Protein AF-0000000084951675 (afdb_homodimer)

Radius of gyration: 26.97 Å; Cα contacts (8 Å, |Δi|>4): 584; chains: 2; bounding box: 64×74×66 Å

Solvent-accessible surface area (backbone atoms only — not comparable to full-atom values): 31968 Å² total; per-residue (Å²): 119,65,65,66,58,57,55,55,40,58,66,39,60,71,56,31,52,51,37,53,55,24,47,61,46,51,38,67,91,48,81,61,48,15,50,24,53,52,47,46,53,45,47,49,38,47,66,66,42,55,47,54,40,42,16,26,16,22,29,35,32,36,58,67,10,46,56,28,38,50,54,38,51,61,67,47,48,82,74,49,96,48,89,63,43,68,60,52,44,51,52,53,50,39,71,72,40,61,83,75,38,39,60,59,53,49,51,49,50,52,34,48,70,71,60,58,54,82,75,61,42,60,65,49,37,56,46,16,49,59,46,25,14,44,18,47,31,33,46,30,50,47,56,46,69,33,91,86,45,82,71,72,70,53,67,68,58,42,45,51,50,16,38,54,49,44,52,52,50,49,50,49,48,53,50,50,47,53,50,50,50,50,50,49,51,49,49,50,52,29,59,72,62,66,48,57,66,80,45,45,62,53,52,52,48,47,54,53,51,48,52,52,48,51,50,32,50,54,42,15,50,46,65,40,65,41,48,80,81,44,76,86,52,58,59,82,38,72,17,27,53,49,29,40,54,49,50,52,56,48,52,53,53,48,50,54,48,48,54,53,44,46,68,69,36,70,60,46,51,76,63,42,33,50,50,50,49,49,50,51,45,27,51,52,37,41,42,49,51,50,16,51,51,48,36,49,53,47,52,50,48,51,49,47,51,52,47,66,72,94,119,64,68,66,57,56,56,54,41,58,67,40,61,71,55,31,52,51,38,53,55,25,47,62,44,52,38,67,89,48,80,62,47,17,50,26,53,51,47,46,53,44,47,51,39,46,66,65,43,55,47,54,41,43,16,27,16,22,30,35,33,34,58,66,11,46,54,29,39,48,54,40,51,59,68,47,49,82,74,49,96,48,90,63,44,67,60,51,44,51,52,52,52,37,73,73,40,60,82,76,39,37,59,59,53,50,49,50,48,51,34,49,66,71,60,45,50,91,60,75,34,75,62,55,49,53,46,15,49,58,47,25,14,43,18,46,31,34,46,31,49,47,54,46,68,32,90,83,44,82,71,72,72,53,68,68,59,42,45,52,49,16,38,54,48,43,51,52,51,50,49,50,49,53,50,49,46,52,49,51,50,52,51,47,52,50,48,50,54,34,60,72,59,62,76,40,66,80,45,42,61,53,52,54,49,48,52,52,52,49,51,51,48,50,49,32,50,54,43,15,49,45,66,40,64,41,46,79,83,43,75,87,52,57,58,81,36,72,18,27,53,49,29,40,52,50,49,53,53,49,52,53,53,49,49,53,48,49,54,53,44,46,69,67,36,71,60,46,53,76,62,42,33,50,50,51,50,51,50,52,43,27,52,52,37,41,42,48,51,48,18,50,50,47,39,49,53,47,53,50,48,52,50,49,50,52,48,67,73,93

Structure (mmCIF, N/CA/C/O backbone):
data_AF-0000000084951675-model_v1
#
loop_
_entity.id
_entity.type
_entity.pdbx_description
1 polymer 'Ribonuclease BN'
#
loop_
_atom_site.group_PDB
_atom_site.id
_atom_site.type_symbol
_atom_site.label_atom_id
_atom_site.label_alt_id
_atom_site.label_comp_id
_atom_site.label_asym_id
_atom_site.label_entity_id
_atom_site.label_seq_id
_atom_site.pdbx_PDB_ins_code
_atom_site.Cartn_x
_atom_site.Cartn_y
_atom_site.Cartn_z
_atom_site.occupancy
_atom_site.B_iso_or_equiv
_atom_site.auth_seq_id
_atom_site.auth_comp_id
_atom_site.auth_asym_id
_atom_site.auth_atom_id
_atom_site.pdbx_PDB_model_num
ATOM 1 N N . MET A 1 1 ? -28.5 -7.16 -14.867 1 41.28 1 MET A N 1
ATOM 2 C CA . MET A 1 1 ? -27.953 -5.824 -15.102 1 41.28 1 MET A CA 1
ATOM 3 C C . MET A 1 1 ? -28.812 -4.766 -14.422 1 41.28 1 MET A C 1
ATOM 5 O O . MET A 1 1 ? -30.031 -4.77 -14.555 1 41.28 1 MET A O 1
ATOM 9 N N . SER A 1 2 ? -28.078 -4.109 -13.562 1 46.88 2 SER A N 1
ATOM 10 C CA . SER A 1 2 ? -29.078 -3.158 -13.109 1 46.88 2 SER A CA 1
ATOM 11 C C . SER A 1 2 ? -29.531 -2.254 -14.25 1 46.88 2 SER A C 1
ATOM 13 O O . SER A 1 2 ? -28.734 -1.874 -15.109 1 46.88 2 SER A O 1
ATOM 15 N N . ALA A 1 3 ? -30.734 -2.367 -14.602 1 53.56 3 ALA A N 1
ATOM 16 C CA . ALA A 1 3 ? -31.406 -1.559 -15.609 1 53.56 3 ALA A CA 1
ATOM 17 C C . ALA A 1 3 ? -30.891 -0.122 -15.602 1 53.56 3 ALA A C 1
ATOM 19 O O . ALA A 1 3 ? -30.781 0.513 -16.656 1 53.56 3 ALA A O 1
ATOM 20 N N . GLU A 1 4 ? -30.469 0.295 -14.523 1 49.69 4 GLU A N 1
ATOM 21 C CA . GLU A 1 4 ? -30.062 1.693 -14.383 1 49.69 4 GLU A CA 1
ATOM 22 C C . GLU A 1 4 ? -28.703 1.95 -15.023 1 49.69 4 GLU A C 1
ATOM 24 O O . GLU A 1 4 ? -28.516 2.975 -15.68 1 49.69 4 GLU A O 1
ATOM 29 N N . ILE A 1 5 ? -27.812 1.047 -14.883 1 52.69 5 ILE A N 1
ATOM 30 C CA . ILE A 1 5 ? -26.484 1.225 -15.477 1 52.69 5 ILE A CA 1
ATOM 31 C C . ILE A 1 5 ? -26.578 1.061 -17 1 52.69 5 ILE A C 1
ATOM 33 O O . ILE A 1 5 ? -25.938 1.795 -17.75 1 52.69 5 ILE A O 1
ATOM 37 N N . GLU A 1 6 ? -27.422 0.126 -17.484 1 55.31 6 GLU A N 1
ATOM 38 C CA . GLU A 1 6 ? -27.641 -0.03 -18.922 1 55.31 6 GLU A CA 1
ATOM 39 C C . GLU A 1 6 ? -28.141 1.27 -19.547 1 55.31 6 GLU A C 1
ATOM 41 O O . GLU A 1 6 ? -27.734 1.634 -20.641 1 55.31 6 GLU A O 1
ATOM 46 N N . GLU A 1 7 ? -28.938 1.895 -18.891 1 53.25 7 GLU A N 1
ATOM 47 C CA . GLU A 1 7 ? -29.5 3.137 -19.406 1 53.25 7 GLU A CA 1
ATOM 48 C C . GLU A 1 7 ? -28.453 4.242 -19.469 1 53.25 7 GLU A C 1
ATOM 50 O O . GLU A 1 7 ? -28.453 5.059 -20.391 1 53.25 7 GLU A O 1
ATOM 55 N N . ARG A 1 8 ? -27.516 4.156 -18.594 1 54.06 8 ARG A N 1
ATOM 56 C CA . ARG A 1 8 ? -26.516 5.207 -18.547 1 54.06 8 ARG A CA 1
ATOM 57 C C . ARG A 1 8 ? -25.438 4.984 -19.609 1 54.06 8 ARG A C 1
ATOM 59 O O . ARG A 1 8 ? -24.938 5.941 -20.203 1 54.06 8 ARG A O 1
ATOM 66 N N . ILE A 1 9 ? -25.094 3.793 -19.828 1 55.72 9 ILE A N 1
ATOM 67 C CA . ILE A 1 9 ? -24.125 3.438 -20.859 1 55.72 9 ILE A CA 1
ATOM 68 C C . ILE A 1 9 ? -24.734 3.697 -22.234 1 55.72 9 ILE A C 1
ATOM 70 O O . ILE A 1 9 ? -24.031 4.137 -23.156 1 55.72 9 ILE A O 1
ATOM 74 N N . GLU A 1 10 ? -26 3.516 -22.375 1 54.25 10 GLU A N 1
ATOM 75 C CA . GLU A 1 10 ? -26.656 3.764 -23.656 1 54.25 10 GLU A CA 1
ATOM 76 C C . GLU A 1 10 ? -26.625 5.246 -24.016 1 54.25 10 GLU A C 1
ATOM 78 O O . GLU A 1 10 ? -26.766 5.609 -25.188 1 54.25 10 GLU A O 1
ATOM 83 N N . ARG A 1 11 ? -26.281 5.965 -23.094 1 51.12 11 ARG A N 1
ATOM 84 C CA . ARG A 1 11 ? -26.328 7.395 -23.375 1 51.12 11 ARG A CA 1
ATOM 85 C C . ARG A 1 11 ? -24.984 7.871 -23.938 1 51.12 11 ARG A C 1
ATOM 87 O O . ARG A 1 11 ? -24.906 8.969 -24.5 1 51.12 11 ARG A O 1
ATOM 94 N N . ILE A 1 12 ? -23.984 7.164 -23.656 1 51.97 12 ILE A N 1
ATOM 95 C CA . ILE A 1 12 ? -22.703 7.555 -24.25 1 51.97 12 ILE A CA 1
ATOM 96 C C . ILE A 1 12 ? -22.406 6.656 -25.453 1 51.97 12 ILE A C 1
ATOM 98 O O . ILE A 1 12 ? -22.219 5.449 -25.297 1 51.97 12 ILE A O 1
ATOM 102 N N . PRO A 1 13 ? -22.469 7.133 -26.562 1 50.91 13 PRO A N 1
ATOM 103 C CA . PRO A 1 13 ? -22.438 6.383 -27.812 1 50.91 13 PRO A CA 1
ATOM 104 C C . PRO A 1 13 ? -21.234 5.445 -27.906 1 50.91 13 PRO A C 1
ATOM 106 O O . PRO A 1 13 ? -21.375 4.301 -28.344 1 50.91 13 PRO A O 1
ATOM 109 N N . ILE A 1 14 ? -20.125 5.902 -27.594 1 50.38 14 ILE A N 1
ATOM 110 C CA . ILE A 1 14 ? -18.938 5.078 -27.766 1 50.38 14 ILE A CA 1
ATOM 111 C C . ILE A 1 14 ? -19 3.863 -26.844 1 50.38 14 ILE A C 1
ATOM 113 O O . ILE A 1 14 ? -18.672 2.748 -27.25 1 50.38 14 ILE A O 1
ATOM 117 N N . LEU A 1 15 ? -19.469 4.043 -25.688 1 55.38 15 LEU A N 1
ATOM 118 C CA . LEU A 1 15 ? -19.625 2.938 -24.75 1 55.38 15 LEU A CA 1
ATOM 119 C C . LEU A 1 15 ? -20.75 2 -25.188 1 55.38 15 LEU A C 1
ATOM 121 O O . LEU A 1 15 ? -20.672 0.788 -24.984 1 55.38 15 LEU A O 1
ATOM 125 N N . ARG A 1 16 ? -21.719 2.57 -25.781 1 53.88 16 ARG A N 1
ATOM 126 C CA . ARG A 1 16 ? -22.844 1.796 -26.312 1 53.88 16 ARG A CA 1
ATOM 127 C C . ARG A 1 16 ? -22.375 0.81 -27.375 1 53.88 16 ARG A C 1
ATOM 129 O O . ARG A 1 16 ? -22.75 -0.362 -27.359 1 53.88 16 ARG A O 1
ATOM 136 N N . ASP A 1 17 ? -21.625 1.345 -28.312 1 51.75 17 ASP A N 1
ATOM 137 C CA . ASP A 1 17 ? -21.188 0.489 -29.406 1 51.75 17 ASP A CA 1
ATOM 138 C C . ASP A 1 17 ? -20.219 -0.592 -28.922 1 51.75 17 ASP A C 1
ATOM 140 O O . ASP A 1 17 ? -20.281 -1.736 -29.375 1 51.75 17 ASP A O 1
ATOM 144 N N . LEU A 1 18 ? -19.406 -0.174 -28.094 1 55.12 18 LEU A N 1
ATOM 145 C CA . LEU A 1 18 ? -18.516 -1.165 -27.516 1 55.12 18 LEU A CA 1
ATOM 146 C C . LEU A 1 18 ? -19.297 -2.193 -26.703 1 55.12 18 LEU A C 1
ATOM 148 O O . LEU A 1 18 ? -18.984 -3.387 -26.734 1 55.12 18 LEU A O 1
ATOM 152 N N . ALA A 1 19 ? -20.25 -1.682 -26.047 1 57.16 19 ALA A N 1
ATOM 153 C CA . ALA A 1 19 ? -21.125 -2.559 -25.281 1 57.16 19 ALA A CA 1
ATOM 154 C C . ALA A 1 19 ? -21.859 -3.541 -26.203 1 57.16 19 ALA A C 1
ATOM 156 O O . ALA A 1 19 ? -21.969 -4.727 -25.891 1 57.16 19 ALA A O 1
ATOM 157 N N . HIS A 1 20 ? -22.391 -3.023 -27.219 1 55.31 20 HIS A N 1
ATOM 158 C CA . HIS A 1 20 ? -23.109 -3.879 -28.172 1 55.31 20 HIS A CA 1
ATOM 159 C C . HIS A 1 20 ? -22.156 -4.887 -28.812 1 55.31 20 HIS A C 1
ATOM 161 O O . HIS A 1 20 ? -22.531 -6.043 -29.031 1 55.31 20 HIS A O 1
ATOM 167 N N . PHE A 1 21 ? -21.078 -4.418 -29.203 1 51.81 21 PHE A N 1
ATOM 168 C CA . PHE A 1 21 ? -20.094 -5.309 -29.781 1 51.81 21 PHE A CA 1
ATOM 169 C C . PHE A 1 21 ? -19.656 -6.375 -28.781 1 51.81 21 PHE A C 1
ATOM 171 O O . PHE A 1 21 ? -19.547 -7.551 -29.141 1 51.81 21 PHE A O 1
ATOM 178 N N . LEU A 1 22 ? -19.484 -5.914 -27.609 1 55.19 22 LEU A N 1
ATOM 179 C CA . LEU A 1 22 ? -19 -6.836 -26.594 1 55.19 22 LEU A CA 1
ATOM 180 C C . LEU A 1 22 ? -20.109 -7.77 -26.125 1 55.19 22 LEU A C 1
ATOM 182 O O . LEU A 1 22 ? -19.844 -8.906 -25.719 1 55.19 22 LEU A O 1
ATOM 186 N N . LYS A 1 23 ? -21.312 -7.324 -26.172 1 56.72 23 LYS A N 1
ATOM 187 C CA . LYS A 1 23 ? -22.484 -8.156 -25.906 1 56.72 23 LYS A CA 1
ATOM 188 C C . LYS A 1 23 ? -22.594 -9.281 -26.938 1 56.72 23 LYS A C 1
ATOM 190 O O . LYS A 1 23 ? -23.125 -10.352 -26.641 1 56.72 23 LYS A O 1
ATOM 195 N N . GLY A 1 24 ? -22.203 -8.922 -28.047 1 50.59 24 GLY A N 1
ATOM 196 C CA . GLY A 1 24 ? -22.281 -9.906 -29.109 1 50.59 24 GLY A CA 1
ATOM 197 C C . GLY A 1 24 ? -21.25 -11.016 -28.984 1 50.59 24 GLY A C 1
ATOM 198 O O . GLY A 1 24 ? -21.391 -12.078 -29.578 1 50.59 24 GLY A O 1
ATOM 199 N N . VAL A 1 25 ? -20.156 -10.742 -28.484 1 50.41 25 VAL A N 1
ATOM 200 C CA . VAL A 1 25 ? -19.141 -11.789 -28.375 1 50.41 25 VAL A CA 1
ATOM 201 C C . VAL A 1 25 ? -19.453 -12.711 -27.203 1 50.41 25 VAL A C 1
ATOM 203 O O . VAL A 1 25 ? -19.141 -12.398 -26.062 1 50.41 25 VAL A O 1
ATOM 206 N N . LYS A 1 26 ? -20.391 -13.484 -27.375 1 49.88 26 LYS A N 1
ATOM 207 C CA . LYS A 1 26 ? -20.781 -14.516 -26.422 1 49.88 26 LYS A CA 1
ATOM 208 C C . LYS A 1 26 ? -19.688 -15.57 -26.266 1 49.88 26 LYS A C 1
ATOM 210 O O . LYS A 1 26 ? -19.266 -16.188 -27.25 1 49.88 26 LYS A O 1
ATOM 215 N N . LEU A 1 27 ? -18.859 -15.305 -25.344 1 48.25 27 LEU A N 1
ATOM 216 C CA . LEU A 1 27 ? -17.844 -16.344 -25.125 1 48.25 27 LEU A CA 1
ATOM 217 C C . LEU A 1 27 ? -18.484 -17.625 -24.609 1 48.25 27 LEU A C 1
ATOM 219 O O . LEU A 1 27 ? -19.078 -17.641 -23.547 1 48.25 27 LEU A O 1
ATOM 223 N N . GLN A 1 28 ? -18.891 -18.453 -25.516 1 48.84 28 GLN A N 1
ATOM 224 C CA . GLN A 1 28 ? -19.453 -19.781 -25.234 1 48.84 28 GLN A CA 1
ATOM 225 C C . GLN A 1 28 ? -18.797 -20.406 -24 1 48.84 28 GLN A C 1
ATOM 227 O O . GLN A 1 28 ? -19.469 -21.062 -23.219 1 48.84 28 GLN A O 1
ATOM 232 N N . TRP A 1 29 ? -17.5 -20.156 -24.031 1 50.44 29 TRP A N 1
ATOM 233 C CA . TRP A 1 29 ? -16.781 -20.828 -22.953 1 50.44 29 TRP A CA 1
ATOM 234 C C . TRP A 1 29 ? -17.125 -20.203 -21.609 1 50.44 29 TRP A C 1
ATOM 236 O O . TRP A 1 29 ? -16.859 -20.781 -20.562 1 50.44 29 TRP A O 1
ATOM 246 N N . LEU A 1 30 ? -17.766 -19.016 -21.609 1 55.22 30 LEU A N 1
ATOM 247 C CA . LEU A 1 30 ? -18.141 -18.344 -20.375 1 55.22 30 LEU A CA 1
ATOM 248 C C . LEU A 1 30 ? -19.625 -18.5 -20.094 1 55.22 30 LEU A C 1
ATOM 250 O O . LEU A 1 30 ? -20.234 -17.641 -19.469 1 55.22 30 LEU A O 1
ATOM 254 N N . GLU A 1 31 ? -20.203 -19.594 -20.406 1 52.09 31 GLU A N 1
ATOM 255 C CA . GLU A 1 31 ? -21.594 -20.016 -20.156 1 52.09 31 GLU A CA 1
ATOM 256 C C . GLU A 1 31 ? -22.578 -18.891 -20.469 1 52.09 31 GLU A C 1
ATOM 258 O O . GLU A 1 31 ? -23.547 -18.703 -19.734 1 52.09 31 GLU A O 1
ATOM 263 N N . GLY A 1 32 ? -22.203 -18.094 -21.469 1 53.78 32 GLY A N 1
ATOM 264 C CA . GLY A 1 32 ? -23.172 -17.094 -21.906 1 53.78 32 GLY A CA 1
ATOM 265 C C . GLY A 1 32 ? -22.828 -15.688 -21.484 1 53.78 32 GLY A C 1
ATOM 266 O O . GLY A 1 32 ? -23.562 -14.742 -21.781 1 53.78 32 GLY A O 1
ATOM 267 N N . LEU A 1 33 ? -21.953 -15.539 -20.516 1 56.41 33 LEU A N 1
ATOM 268 C CA . LEU A 1 33 ? -21.562 -14.172 -20.156 1 56.41 33 LEU A CA 1
ATOM 269 C C . LEU A 1 33 ? -20.844 -13.492 -21.312 1 56.41 33 LEU A C 1
ATOM 271 O O . LEU A 1 33 ? -19.953 -14.086 -21.922 1 56.41 33 LEU A O 1
ATOM 275 N N . SER A 1 34 ? -21.531 -12.43 -21.781 1 55.81 34 SER A N 1
ATOM 276 C CA . SER A 1 34 ? -20.906 -11.672 -22.859 1 55.81 34 SER A CA 1
ATOM 277 C C . SER A 1 34 ? -19.703 -10.875 -22.375 1 55.81 34 SER A C 1
ATOM 279 O O . SER A 1 34 ? -19.578 -10.609 -21.172 1 55.81 34 SER A O 1
ATOM 281 N N . LEU A 1 35 ? -18.734 -10.766 -23.141 1 57.66 35 LEU A N 1
ATOM 282 C CA . LEU A 1 35 ? -17.594 -9.906 -22.859 1 57.66 35 LEU A CA 1
ATOM 283 C C . LEU A 1 35 ? -18.047 -8.578 -22.266 1 57.66 35 LEU A C 1
ATOM 285 O O . LEU A 1 35 ? -17.359 -8.016 -21.406 1 57.66 35 LEU A O 1
ATOM 289 N N . TYR A 1 36 ? -19.203 -8.234 -22.719 1 56.03 36 TYR A N 1
ATOM 290 C CA . TYR A 1 36 ? -19.781 -6.988 -22.219 1 56.03 36 TYR A CA 1
ATOM 291 C C . TYR A 1 36 ? -20.109 -7.105 -20.734 1 56.03 36 TYR A C 1
ATOM 293 O O . TYR A 1 36 ? -19.875 -6.18 -19.953 1 56.03 36 TYR A O 1
ATOM 301 N N . ASP A 1 37 ? -20.625 -8.195 -20.5 1 58.41 37 ASP A N 1
ATOM 302 C CA . ASP A 1 37 ? -21 -8.398 -19.094 1 58.41 37 ASP A CA 1
ATOM 303 C C . ASP A 1 37 ? -19.766 -8.414 -18.188 1 58.41 37 ASP A C 1
ATOM 305 O O . ASP A 1 37 ? -19.797 -7.895 -17.078 1 58.41 37 ASP A O 1
ATOM 309 N N . LEU A 1 38 ? -18.828 -8.969 -18.75 1 60.09 38 LEU A N 1
ATOM 310 C CA . LEU A 1 38 ? -17.562 -9.008 -18.047 1 60.09 38 LEU A CA 1
ATOM 311 C C . LEU A 1 38 ? -16.984 -7.605 -17.859 1 60.09 38 LEU A C 1
ATOM 313 O O . LEU A 1 38 ? -16.531 -7.25 -16.781 1 60.09 38 LEU A O 1
ATOM 317 N N . LEU A 1 39 ? -17.016 -6.945 -18.938 1 60.69 39 LEU A N 1
ATOM 318 C CA . LEU A 1 39 ? -16.484 -5.59 -18.891 1 60.69 39 LEU A CA 1
ATOM 319 C C . LEU A 1 39 ? -17.312 -4.703 -17.969 1 60.69 39 LEU A C 1
ATOM 321 O O . LEU A 1 39 ? -16.766 -3.852 -17.266 1 60.69 39 LEU A O 1
ATOM 325 N N . GLU A 1 40 ? -18.531 -4.977 -18.047 1 59.28 40 GLU A N 1
ATOM 326 C CA . GLU A 1 40 ? -19.406 -4.203 -17.172 1 59.28 40 GLU A CA 1
ATOM 327 C C . GLU A 1 40 ? -19.094 -4.473 -15.695 1 59.28 40 GLU A C 1
ATOM 329 O O . GLU A 1 40 ? -19.062 -3.545 -14.883 1 59.28 40 GLU A O 1
ATOM 334 N N . LEU A 1 41 ? -18.969 -5.723 -15.438 1 57.84 41 LEU A N 1
ATOM 335 C CA . LEU A 1 41 ? -18.625 -6.094 -14.078 1 57.84 41 LEU A CA 1
ATOM 336 C C . LEU A 1 41 ? -17.297 -5.441 -13.664 1 57.84 41 LEU A C 1
ATOM 338 O O . LEU A 1 41 ? -17.172 -4.945 -12.539 1 57.84 41 LEU A O 1
ATOM 342 N N . TYR A 1 42 ? -16.5 -5.418 -14.594 1 58.72 42 TYR A N 1
ATOM 343 C CA . TYR A 1 42 ? -15.164 -4.863 -14.344 1 58.72 42 TYR A CA 1
ATOM 344 C C . TYR A 1 42 ? -15.227 -3.348 -14.188 1 58.72 42 TYR A C 1
ATOM 346 O O . TYR A 1 42 ? -14.625 -2.789 -13.273 1 58.72 42 TYR A O 1
ATOM 354 N N . VAL A 1 43 ? -15.898 -2.777 -15.094 1 57.28 43 VAL A N 1
ATOM 355 C CA . VAL A 1 43 ? -15.953 -1.32 -15.125 1 57.28 43 VAL A CA 1
ATOM 356 C C . VAL A 1 43 ? -16.656 -0.801 -13.875 1 57.28 43 VAL A C 1
ATOM 358 O O . VAL A 1 43 ? -16.203 0.163 -13.258 1 57.28 43 VAL A O 1
ATOM 361 N N . ILE A 1 44 ? -17.688 -1.535 -13.523 1 55.22 44 ILE A N 1
ATOM 362 C CA . ILE A 1 44 ? -18.422 -1.092 -12.344 1 55.22 44 ILE A CA 1
ATOM 363 C C . ILE A 1 44 ? -17.578 -1.305 -11.094 1 55.22 44 ILE A C 1
ATOM 365 O O . ILE A 1 44 ? -17.547 -0.452 -10.203 1 55.22 44 ILE A O 1
ATOM 369 N N . GLY A 1 45 ? -16.984 -2.463 -11.125 1 55.69 45 GLY A N 1
ATOM 370 C CA . GLY A 1 45 ? -16.125 -2.754 -9.984 1 55.69 45 GLY A CA 1
ATOM 371 C C . GLY A 1 45 ? -14.961 -1.785 -9.852 1 55.69 45 GLY A C 1
ATOM 372 O O . GLY A 1 45 ? -14.656 -1.335 -8.742 1 55.69 45 GLY A O 1
ATOM 373 N N . ILE A 1 46 ? -14.406 -1.508 -11.008 1 55.88 46 ILE A N 1
ATOM 374 C CA . ILE A 1 46 ? -13.297 -0.56 -11.039 1 55.88 46 ILE A CA 1
ATOM 375 C C . ILE A 1 46 ? -13.82 0.849 -10.758 1 55.88 46 ILE A C 1
ATOM 377 O O . ILE A 1 46 ? -13.203 1.602 -10 1 55.88 46 ILE A O 1
ATOM 381 N N . ALA A 1 47 ? -14.938 1.156 -11.461 1 52.66 47 ALA A N 1
ATOM 382 C CA . ALA A 1 47 ? -15.484 2.508 -11.359 1 52.66 47 ALA A CA 1
ATOM 383 C C . ALA A 1 47 ? -15.891 2.824 -9.922 1 52.66 47 ALA A C 1
ATOM 385 O O . ALA A 1 47 ? -15.789 3.971 -9.477 1 52.66 47 ALA A O 1
ATOM 386 N N . GLU A 1 48 ? -16.391 1.834 -9.273 1 54.84 48 GLU A N 1
ATOM 387 C CA . GLU A 1 48 ? -16.812 2.162 -7.914 1 54.84 48 GLU A CA 1
ATOM 388 C C . GLU A 1 48 ? -15.609 2.277 -6.977 1 54.84 48 GLU A C 1
ATOM 390 O O . GLU A 1 48 ? -15.766 2.574 -5.793 1 54.84 48 GLU A O 1
ATOM 395 N N . GLY A 1 49 ? -14.445 2.283 -7.551 1 58.28 49 GLY A N 1
ATOM 396 C CA . GLY A 1 49 ? -13.258 2.568 -6.754 1 58.28 49 GLY A CA 1
ATOM 397 C C . GLY A 1 49 ? -12.953 1.49 -5.73 1 58.28 49 GLY A C 1
ATOM 398 O O . GLY A 1 49 ? -11.828 1.405 -5.23 1 58.28 49 GLY A O 1
ATOM 399 N N . ALA A 1 50 ? -13.828 0.589 -5.594 1 69.25 50 ALA A N 1
ATOM 400 C CA . ALA A 1 50 ? -13.703 -0.417 -4.539 1 69.25 50 ALA A CA 1
ATOM 401 C C . ALA A 1 50 ? -12.617 -1.435 -4.883 1 69.25 50 ALA A C 1
ATOM 403 O O . ALA A 1 50 ? -11.812 -1.801 -4.027 1 69.25 50 ALA A O 1
ATOM 404 N N . LEU A 1 51 ? -12.57 -1.72 -6.188 1 80.88 51 LEU A N 1
ATOM 405 C CA . LEU A 1 51 ? -11.594 -2.721 -6.605 1 80.88 51 LEU A CA 1
ATOM 406 C C . LEU A 1 51 ? -10.18 -2.166 -6.512 1 80.88 51 LEU A C 1
ATOM 408 O O . LEU A 1 51 ? -9.266 -2.861 -6.062 1 80.88 51 LEU A O 1
ATOM 412 N N . SER A 1 52 ? -10.039 -0.929 -6.879 1 83.31 52 SER A N 1
ATOM 413 C CA . SER A 1 52 ? -8.727 -0.285 -6.84 1 83.31 52 SER A CA 1
ATOM 414 C C . SER A 1 52 ? -8.234 -0.126 -5.406 1 83.31 52 SER A C 1
ATOM 416 O O . SER A 1 52 ? -7.051 -0.341 -5.121 1 83.31 52 SER A O 1
ATOM 418 N N . ASN A 1 53 ? -9.133 0.172 -4.539 1 83.62 53 ASN A N 1
ATOM 419 C CA . ASN A 1 53 ? -8.773 0.309 -3.133 1 83.62 53 ASN A CA 1
ATOM 420 C C . ASN A 1 53 ? -8.359 -1.029 -2.527 1 83.62 53 ASN A C 1
ATOM 422 O O . ASN A 1 53 ? -7.395 -1.098 -1.767 1 83.62 53 ASN A O 1
ATOM 426 N N . ARG A 1 54 ? -9.078 -2.049 -2.938 1 87.81 54 ARG A N 1
ATOM 427 C CA . ARG A 1 54 ? -8.734 -3.383 -2.455 1 87.81 54 ARG A CA 1
ATOM 428 C C . ARG A 1 54 ? -7.363 -3.812 -2.967 1 87.81 54 ARG A C 1
ATOM 430 O O . ARG A 1 54 ? -6.551 -4.34 -2.207 1 87.81 54 ARG A O 1
ATOM 437 N N . ALA A 1 55 ? -7.203 -3.531 -4.23 1 92.5 55 ALA A N 1
ATOM 438 C CA . ALA A 1 55 ? -5.91 -3.881 -4.82 1 92.5 55 ALA A CA 1
ATOM 439 C C . ALA A 1 55 ? -4.773 -3.121 -4.145 1 92.5 55 ALA A C 1
ATOM 441 O O . ALA A 1 55 ? -3.691 -3.672 -3.936 1 92.5 55 ALA A O 1
ATOM 442 N N . GLY A 1 56 ? -5.031 -1.866 -3.811 1 91.81 56 GLY A N 1
ATOM 443 C CA . GLY A 1 56 ? -4.035 -1.07 -3.109 1 91.81 56 GLY A CA 1
ATOM 444 C C . GLY A 1 56 ? -3.688 -1.623 -1.74 1 91.81 56 GLY A C 1
ATOM 445 O O . GLY A 1 56 ? -2.514 -1.683 -1.369 1 91.81 56 GLY A O 1
ATOM 446 N N . SER A 1 57 ? -4.688 -2.049 -1.068 1 91.06 57 SER A N 1
ATOM 447 C CA . SER A 1 57 ? -4.48 -2.635 0.251 1 91.06 57 SER A CA 1
ATOM 448 C C . SER A 1 57 ? -3.66 -3.918 0.164 1 91.06 57 SER A C 1
ATOM 450 O O . SER A 1 57 ? -2.734 -4.125 0.951 1 91.06 57 SER A O 1
ATOM 452 N N . ILE A 1 58 ? -3.986 -4.707 -0.785 1 93.81 58 ILE A N 1
ATOM 453 C CA . ILE A 1 58 ? -3.277 -5.969 -0.971 1 93.81 58 ILE A CA 1
ATOM 454 C C . ILE A 1 58 ? -1.831 -5.691 -1.379 1 93.81 58 ILE A C 1
ATOM 456 O O . ILE A 1 58 ? -0.902 -6.312 -0.861 1 93.81 58 ILE A O 1
ATOM 460 N N . ALA A 1 59 ? -1.747 -4.77 -2.258 1 94.19 59 ALA A N 1
ATOM 461 C CA . ALA A 1 59 ? -0.408 -4.426 -2.729 1 94.19 59 ALA A CA 1
ATOM 462 C C . ALA A 1 59 ? 0.474 -3.953 -1.577 1 94.19 59 ALA A C 1
ATOM 464 O O . ALA A 1 59 ? 1.646 -4.328 -1.49 1 94.19 59 ALA A O 1
ATOM 465 N N . PHE A 1 60 ? -0.082 -3.189 -0.745 1 92.56 60 PHE A N 1
ATOM 466 C CA . PHE A 1 60 ? 0.653 -2.721 0.424 1 92.56 60 PHE A CA 1
ATOM 467 C C . PHE A 1 60 ? 1.104 -3.895 1.285 1 92.56 60 PHE A C 1
ATOM 469 O O . PHE A 1 60 ? 2.279 -3.996 1.64 1 92.56 60 PHE A O 1
ATOM 476 N N . SER A 1 61 ? 0.193 -4.73 1.582 1 91.06 61 SER A N 1
ATOM 477 C CA . SER A 1 61 ? 0.48 -5.867 2.453 1 91.06 61 SER A CA 1
ATOM 478 C C . SER A 1 61 ? 1.487 -6.816 1.811 1 91.06 61 SER A C 1
ATOM 480 O O . SER A 1 61 ? 2.359 -7.355 2.492 1 91.06 61 SER A O 1
ATOM 482 N N . PHE A 1 62 ? 1.261 -6.988 0.561 1 90 62 PHE A N 1
ATOM 483 C CA . PHE A 1 62 ? 2.188 -7.859 -0.154 1 90 62 PHE A CA 1
ATOM 484 C C . PHE A 1 62 ? 3.598 -7.277 -0.135 1 90 62 PHE A C 1
ATOM 486 O O . PHE A 1 62 ? 4.57 -8.008 0.07 1 90 62 PHE A O 1
ATOM 493 N N . PHE A 1 63 ? 3.699 -6.035 -0.401 1 87.56 63 PHE A N 1
ATOM 494 C CA . PHE A 1 63 ? 4.996 -5.371 -0.391 1 87.56 63 PHE A CA 1
ATOM 495 C C . PHE A 1 63 ? 5.66 -5.5 0.975 1 87.56 63 PHE A C 1
ATOM 497 O O . PHE A 1 63 ? 6.848 -5.82 1.066 1 87.56 63 PHE A O 1
ATOM 504 N N . MET A 1 64 ? 4.891 -5.258 1.961 1 86.5 64 MET A N 1
ATOM 505 C CA . MET A 1 64 ? 5.406 -5.344 3.322 1 86.5 64 MET A CA 1
ATOM 506 C C . MET A 1 64 ? 5.832 -6.773 3.654 1 86.5 64 MET A C 1
ATOM 508 O O . MET A 1 64 ? 6.742 -6.984 4.457 1 86.5 64 MET A O 1
ATOM 512 N N . ALA A 1 65 ? 5.246 -7.691 3.018 1 88.69 65 ALA A N 1
ATOM 513 C CA . ALA A 1 65 ? 5.488 -9.102 3.318 1 88.69 65 ALA A CA 1
ATOM 514 C C . ALA A 1 65 ? 6.699 -9.625 2.551 1 88.69 65 ALA A C 1
ATOM 516 O O . ALA A 1 65 ? 7.207 -10.711 2.848 1 88.69 65 ALA A O 1
ATOM 517 N N . LEU A 1 66 ? 7.176 -8.875 1.635 1 82.44 66 LEU A N 1
ATOM 518 C CA . LEU A 1 66 ? 8.273 -9.328 0.791 1 82.44 66 LEU A CA 1
ATOM 519 C C . LEU A 1 66 ? 9.516 -9.625 1.626 1 82.44 66 LEU A C 1
ATOM 521 O O . LEU A 1 66 ? 10.234 -10.586 1.363 1 82.44 66 LEU A O 1
ATOM 525 N N . PHE A 1 67 ? 9.711 -8.805 2.58 1 75.81 67 PHE A N 1
ATOM 526 C CA . PHE A 1 67 ? 10.914 -8.969 3.387 1 75.81 67 PHE A CA 1
ATOM 527 C C . PHE A 1 67 ? 10.828 -10.234 4.234 1 75.81 67 PHE A C 1
ATOM 529 O O . PHE A 1 67 ? 11.719 -11.086 4.172 1 75.81 67 PHE A O 1
ATOM 536 N N . PRO A 1 68 ? 9.852 -10.266 4.984 1 81.12 68 PRO A N 1
ATOM 537 C CA . PRO A 1 68 ? 9.711 -11.516 5.738 1 81.12 68 PRO A CA 1
ATOM 538 C C . PRO A 1 68 ? 9.695 -12.75 4.84 1 81.12 68 PRO A C 1
ATOM 540 O O . PRO A 1 68 ? 10.188 -13.805 5.23 1 81.12 68 PRO A O 1
ATOM 543 N N . PHE A 1 69 ? 9.164 -12.688 3.75 1 85.94 69 PHE A N 1
ATOM 544 C CA . PHE A 1 69 ? 9.156 -13.789 2.801 1 85.94 69 PHE A CA 1
ATOM 545 C C . PHE A 1 69 ? 10.57 -14.156 2.377 1 85.94 69 PHE A C 1
ATOM 547 O O . PHE A 1 69 ? 10.93 -15.336 2.338 1 85.94 69 PHE A O 1
ATOM 554 N N . ALA A 1 70 ? 11.297 -13.133 1.998 1 78.94 70 ALA A N 1
ATOM 555 C CA . ALA A 1 70 ? 12.688 -13.367 1.624 1 78.94 70 ALA A CA 1
ATOM 556 C C . ALA A 1 70 ? 13.453 -14.039 2.76 1 78.94 70 ALA A C 1
ATOM 558 O O . ALA A 1 70 ? 14.234 -14.961 2.529 1 78.94 70 ALA A O 1
ATOM 559 N N . LEU A 1 71 ? 13.266 -13.445 3.918 1 77.31 71 LEU A N 1
ATOM 560 C CA . LEU A 1 71 ? 13.922 -14.023 5.086 1 77.31 71 LEU A CA 1
ATOM 561 C C . LEU A 1 71 ? 13.555 -15.492 5.238 1 77.31 71 LEU A C 1
ATOM 563 O O . LEU A 1 71 ? 14.414 -16.328 5.535 1 77.31 71 LEU A O 1
ATOM 567 N N . PHE A 1 72 ? 12.32 -15.805 5.066 1 84.12 72 PHE A N 1
ATOM 568 C CA . PHE A 1 72 ? 11.844 -17.172 5.168 1 84.12 72 PHE A CA 1
ATOM 569 C C . PHE A 1 72 ? 12.516 -18.062 4.137 1 84.12 72 PHE A C 1
ATOM 571 O O . PHE A 1 72 ? 13.039 -19.141 4.473 1 84.12 72 PHE A O 1
ATOM 578 N N . ILE A 1 73 ? 12.516 -17.656 2.9 1 83.31 73 ILE A N 1
ATOM 579 C CA . ILE A 1 73 ? 13.078 -18.438 1.804 1 83.31 73 ILE A CA 1
ATOM 580 C C . ILE A 1 73 ? 14.578 -18.641 2.025 1 83.31 73 ILE A C 1
ATOM 582 O O . ILE A 1 73 ? 15.094 -19.734 1.833 1 83.31 73 ILE A O 1
ATOM 586 N N . PHE A 1 74 ? 15.219 -17.641 2.398 1 76.94 74 PHE A N 1
ATOM 587 C CA . PHE A 1 74 ? 16.672 -17.703 2.541 1 76.94 74 PHE A CA 1
ATOM 588 C C . PHE A 1 74 ? 17.062 -18.594 3.707 1 76.94 74 PHE A C 1
ATOM 590 O O . PHE A 1 74 ? 18.156 -19.172 3.715 1 76.94 74 PHE A O 1
ATOM 597 N N . ASN A 1 75 ? 16.219 -18.609 4.656 1 75.75 75 ASN A N 1
ATOM 598 C CA . ASN A 1 75 ? 16.469 -19.547 5.746 1 75.75 75 ASN A CA 1
ATOM 599 C C . ASN A 1 75 ? 16.297 -21 5.297 1 75.75 75 ASN A C 1
ATOM 601 O O . ASN A 1 75 ? 16.859 -21.906 5.91 1 75.75 75 ASN A O 1
ATOM 605 N N . LEU A 1 76 ? 15.586 -21.219 4.242 1 79.12 76 LEU A N 1
ATOM 606 C CA . LEU A 1 76 ? 15.312 -22.578 3.748 1 79.12 76 LEU A CA 1
ATOM 607 C C . LEU A 1 76 ? 16.359 -23 2.729 1 79.12 76 LEU A C 1
ATOM 609 O O . LEU A 1 76 ? 16.594 -24.203 2.527 1 79.12 76 LEU A O 1
ATOM 613 N N . ILE A 1 77 ? 17.031 -22.109 2.098 1 78 77 ILE A N 1
ATOM 614 C CA . ILE A 1 77 ? 17.906 -22.359 0.96 1 78 77 ILE A CA 1
ATOM 615 C C . ILE A 1 77 ? 19.047 -23.281 1.384 1 78 77 ILE A C 1
ATOM 617 O O . ILE A 1 77 ? 19.422 -24.188 0.643 1 78 77 ILE A O 1
ATOM 621 N N . PRO A 1 78 ? 19.609 -23 2.625 1 73.56 78 PRO A N 1
ATOM 622 C CA . PRO A 1 78 ? 20.734 -23.859 3.023 1 73.56 78 PRO A CA 1
ATOM 623 C C . PRO A 1 78 ? 20.344 -25.344 3.104 1 73.56 78 PRO A C 1
ATOM 625 O O . PRO A 1 78 ? 21.219 -26.219 3.047 1 73.56 78 PRO A O 1
ATOM 628 N N . TYR A 1 79 ? 19.109 -25.641 3.123 1 76.44 79 TYR A N 1
ATOM 629 C CA . TYR A 1 79 ? 18.641 -27.016 3.27 1 76.44 79 TYR A CA 1
ATOM 630 C C . TYR A 1 79 ? 18.359 -27.641 1.911 1 76.44 79 TYR A C 1
ATOM 632 O O . TYR A 1 79 ? 18.016 -28.828 1.825 1 76.44 79 TYR A O 1
ATOM 640 N N . ILE A 1 80 ? 18.484 -26.938 0.875 1 77.31 80 ILE A N 1
ATOM 641 C CA . ILE A 1 80 ? 18.266 -27.453 -0.473 1 77.31 80 ILE A CA 1
ATOM 642 C C . ILE A 1 80 ? 19.578 -28.047 -1.01 1 77.31 80 ILE A C 1
ATOM 644 O O . ILE A 1 80 ? 20.594 -27.344 -1.082 1 77.31 80 ILE A O 1
ATOM 648 N N . PRO A 1 81 ? 19.547 -29.297 -1.385 1 80.94 81 PRO A N 1
ATOM 649 C CA . PRO A 1 81 ? 20.75 -30 -1.806 1 80.94 81 PRO A CA 1
ATOM 650 C C . PRO A 1 81 ? 21.109 -29.734 -3.264 1 80.94 81 PRO A C 1
ATOM 652 O O . PRO A 1 81 ? 21.281 -30.672 -4.047 1 80.94 81 PRO A O 1
ATOM 655 N N . ILE A 1 82 ? 20.984 -28.594 -3.781 1 80.12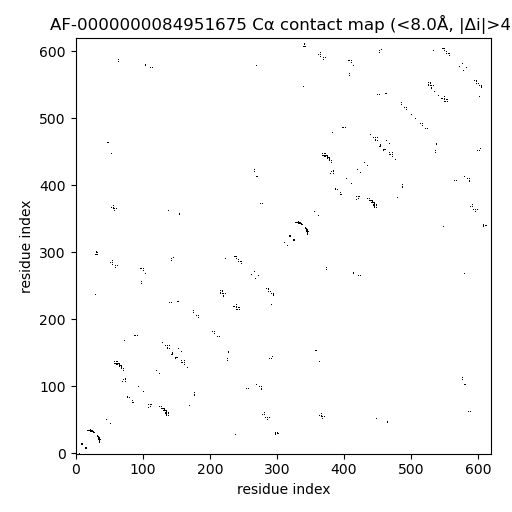 82 ILE A N 1
ATOM 656 C CA . ILE A 1 82 ? 21.391 -28.172 -5.117 1 80.12 82 ILE A CA 1
ATOM 657 C C . ILE A 1 82 ? 22.484 -27.094 -5.012 1 80.12 82 ILE A C 1
ATOM 659 O O . ILE A 1 82 ? 22.281 -26.062 -4.379 1 80.12 82 ILE A O 1
ATOM 663 N N . GLU A 1 83 ? 23.625 -27.438 -5.57 1 79.75 83 GLU A N 1
ATOM 664 C CA . GLU A 1 83 ? 24.734 -26.516 -5.523 1 79.75 83 GLU A CA 1
ATOM 665 C C . GLU A 1 83 ? 24.422 -25.219 -6.258 1 79.75 83 GLU A C 1
ATOM 667 O O . GLU A 1 83 ? 23.875 -25.234 -7.367 1 79.75 83 GLU A O 1
ATOM 672 N N . GLY A 1 84 ? 24.656 -24.078 -5.652 1 79.06 84 GLY A N 1
ATOM 673 C CA . GLY A 1 84 ? 24.453 -22.781 -6.277 1 79.06 84 GLY A CA 1
ATOM 674 C C . GLY A 1 84 ? 23 -22.359 -6.34 1 79.06 84 GLY A C 1
ATOM 675 O O . GLY A 1 84 ? 22.625 -21.484 -7.133 1 79.06 84 GLY A O 1
ATOM 676 N N . PHE A 1 85 ? 22.203 -23.094 -5.613 1 80.56 85 PHE A N 1
ATOM 677 C CA . PHE A 1 85 ? 20.766 -22.844 -5.672 1 80.56 85 PHE A CA 1
ATOM 678 C C . PHE A 1 85 ? 20.453 -21.391 -5.332 1 80.56 85 PHE A C 1
ATOM 680 O O . PHE A 1 85 ? 19.516 -20.812 -5.891 1 80.56 85 PHE A O 1
ATOM 687 N N . GLN A 1 86 ? 21.172 -20.828 -4.391 1 78.25 86 GLN A N 1
ATOM 688 C CA . GLN A 1 86 ? 20.938 -19.453 -4.004 1 78.25 86 GLN A CA 1
ATOM 689 C C . GLN A 1 86 ? 21.062 -18.516 -5.207 1 78.25 86 GLN A C 1
ATOM 691 O O . GLN A 1 86 ? 20.219 -17.641 -5.402 1 78.25 86 GLN A O 1
ATOM 696 N N . GLN A 1 87 ? 22.094 -18.688 -5.961 1 78.75 87 GLN A N 1
ATOM 697 C CA . GLN A 1 87 ? 22.312 -17.875 -7.152 1 78.75 87 GLN A CA 1
ATOM 698 C C . GLN A 1 87 ? 21.219 -18.125 -8.188 1 78.75 87 GLN A C 1
ATOM 700 O O . GLN A 1 87 ? 20.75 -17.188 -8.844 1 78.75 87 GLN A O 1
ATOM 705 N N . ASP A 1 88 ? 20.891 -19.375 -8.289 1 81.06 88 ASP A N 1
ATOM 706 C CA . ASP A 1 88 ? 19.844 -19.734 -9.242 1 81.06 88 ASP A CA 1
ATOM 707 C C . ASP A 1 88 ? 18.516 -19.109 -8.844 1 81.06 88 ASP A C 1
ATOM 709 O O . ASP A 1 88 ? 17.766 -18.641 -9.695 1 81.06 88 ASP A O 1
ATOM 713 N N . PHE A 1 89 ? 18.266 -19.172 -7.602 1 80.44 89 PHE A N 1
ATOM 714 C CA . PHE A 1 89 ? 17.047 -18.562 -7.082 1 80.44 89 PHE A CA 1
ATOM 715 C C . PHE A 1 89 ? 17.016 -17.062 -7.363 1 80.44 89 PHE A C 1
ATOM 717 O O . PHE A 1 89 ? 16.016 -16.531 -7.832 1 80.44 89 PHE A O 1
ATOM 724 N N . LEU A 1 90 ? 18.094 -16.375 -7.082 1 78 90 LEU A N 1
ATOM 725 C CA . LEU A 1 90 ? 18.188 -14.938 -7.297 1 78 90 LEU A CA 1
ATOM 726 C C . LEU A 1 90 ? 18.031 -14.602 -8.773 1 78 90 LEU A C 1
ATOM 728 O O . LEU A 1 90 ? 17.406 -13.586 -9.125 1 78 90 LEU A O 1
ATOM 732 N N . LYS A 1 91 ? 18.609 -15.391 -9.555 1 77.06 91 LYS A N 1
ATOM 733 C CA . LYS A 1 91 ? 18.469 -15.211 -11 1 77.06 91 LYS A CA 1
ATOM 734 C C . LYS A 1 91 ? 17 -15.344 -11.422 1 77.06 91 LYS A C 1
ATOM 736 O O . LYS A 1 91 ? 16.516 -14.562 -12.234 1 77.06 91 LYS A O 1
ATOM 741 N N . PHE A 1 92 ? 16.375 -16.328 -10.844 1 76.62 92 PHE A N 1
ATOM 742 C CA . PHE A 1 92 ? 14.969 -16.547 -11.133 1 76.62 92 PHE A CA 1
ATOM 743 C C . PHE A 1 92 ? 14.141 -15.328 -10.727 1 76.62 92 PHE A C 1
ATOM 745 O O . PHE A 1 92 ? 13.281 -14.875 -11.484 1 76.62 92 PHE A O 1
ATOM 752 N N . VAL A 1 93 ? 14.383 -14.844 -9.531 1 76.31 93 VAL A N 1
ATOM 753 C CA . VAL A 1 93 ? 13.664 -13.688 -9.008 1 76.31 93 VAL A CA 1
ATOM 754 C C . VAL A 1 93 ? 13.922 -12.469 -9.891 1 76.31 93 VAL A C 1
ATOM 756 O O . VAL A 1 93 ? 13.008 -11.695 -10.18 1 76.31 93 VAL A O 1
ATOM 759 N N . SER A 1 94 ? 15.133 -12.281 -10.305 1 75.06 94 SER A N 1
ATOM 760 C CA . SER A 1 94 ? 15.516 -11.148 -11.141 1 75.06 94 SER A CA 1
ATOM 761 C C . SER A 1 94 ? 14.758 -11.148 -12.461 1 75.06 94 SER A C 1
ATOM 763 O O . SER A 1 94 ? 14.422 -10.086 -12.992 1 75.06 94 SER A O 1
ATOM 765 N N . GLU A 1 95 ? 14.508 -12.32 -12.891 1 70.88 95 GLU A N 1
ATOM 766 C CA . GLU A 1 95 ? 13.82 -12.438 -14.172 1 70.88 95 GLU A CA 1
ATOM 767 C C . GLU A 1 95 ? 12.32 -12.211 -14.008 1 70.88 95 GLU A C 1
ATOM 769 O O . GLU A 1 95 ? 11.625 -11.93 -14.984 1 70.88 95 GLU A O 1
ATOM 774 N N . GLY A 1 96 ? 11.906 -12.367 -12.789 1 68.81 96 GLY A N 1
ATOM 775 C CA . GLY A 1 96 ? 10.484 -12.227 -12.539 1 68.81 96 GLY A CA 1
ATOM 776 C C . GLY A 1 96 ? 10.094 -10.828 -12.094 1 68.81 96 GLY A C 1
ATOM 777 O O . GLY A 1 96 ? 8.906 -10.516 -11.977 1 68.81 96 GLY A O 1
ATOM 778 N N . VAL A 1 97 ? 11.109 -10.047 -11.805 1 67.31 97 VAL A N 1
ATOM 779 C CA . VAL A 1 97 ? 10.852 -8.68 -11.367 1 67.31 97 VAL A CA 1
ATOM 780 C C . VAL A 1 97 ? 11.344 -7.699 -12.422 1 67.31 97 VAL A C 1
ATOM 782 O O . VAL A 1 97 ? 12.156 -8.055 -13.281 1 67.31 97 VAL A O 1
ATOM 785 N N . PRO A 1 98 ? 10.727 -6.492 -12.336 1 63 98 PRO A N 1
ATOM 786 C CA . PRO A 1 98 ? 11.203 -5.488 -13.289 1 63 98 PRO A CA 1
ATOM 787 C C . PRO A 1 98 ? 12.703 -5.23 -13.18 1 63 98 PRO A C 1
ATOM 789 O O . PRO A 1 98 ? 13.281 -5.402 -12.109 1 63 98 PRO A O 1
ATOM 792 N N . PRO A 1 99 ? 13.25 -4.938 -14.344 1 61.81 99 PRO A N 1
ATOM 793 C CA . PRO A 1 99 ? 14.688 -4.641 -14.352 1 61.81 99 PRO A CA 1
ATOM 794 C C . PRO A 1 99 ? 15.07 -3.572 -13.328 1 61.81 99 PRO A C 1
ATOM 796 O O . PRO A 1 99 ? 14.266 -2.695 -13.016 1 61.81 99 PRO A O 1
ATOM 799 N N . ASN A 1 100 ? 16.172 -3.588 -12.727 1 60.44 100 ASN A N 1
ATOM 800 C CA . ASN A 1 100 ? 16.734 -2.627 -11.781 1 60.44 100 ASN A CA 1
ATOM 801 C C . ASN A 1 100 ? 16.203 -2.846 -10.375 1 60.44 100 ASN A C 1
ATOM 803 O O . ASN A 1 100 ? 16.578 -2.135 -9.445 1 60.44 100 ASN A O 1
ATOM 807 N N . THR A 1 101 ? 15.195 -3.73 -10.289 1 61.19 101 THR A N 1
ATOM 808 C CA . THR A 1 101 ? 14.719 -4.012 -8.938 1 61.19 101 THR A CA 1
ATOM 809 C C . THR A 1 101 ? 15.508 -5.164 -8.32 1 61.19 101 THR A C 1
ATOM 811 O O . THR A 1 101 ? 15.508 -5.328 -7.094 1 61.19 101 THR A O 1
ATOM 814 N N . TYR A 1 102 ? 16.25 -5.742 -9.188 1 66.25 102 TYR A N 1
ATOM 815 C CA . TYR A 1 102 ? 17.047 -6.895 -8.766 1 66.25 102 TYR A CA 1
ATOM 816 C C . TYR A 1 102 ? 18.062 -6.5 -7.695 1 66.25 102 TYR A C 1
ATOM 818 O O . TYR A 1 102 ? 18.266 -7.234 -6.727 1 66.25 102 TYR A O 1
ATOM 826 N N . TYR A 1 103 ? 18.594 -5.316 -7.926 1 62.47 103 TYR A N 1
ATOM 827 C CA . TYR A 1 103 ? 19.656 -4.898 -7.023 1 62.47 103 TYR A CA 1
ATOM 828 C C . TYR A 1 103 ? 19.141 -4.734 -5.602 1 62.47 103 TYR A C 1
ATOM 830 O O . TYR A 1 103 ? 19.828 -5.07 -4.637 1 62.47 103 TYR A O 1
ATOM 838 N N . ALA A 1 104 ? 17.953 -4.285 -5.629 1 59.84 104 ALA A N 1
ATOM 839 C CA . ALA A 1 104 ? 17.359 -4.148 -4.301 1 59.84 104 ALA A CA 1
ATOM 840 C C . ALA A 1 104 ? 17.219 -5.512 -3.625 1 59.84 104 ALA A C 1
ATOM 842 O O . ALA A 1 104 ? 17.547 -5.668 -2.449 1 59.84 104 ALA A O 1
ATOM 843 N N . ILE A 1 105 ? 16.75 -6.465 -4.324 1 62.12 105 ILE A N 1
ATOM 844 C CA . ILE A 1 105 ? 16.547 -7.816 -3.805 1 62.12 105 ILE A CA 1
ATOM 845 C C . ILE A 1 105 ? 17.891 -8.445 -3.467 1 62.12 105 ILE A C 1
ATOM 847 O O . ILE A 1 105 ? 18.031 -9.102 -2.43 1 62.12 105 ILE A O 1
ATOM 851 N N . GLU A 1 106 ? 18.875 -8.227 -4.379 1 64.75 106 GLU A N 1
ATOM 852 C CA . GLU A 1 106 ? 20.219 -8.781 -4.176 1 64.75 106 GLU A CA 1
ATOM 853 C C . GLU A 1 106 ? 20.828 -8.266 -2.877 1 64.75 106 GLU A C 1
ATOM 855 O O . GLU A 1 106 ? 21.453 -9.031 -2.139 1 64.75 106 GLU A O 1
ATOM 860 N N . ASN A 1 107 ? 20.625 -7.039 -2.664 1 61.12 107 ASN A N 1
ATOM 861 C CA . ASN A 1 107 ? 21.172 -6.453 -1.443 1 61.12 107 ASN A CA 1
ATOM 862 C C . ASN A 1 107 ? 20.5 -7.035 -0.199 1 61.12 107 ASN A C 1
ATOM 864 O O . ASN A 1 107 ? 21.156 -7.277 0.81 1 61.12 107 ASN A O 1
ATOM 868 N N . ILE A 1 108 ? 19.281 -7.211 -0.332 1 58.44 108 ILE A N 1
ATOM 869 C CA . ILE A 1 108 ? 18.547 -7.82 0.775 1 58.44 108 ILE A CA 1
ATOM 870 C C . ILE A 1 108 ? 19.094 -9.227 1.042 1 58.44 108 ILE A C 1
ATOM 872 O O . ILE A 1 108 ? 19.359 -9.586 2.191 1 58.44 108 ILE A O 1
ATOM 876 N N . VAL A 1 109 ? 19.281 -9.953 0.017 1 62.16 109 VAL A N 1
ATOM 877 C CA . VAL A 1 109 ? 19.75 -11.328 0.107 1 62.16 109 VAL A CA 1
ATOM 878 C C . VAL A 1 109 ? 21.156 -11.352 0.709 1 62.16 109 VAL A C 1
ATOM 880 O O . VAL A 1 109 ? 21.453 -12.18 1.576 1 62.16 109 VAL A O 1
ATOM 883 N N . ASP A 1 110 ? 22 -10.508 0.185 1 61.91 110 ASP A N 1
ATOM 884 C CA . ASP A 1 110 ? 23.375 -10.453 0.651 1 61.91 110 ASP A CA 1
ATOM 885 C C . ASP A 1 110 ? 23.438 -10.148 2.145 1 61.91 110 ASP A C 1
ATOM 887 O O . ASP A 1 110 ? 24.234 -10.742 2.873 1 61.91 110 ASP A O 1
ATOM 891 N N . ASP A 1 111 ? 22.641 -9.266 2.533 1 58.75 111 ASP A N 1
ATOM 892 C CA . ASP A 1 111 ? 22.594 -8.867 3.936 1 58.75 111 ASP A CA 1
ATOM 893 C C . ASP A 1 111 ? 22.125 -10.023 4.82 1 58.75 111 ASP A C 1
ATOM 895 O O . ASP A 1 111 ? 22.656 -10.227 5.914 1 58.75 111 ASP A O 1
ATOM 899 N N . ILE A 1 112 ? 21.109 -10.711 4.418 1 57.84 112 ILE A N 1
ATOM 900 C CA . ILE A 1 112 ? 20.562 -11.836 5.176 1 57.84 112 ILE A CA 1
ATOM 901 C C . ILE A 1 112 ? 21.609 -12.945 5.277 1 57.84 112 ILE A C 1
ATOM 903 O O . ILE A 1 112 ? 21.781 -13.539 6.34 1 57.84 112 ILE A O 1
ATOM 907 N N . LEU A 1 113 ? 22.156 -13.258 4.203 1 59.88 113 LEU A N 1
ATOM 908 C CA . LEU A 1 113 ? 23.109 -14.367 4.125 1 59.88 113 LEU A CA 1
ATOM 909 C C . LEU A 1 113 ? 24.344 -14.078 4.969 1 59.88 113 LEU A C 1
ATOM 911 O O . LEU A 1 113 ? 24.891 -14.984 5.59 1 59.88 113 LEU A O 1
ATOM 915 N N . HIS A 1 114 ? 24.719 -12.867 4.922 1 57.09 114 HIS A N 1
ATOM 916 C CA . HIS A 1 114 ? 25.984 -12.578 5.578 1 57.09 114 HIS A CA 1
ATOM 917 C C . HIS A 1 114 ? 25.781 -12.172 7.035 1 57.09 114 HIS A C 1
ATOM 919 O O . HIS A 1 114 ? 26.688 -12.273 7.852 1 57.09 114 HIS A O 1
ATOM 925 N N . ASN A 1 115 ? 24.688 -11.562 7.336 1 50.97 115 ASN A N 1
ATOM 926 C CA . ASN A 1 115 ? 24.484 -11.102 8.703 1 50.97 115 ASN A CA 1
ATOM 927 C C . ASN A 1 115 ? 23.609 -12.062 9.5 1 50.97 115 ASN A C 1
ATOM 929 O O . ASN A 1 115 ? 23.25 -11.789 10.648 1 50.97 115 ASN A O 1
ATOM 933 N N . SER A 1 116 ? 22.781 -12.836 8.984 1 48.66 116 SER A N 1
ATOM 934 C CA . SER A 1 116 ? 21.922 -13.742 9.75 1 48.66 116 SER A CA 1
ATOM 935 C C . SER A 1 116 ? 22.766 -14.727 10.562 1 48.66 116 SER A C 1
ATOM 937 O O . SER A 1 116 ? 23.469 -15.57 9.992 1 48.66 116 SER A O 1
ATOM 939 N N . HIS A 1 117 ? 23.266 -14.25 11.641 1 45.25 117 HIS A N 1
ATOM 940 C CA . HIS A 1 117 ? 23.781 -15.195 12.617 1 45.25 117 HIS A CA 1
ATOM 941 C C . HIS A 1 117 ? 22.828 -16.359 12.82 1 45.25 117 HIS A C 1
ATOM 943 O O . HIS A 1 117 ? 21.625 -16.219 12.648 1 45.25 117 HIS A O 1
ATOM 949 N N . SER A 1 118 ? 23.266 -17.594 13.164 1 43.81 118 SER A N 1
ATOM 950 C CA . SER A 1 118 ? 22.672 -18.891 13.461 1 43.81 118 SER A CA 1
ATOM 951 C C . SER A 1 118 ? 21.406 -18.734 14.297 1 43.81 118 SER A C 1
ATOM 953 O O . SER A 1 118 ? 20.453 -19.5 14.133 1 43.81 118 SER A O 1
ATOM 955 N N . GLY A 1 119 ? 21.469 -18 15.43 1 42.84 119 GLY A N 1
ATOM 956 C CA . GLY A 1 119 ? 20.5 -17.938 16.5 1 42.84 119 GLY A CA 1
ATOM 957 C C . GLY A 1 119 ? 19.25 -17.156 16.141 1 42.84 119 GLY A C 1
ATOM 958 O O . GLY A 1 119 ? 18.266 -17.156 16.891 1 42.84 119 GLY A O 1
ATOM 959 N N . LEU A 1 120 ? 19.422 -16.062 15.625 1 46.12 120 LEU A N 1
ATOM 960 C CA . LEU A 1 120 ? 18.281 -15.242 15.219 1 46.12 120 LEU A CA 1
ATOM 961 C C . LEU A 1 120 ? 17.297 -16.047 14.391 1 46.12 120 LEU A C 1
ATOM 963 O O . LEU A 1 120 ? 16.297 -15.516 13.914 1 46.12 120 LEU A O 1
ATOM 967 N N . LEU A 1 121 ? 17.828 -17.203 13.805 1 49.91 121 LEU A N 1
ATOM 968 C CA . LEU A 1 121 ? 17.094 -17.953 12.781 1 49.91 121 LEU A CA 1
ATOM 969 C C . LEU A 1 121 ? 15.695 -18.297 13.258 1 49.91 121 LEU A C 1
ATOM 971 O O . LEU A 1 121 ? 14.727 -18.125 12.508 1 49.91 121 LEU A O 1
ATOM 975 N N . SER A 1 122 ? 15.664 -19.031 14.484 1 58.97 122 SER A N 1
ATOM 976 C CA . SER A 1 122 ? 14.414 -19.75 14.734 1 58.97 122 SER A CA 1
ATOM 977 C C . SER A 1 122 ? 13.273 -18.766 15.016 1 58.97 122 SER A C 1
ATOM 979 O O . SER A 1 122 ? 12.203 -18.875 14.414 1 58.97 122 SER A O 1
ATOM 981 N N . SER A 1 123 ? 13.602 -17.844 15.953 1 66.69 123 SER A N 1
ATOM 982 C CA . SER A 1 123 ? 12.508 -16.938 16.281 1 66.69 123 SER A CA 1
ATOM 983 C C . SER A 1 123 ? 12.195 -16.016 15.109 1 66.69 123 SER A C 1
ATOM 985 O O . SER A 1 123 ? 11.023 -15.719 14.844 1 66.69 123 SER A O 1
ATOM 987 N N . GLY A 1 124 ? 13.273 -15.641 14.523 1 69 124 GLY A N 1
ATOM 988 C CA . GLY A 1 124 ? 13.078 -14.797 13.352 1 69 124 GLY A CA 1
ATOM 989 C C . GLY A 1 124 ? 12.406 -15.523 12.203 1 69 124 GLY A C 1
ATOM 990 O O . GLY A 1 124 ? 11.586 -14.938 11.492 1 69 124 GLY A O 1
ATOM 991 N N . PHE A 1 125 ? 12.742 -16.812 12.266 1 76.5 125 PHE A N 1
ATOM 992 C CA . PHE A 1 125 ? 12.156 -17.625 11.203 1 76.5 125 PHE A CA 1
ATOM 993 C C . PHE A 1 125 ? 10.656 -17.766 11.398 1 76.5 125 PHE A C 1
ATOM 995 O O . PHE A 1 125 ? 9.883 -17.578 10.453 1 76.5 125 PHE A O 1
ATOM 1002 N N . LEU A 1 126 ? 10.281 -18.047 12.586 1 81 126 LEU A N 1
ATOM 1003 C CA . LEU A 1 126 ? 8.859 -18.203 12.875 1 81 126 LEU A CA 1
ATOM 1004 C C . LEU A 1 126 ? 8.125 -16.875 12.672 1 81 126 LEU A C 1
ATOM 1006 O O . LEU A 1 126 ? 7.012 -16.859 12.141 1 81 126 LEU A O 1
ATOM 1010 N N . LEU A 1 127 ? 8.805 -15.844 13 1 80.81 127 LEU A N 1
ATOM 1011 C CA . LEU A 1 127 ? 8.211 -14.523 12.828 1 80.81 127 LEU A CA 1
ATOM 1012 C C . LEU A 1 127 ? 8.055 -14.188 11.352 1 80.81 127 LEU A C 1
ATOM 1014 O O . LEU A 1 127 ? 7.062 -13.57 10.953 1 80.81 127 LEU A O 1
ATOM 1018 N N . SER A 1 128 ? 9.039 -14.609 10.672 1 82.38 128 SER A N 1
ATOM 1019 C CA . SER A 1 128 ? 8.977 -14.312 9.25 1 82.38 128 SER A CA 1
ATOM 1020 C C . SER A 1 128 ? 7.805 -15.039 8.586 1 82.38 128 SER A C 1
ATOM 1022 O O . SER A 1 128 ? 7.176 -14.5 7.676 1 82.38 128 SER A O 1
ATOM 1024 N N . ILE A 1 129 ? 7.48 -16.203 9.062 1 87.31 129 ILE A N 1
ATOM 1025 C CA . ILE A 1 129 ? 6.352 -16.953 8.531 1 87.31 129 ILE A CA 1
ATOM 1026 C C . ILE A 1 129 ? 5.051 -16.219 8.812 1 87.31 129 ILE A C 1
ATOM 1028 O O . ILE A 1 129 ? 4.23 -16.031 7.918 1 87.31 129 ILE A O 1
ATOM 1032 N N . LEU A 1 130 ? 4.938 -15.766 9.961 1 86.94 130 LEU A N 1
ATOM 1033 C CA . LEU A 1 130 ? 3.729 -15.047 10.359 1 86.94 130 LEU A CA 1
ATOM 1034 C C . LEU A 1 130 ? 3.602 -13.734 9.594 1 86.94 130 LEU A C 1
ATOM 1036 O O . LEU A 1 130 ? 2.518 -13.398 9.109 1 86.94 130 LEU A O 1
ATOM 1040 N N . LEU A 1 131 ? 4.699 -13.086 9.414 1 83.94 131 LEU A N 1
ATOM 1041 C CA . LEU A 1 131 ? 4.672 -11.773 8.773 1 83.94 131 LEU A CA 1
ATOM 1042 C C . LEU A 1 131 ? 4.473 -11.898 7.27 1 83.94 131 LEU A C 1
ATOM 1044 O O . LEU A 1 131 ? 3.807 -11.062 6.656 1 83.94 131 LEU A O 1
ATOM 1048 N N . MET A 1 132 ? 5.051 -12.984 6.793 1 88.94 132 MET A N 1
ATOM 1049 C CA . MET A 1 132 ? 4.887 -13.164 5.352 1 88.94 132 MET A CA 1
ATOM 1050 C C . MET A 1 132 ? 3.439 -13.508 5.012 1 88.94 132 MET A C 1
ATOM 1052 O O . MET A 1 132 ? 2.957 -13.18 3.926 1 88.94 132 MET A O 1
ATOM 1056 N N . ALA A 1 133 ? 2.738 -14.086 5.961 1 92.75 133 ALA A N 1
ATOM 1057 C CA . ALA A 1 133 ? 1.357 -14.508 5.75 1 92.75 133 ALA A CA 1
ATOM 1058 C C . ALA A 1 133 ? 0.427 -13.305 5.613 1 92.75 133 ALA A C 1
ATOM 1060 O O . ALA A 1 133 ? -0.693 -13.438 5.113 1 92.75 133 ALA A O 1
ATOM 1061 N N . ASN A 1 134 ? 0.915 -12.164 5.984 1 88.56 134 ASN A N 1
ATOM 1062 C CA . ASN A 1 134 ? 0.093 -10.969 5.895 1 88.56 134 ASN A CA 1
ATOM 1063 C C . ASN A 1 134 ? -0.233 -10.617 4.445 1 88.56 134 ASN A C 1
ATOM 1065 O O . ASN A 1 134 ? -1.314 -10.102 4.156 1 88.56 134 ASN A O 1
ATOM 1069 N N . GLY A 1 135 ? 0.685 -10.891 3.6 1 89.12 135 GLY A N 1
ATOM 1070 C CA . GLY A 1 135 ? 0.425 -10.656 2.188 1 89.12 135 GLY A CA 1
ATOM 1071 C C . GLY A 1 135 ? -0.725 -11.484 1.646 1 89.12 135 GLY A C 1
ATOM 1072 O O . GLY A 1 135 ? -1.646 -10.945 1.026 1 89.12 135 GLY A O 1
ATOM 1073 N N . LEU A 1 136 ? -0.668 -12.719 1.968 1 92.25 136 LEU A N 1
ATOM 1074 C CA . LEU A 1 136 ? -1.72 -13.609 1.493 1 92.25 136 LEU A CA 1
ATOM 1075 C C . LEU A 1 136 ? -3.029 -13.352 2.229 1 92.25 136 LEU A C 1
ATOM 1077 O O . LEU A 1 136 ? -4.109 -13.484 1.65 1 92.25 136 LEU A O 1
ATOM 1081 N N . ASN A 1 137 ? -2.895 -13.062 3.488 1 90.5 137 ASN A N 1
ATOM 1082 C CA . ASN A 1 137 ? -4.09 -12.727 4.254 1 90.5 137 ASN A CA 1
ATOM 1083 C C . ASN A 1 137 ? -4.836 -11.547 3.637 1 90.5 137 ASN A C 1
ATOM 1085 O O . ASN A 1 137 ? -6.07 -11.523 3.625 1 90.5 137 ASN A O 1
ATOM 1089 N N . ALA A 1 138 ? -4.113 -10.586 3.182 1 89.81 138 ALA A N 1
ATOM 1090 C CA . ALA A 1 138 ? -4.727 -9.445 2.516 1 89.81 138 ALA A CA 1
ATOM 1091 C C . ALA A 1 138 ? -5.438 -9.867 1.234 1 89.81 138 ALA A C 1
ATOM 1093 O O . ALA A 1 138 ? -6.512 -9.352 0.914 1 89.81 138 ALA A O 1
ATOM 1094 N N . ILE A 1 139 ? -4.848 -10.789 0.522 1 91.19 139 ILE A N 1
ATOM 1095 C CA . ILE A 1 139 ? -5.465 -11.305 -0.694 1 91.19 139 ILE A CA 1
ATOM 1096 C C . ILE A 1 139 ? -6.785 -11.992 -0.351 1 91.19 139 ILE A C 1
ATOM 1098 O O . ILE A 1 139 ? -7.812 -11.727 -0.979 1 91.19 139 ILE A O 1
ATOM 1102 N N . LEU A 1 140 ? -6.754 -12.844 0.659 1 89.69 140 LEU A N 1
ATOM 1103 C CA . LEU A 1 140 ? -7.957 -13.555 1.081 1 89.69 140 LEU A CA 1
ATOM 1104 C C . LEU A 1 140 ? -9.031 -12.578 1.541 1 89.69 140 LEU A C 1
ATOM 1106 O O . LEU A 1 140 ? -10.219 -12.766 1.243 1 89.69 140 LEU A O 1
ATOM 1110 N N . GLY A 1 141 ? -8.57 -11.578 2.281 1 85.94 141 GLY A N 1
ATOM 1111 C CA . GLY A 1 141 ? -9.508 -10.539 2.662 1 85.94 141 GLY A CA 1
ATOM 1112 C C . GLY A 1 141 ? -10.102 -9.805 1.475 1 85.94 141 GLY A C 1
ATOM 1113 O O . GLY A 1 141 ? -11.273 -9.43 1.493 1 85.94 141 GLY A O 1
ATOM 1114 N N . GLY A 1 142 ? -9.297 -9.578 0.499 1 84.06 142 GLY A N 1
ATOM 1115 C CA . GLY A 1 142 ? -9.781 -8.984 -0.734 1 84.06 142 GLY A CA 1
ATOM 1116 C C . GLY A 1 142 ? -10.836 -9.82 -1.429 1 84.06 142 GLY A C 1
ATOM 1117 O O . GLY A 1 142 ? -11.789 -9.289 -1.999 1 84.06 142 GLY A O 1
ATOM 1118 N N . PHE A 1 143 ? -10.656 -11.109 -1.393 1 84.69 143 PHE A N 1
ATOM 1119 C CA . PHE A 1 143 ? -11.625 -12.023 -1.982 1 84.69 143 PHE A CA 1
ATOM 1120 C C . PHE A 1 143 ? -12.93 -12 -1.202 1 84.69 143 PHE A C 1
ATOM 1122 O O . PHE A 1 143 ? -14.016 -11.969 -1.795 1 84.69 143 PHE A O 1
ATOM 1129 N N . GLU A 1 144 ? -12.758 -11.961 0.082 1 81.94 144 GLU A N 1
ATOM 1130 C CA . GLU A 1 144 ? -13.938 -12.031 0.943 1 81.94 144 GLU A CA 1
ATOM 1131 C C . GLU A 1 144 ? -14.773 -10.766 0.849 1 81.94 144 GLU A C 1
ATOM 1133 O O . GLU A 1 144 ? -15.984 -10.789 1.095 1 81.94 144 GLU A O 1
ATOM 1138 N N . ASN A 1 145 ? -14.133 -9.68 0.565 1 75 145 ASN A N 1
ATOM 1139 C CA . ASN A 1 145 ? -14.844 -8.406 0.493 1 75 145 ASN A CA 1
ATOM 1140 C C . ASN A 1 145 ? -15.508 -8.219 -0.865 1 75 145 ASN A C 1
ATOM 1142 O O . ASN A 1 145 ? -16.047 -7.145 -1.152 1 75 145 ASN A O 1
ATOM 1146 N N . SER A 1 146 ? -15.422 -9.234 -1.626 1 71.75 146 SER A N 1
ATOM 1147 C CA . SER A 1 146 ? -16.188 -9.203 -2.869 1 71.75 146 SER A CA 1
ATOM 1148 C C . SER A 1 146 ? -17.688 -9.266 -2.598 1 71.75 146 SER A C 1
ATOM 1150 O O . SER A 1 146 ? -18.125 -9.922 -1.648 1 71.75 146 SER A O 1
ATOM 1152 N N . ARG A 1 147 ? -18.391 -8.539 -3.385 1 62.69 147 ARG A N 1
ATOM 1153 C CA . ARG A 1 147 ? -19.844 -8.422 -3.207 1 62.69 147 ARG A CA 1
ATOM 1154 C C . ARG A 1 147 ? -20.516 -9.773 -3.373 1 62.69 147 ARG A C 1
ATOM 1156 O O . ARG A 1 147 ? -21.625 -9.977 -2.875 1 62.69 147 ARG A O 1
ATOM 1163 N N . HIS A 1 148 ? -19.844 -10.602 -3.965 1 62.97 148 HIS A N 1
ATOM 1164 C CA . HIS A 1 148 ? -20.469 -11.875 -4.309 1 62.97 148 HIS A CA 1
ATOM 1165 C C . HIS A 1 148 ? -20.172 -12.938 -3.254 1 62.97 148 HIS A C 1
ATOM 1167 O O . HIS A 1 148 ? -20.688 -14.055 -3.336 1 62.97 148 HIS A O 1
ATOM 1173 N N . VAL A 1 149 ? -19.375 -12.586 -2.275 1 67.19 149 VAL A N 1
ATOM 1174 C CA . VAL A 1 149 ? -19.062 -13.523 -1.203 1 67.19 149 VAL A CA 1
ATOM 1175 C C . VAL A 1 149 ? -19.969 -13.266 -0.007 1 67.19 149 VAL A C 1
ATOM 1177 O O . VAL A 1 149 ? -19.953 -12.188 0.58 1 67.19 149 VAL A O 1
ATOM 1180 N N . LEU A 1 150 ? -20.625 -14.219 0.29 1 64.88 150 LEU A N 1
ATOM 1181 C CA . LEU A 1 150 ? -21.625 -14.055 1.336 1 64.88 150 LEU A CA 1
ATOM 1182 C C . LEU A 1 150 ? -21.109 -14.562 2.676 1 64.88 150 LEU A C 1
ATOM 1184 O O . LEU A 1 150 ? -21.469 -14.039 3.729 1 64.88 150 LEU A O 1
ATOM 1188 N N . VAL A 1 151 ? -20.328 -15.656 2.615 1 66.12 151 VAL A N 1
ATOM 1189 C CA . VAL A 1 151 ? -19.828 -16.234 3.855 1 66.12 151 VAL A CA 1
ATOM 1190 C C . VAL A 1 151 ? -18.375 -15.828 4.074 1 66.12 151 VAL A C 1
ATOM 1192 O O . VAL A 1 151 ? -17.516 -16.062 3.213 1 66.12 151 VAL A O 1
ATOM 1195 N N . LYS A 1 152 ? -18.203 -15.195 5.176 1 75.81 152 LYS A N 1
ATOM 1196 C CA . LYS A 1 152 ? -16.844 -14.75 5.508 1 75.81 152 LYS A CA 1
ATOM 1197 C C . LYS A 1 152 ? -16.25 -15.602 6.625 1 75.81 152 LYS A C 1
ATOM 1199 O O . LYS A 1 152 ? -16.969 -16.094 7.496 1 75.81 152 LYS A O 1
ATOM 1204 N N . ARG A 1 153 ? -14.984 -15.914 6.547 1 77.88 153 ARG A N 1
ATOM 1205 C CA . ARG A 1 153 ? -14.25 -16.609 7.602 1 77.88 153 ARG A CA 1
ATOM 1206 C C . ARG A 1 153 ? -13.969 -15.672 8.773 1 77.88 153 ARG A C 1
ATOM 1208 O O . ARG A 1 153 ? -13.898 -14.453 8.602 1 77.88 153 ARG A O 1
ATOM 1215 N N . GLY A 1 154 ? -13.898 -16.344 9.914 1 76.06 154 GLY A N 1
ATOM 1216 C CA . GLY A 1 154 ? -13.422 -15.57 11.047 1 76.06 154 GLY A CA 1
ATOM 1217 C C . GLY A 1 154 ? -11.992 -15.102 10.891 1 76.06 154 GLY A C 1
ATOM 1218 O O . GLY A 1 154 ? -11.242 -15.641 10.07 1 76.06 154 GLY A O 1
ATOM 1219 N N . PHE A 1 155 ? -11.672 -14.172 11.625 1 77.06 155 PHE A N 1
ATOM 1220 C CA . PHE A 1 155 ? -10.359 -13.547 11.508 1 77.06 155 PHE A CA 1
ATOM 1221 C C . PHE A 1 155 ? -9.25 -14.57 11.75 1 77.06 155 PHE A C 1
ATOM 1223 O O . PHE A 1 155 ? -8.328 -14.695 10.938 1 77.06 155 PHE A O 1
ATOM 1230 N N . PHE A 1 156 ? -9.391 -15.289 12.766 1 81.44 156 PHE A N 1
ATOM 1231 C CA . PHE A 1 156 ? -8.344 -16.234 13.141 1 81.44 156 PHE A CA 1
ATOM 1232 C C . PHE A 1 156 ? -8.289 -17.406 12.156 1 81.44 156 PHE A C 1
ATOM 1234 O O . PHE A 1 156 ? -7.199 -17.844 11.781 1 81.44 156 PHE A O 1
ATOM 1241 N N . GLN A 1 157 ? -9.398 -17.844 11.711 1 86.31 157 GLN A N 1
ATOM 1242 C CA . GLN A 1 157 ? -9.438 -18.938 10.734 1 86.31 157 GLN A CA 1
ATOM 1243 C C . GLN A 1 157 ? -8.828 -18.484 9.406 1 86.31 157 GLN A C 1
ATOM 1245 O O . GLN A 1 157 ? -8.086 -19.25 8.781 1 86.31 157 GLN A O 1
ATOM 1250 N N . GLN A 1 158 ? -9.141 -17.312 9.055 1 87.38 158 GLN A N 1
ATOM 1251 C CA . GLN A 1 158 ? -8.594 -16.781 7.812 1 87.38 158 GLN A CA 1
ATOM 1252 C C . GLN A 1 158 ? -7.074 -16.656 7.891 1 87.38 158 GLN A C 1
ATOM 1254 O O . GLN A 1 158 ? -6.371 -16.969 6.926 1 87.38 158 GLN A O 1
ATOM 1259 N N . TYR A 1 159 ? -6.668 -16.219 9.031 1 88.31 159 TYR A N 1
ATOM 1260 C CA . TYR A 1 159 ? -5.23 -16.031 9.203 1 88.31 159 TYR A CA 1
ATOM 1261 C C . TYR A 1 159 ? -4.504 -17.375 9.164 1 88.31 159 TYR A C 1
ATOM 1263 O O . TYR A 1 159 ? -3.434 -17.5 8.562 1 88.31 159 TYR A O 1
ATOM 1271 N N . PHE A 1 160 ? -5.055 -18.359 9.727 1 91.5 160 PHE A N 1
ATOM 1272 C CA . PHE A 1 160 ? -4.457 -19.688 9.711 1 91.5 160 PHE A CA 1
ATOM 1273 C C . PHE A 1 160 ? -4.402 -20.25 8.297 1 91.5 160 PHE A C 1
ATOM 1275 O O . PHE A 1 160 ? -3.42 -20.875 7.906 1 91.5 160 PHE A O 1
ATOM 1282 N N . VAL A 1 161 ? -5.43 -20.031 7.613 1 91.31 161 VAL A N 1
ATOM 1283 C CA . VAL A 1 161 ? -5.457 -20.469 6.223 1 91.31 161 VAL A CA 1
ATOM 1284 C C . VAL A 1 161 ? -4.395 -19.703 5.422 1 91.31 161 VAL A C 1
ATOM 1286 O O . VAL A 1 161 ? -3.701 -20.297 4.59 1 91.31 161 VAL A O 1
ATOM 1289 N N . ALA A 1 162 ? -4.262 -18.391 5.707 1 93.25 162 ALA A N 1
ATOM 1290 C CA . ALA A 1 162 ? -3.266 -17.578 5.02 1 93.25 162 ALA A CA 1
ATOM 1291 C C . ALA A 1 162 ? -1.854 -18.078 5.301 1 93.25 162 ALA A C 1
ATOM 1293 O O . ALA A 1 162 ? -1.014 -18.125 4.398 1 93.25 162 ALA A O 1
ATOM 1294 N N . VAL A 1 163 ? -1.65 -18.469 6.531 1 93.94 163 VAL A N 1
ATOM 1295 C CA . VAL A 1 163 ? -0.343 -19 6.902 1 93.94 163 VAL A CA 1
ATOM 1296 C C . VAL A 1 163 ? -0.08 -20.297 6.145 1 93.94 163 VAL A C 1
ATOM 1298 O O . VAL A 1 163 ? 0.979 -20.469 5.535 1 93.94 163 VAL A O 1
ATOM 1301 N N . GLY A 1 164 ? -1.041 -21.188 6.191 1 93.69 164 GLY A N 1
ATOM 1302 C CA . GLY A 1 164 ? -0.913 -22.438 5.465 1 93.69 164 GLY A CA 1
ATOM 1303 C C . GLY A 1 164 ? -0.686 -22.25 3.979 1 93.69 164 GLY A C 1
ATOM 1304 O O . GLY A 1 164 ? 0.187 -22.891 3.391 1 93.69 164 GLY A O 1
ATOM 1305 N N . MET A 1 165 ? -1.422 -21.391 3.408 1 93.31 165 MET A N 1
ATOM 1306 C CA . MET A 1 165 ? -1.292 -21.125 1.978 1 93.31 165 MET A CA 1
ATOM 1307 C C . MET A 1 165 ? 0.061 -20.5 1.66 1 93.31 165 MET A C 1
ATOM 1309 O O . MET A 1 165 ? 0.642 -20.766 0.607 1 93.31 165 MET A O 1
ATOM 1313 N N . SER A 1 166 ? 0.512 -19.594 2.525 1 93.5 166 SER A N 1
ATOM 1314 C CA . SER A 1 166 ? 1.813 -18.969 2.32 1 93.5 166 SER A CA 1
ATOM 1315 C C . SER A 1 166 ? 2.93 -20.016 2.295 1 93.5 166 SER A C 1
ATOM 1317 O O . SER A 1 166 ? 3.844 -19.938 1.472 1 93.5 166 SER A O 1
ATOM 1319 N N . ILE A 1 167 ? 2.836 -20.953 3.141 1 93.06 167 ILE A N 1
ATOM 1320 C CA . ILE A 1 167 ? 3.836 -22.016 3.199 1 93.06 167 ILE A CA 1
ATOM 1321 C C . ILE A 1 167 ? 3.762 -22.859 1.933 1 93.06 167 ILE A C 1
ATOM 1323 O O . ILE A 1 167 ? 4.785 -23.141 1.306 1 93.06 167 ILE A O 1
ATOM 1327 N N . ILE A 1 168 ? 2.596 -23.219 1.501 1 93.44 168 ILE A N 1
ATOM 1328 C CA . ILE A 1 168 ? 2.398 -24.047 0.309 1 93.44 168 ILE A CA 1
ATOM 1329 C C . ILE A 1 168 ? 2.932 -23.312 -0.917 1 93.44 168 ILE A C 1
ATOM 1331 O O . ILE A 1 168 ? 3.654 -23.891 -1.731 1 93.44 168 ILE A O 1
ATOM 1335 N N . LEU A 1 169 ? 2.564 -22.078 -1.028 1 92.44 169 LEU A N 1
ATOM 1336 C CA . LEU A 1 169 ? 2.979 -21.297 -2.189 1 92.44 169 LEU A CA 1
ATOM 1337 C C . LEU A 1 169 ? 4.488 -21.078 -2.184 1 92.44 169 LEU A C 1
ATOM 1339 O O . LEU A 1 169 ? 5.117 -21.031 -3.244 1 92.44 169 LEU A O 1
ATOM 1343 N N . SER A 1 170 ? 5.023 -20.891 -0.984 1 90.12 170 SER A N 1
ATOM 1344 C CA . SER A 1 170 ? 6.477 -20.781 -0.889 1 90.12 170 SER A CA 1
ATOM 1345 C C . SER A 1 170 ? 7.16 -22.062 -1.362 1 90.12 170 SER A C 1
ATOM 1347 O O . SER A 1 170 ? 8.164 -22.016 -2.078 1 90.12 170 SER A O 1
ATOM 1349 N N . PHE A 1 171 ? 6.641 -23.141 -0.975 1 90.62 171 PHE A N 1
ATOM 1350 C CA . PHE A 1 171 ? 7.168 -24.422 -1.422 1 90.62 171 PHE A CA 1
ATOM 1351 C C . PHE A 1 171 ? 7.039 -24.562 -2.934 1 90.62 171 PHE A C 1
ATOM 1353 O O . PHE A 1 171 ? 7.953 -25.047 -3.6 1 90.62 171 PHE A O 1
ATOM 1360 N N . LEU A 1 172 ? 5.898 -24.203 -3.4 1 91.38 172 LEU A N 1
ATOM 1361 C CA . LEU A 1 172 ? 5.684 -24.234 -4.844 1 91.38 172 LEU A CA 1
ATOM 1362 C C . LEU A 1 172 ? 6.703 -23.375 -5.57 1 91.38 172 LEU A C 1
ATOM 1364 O O . LEU A 1 172 ? 7.184 -23.734 -6.645 1 91.38 172 LEU A O 1
ATOM 1368 N N . LEU A 1 173 ? 6.973 -22.219 -4.996 1 89.25 173 LEU A N 1
ATOM 1369 C CA . LEU A 1 173 ? 7.961 -21.328 -5.59 1 89.25 173 LEU A CA 1
ATOM 1370 C C . LEU A 1 173 ? 9.336 -21.984 -5.617 1 89.25 173 LEU A C 1
ATOM 1372 O O . LEU A 1 173 ? 10.023 -21.938 -6.645 1 89.25 173 LEU A O 1
ATOM 1376 N N . ILE A 1 174 ? 9.75 -22.516 -4.504 1 87.06 174 ILE A N 1
ATOM 1377 C CA . ILE A 1 174 ? 11.039 -23.203 -4.414 1 87.06 174 ILE A CA 1
ATOM 1378 C C . ILE A 1 174 ? 11.094 -24.344 -5.426 1 87.06 174 ILE A C 1
ATOM 1380 O O . ILE A 1 174 ? 12.094 -24.516 -6.125 1 87.06 174 ILE A O 1
ATOM 1384 N N . LEU A 1 175 ? 10.023 -25.078 -5.488 1 88.81 175 LEU A N 1
ATOM 1385 C CA . LEU A 1 175 ? 9.93 -26.172 -6.445 1 88.81 175 LEU A CA 1
ATOM 1386 C C . LEU A 1 175 ? 10.055 -25.656 -7.875 1 88.81 175 LEU A C 1
ATOM 1388 O O . LEU A 1 175 ? 10.711 -26.281 -8.711 1 88.81 175 LEU A O 1
ATOM 1392 N N . THR A 1 176 ? 9.406 -24.578 -8.133 1 88.56 176 THR A N 1
ATOM 1393 C CA . THR A 1 176 ? 9.461 -23.984 -9.461 1 88.56 176 THR A CA 1
ATOM 1394 C C . THR A 1 176 ? 10.898 -23.609 -9.82 1 88.56 176 THR A C 1
ATOM 1396 O O . THR A 1 176 ? 11.375 -23.938 -10.914 1 88.56 176 THR A O 1
ATOM 1399 N N . VAL A 1 177 ? 11.609 -23 -8.906 1 85.81 177 VAL A N 1
ATOM 1400 C CA . VAL A 1 177 ? 12.984 -22.578 -9.164 1 85.81 177 VAL A CA 1
ATOM 1401 C C . VAL A 1 177 ? 13.867 -23.812 -9.336 1 85.81 177 VAL A C 1
ATOM 1403 O O . VAL A 1 177 ? 14.688 -23.875 -10.25 1 85.81 177 VAL A O 1
ATOM 1406 N N . ALA A 1 178 ? 13.688 -24.766 -8.516 1 86.69 178 ALA A N 1
ATOM 1407 C CA . ALA A 1 178 ? 14.469 -26 -8.578 1 86.69 178 ALA A CA 1
ATOM 1408 C C . ALA A 1 178 ? 14.305 -26.672 -9.938 1 86.69 178 ALA A C 1
ATOM 1410 O O . ALA A 1 178 ? 15.289 -27.094 -10.555 1 86.69 178 ALA A O 1
ATOM 1411 N N . ILE A 1 179 ? 13.102 -26.75 -10.398 1 88.81 179 ILE A N 1
ATOM 1412 C CA . ILE A 1 179 ? 12.82 -27.422 -11.656 1 88.81 179 ILE A CA 1
ATOM 1413 C C . ILE A 1 179 ? 13.375 -26.609 -12.82 1 88.81 179 ILE A C 1
ATOM 1415 O O . ILE A 1 179 ? 13.898 -27.172 -13.789 1 88.81 179 ILE A O 1
ATOM 1419 N N . ILE A 1 180 ? 13.273 -25.344 -12.719 1 85.19 180 ILE A N 1
ATOM 1420 C CA . ILE A 1 180 ? 13.797 -24.469 -13.773 1 85.19 180 ILE A CA 1
ATOM 1421 C C . ILE A 1 180 ? 15.305 -24.641 -13.867 1 85.19 180 ILE A C 1
ATOM 1423 O O . ILE A 1 180 ? 15.867 -24.641 -14.969 1 85.19 180 ILE A O 1
ATOM 1427 N N . VAL A 1 181 ? 15.938 -24.734 -12.758 1 81.88 181 VAL A N 1
ATOM 1428 C CA . VAL A 1 181 ? 17.375 -24.938 -12.727 1 81.88 181 VAL A CA 1
ATOM 1429 C C . VAL A 1 181 ? 17.719 -26.266 -13.422 1 81.88 181 VAL A C 1
ATOM 1431 O O . VAL A 1 181 ? 18.688 -26.344 -14.172 1 81.88 181 VAL A O 1
ATOM 1434 N N . VAL A 1 182 ? 16.938 -27.25 -13.156 1 82.81 182 VAL A N 1
ATOM 1435 C CA . VAL A 1 182 ? 17.156 -28.547 -13.789 1 82.81 182 VAL A CA 1
ATOM 1436 C C . VAL A 1 182 ? 17 -28.422 -15.305 1 82.81 182 VAL A C 1
ATOM 1438 O O . VAL A 1 182 ? 17.797 -28.984 -16.062 1 82.81 182 VAL A O 1
ATOM 1441 N N . PHE A 1 183 ? 15.977 -27.656 -15.742 1 81.38 183 PHE A N 1
ATOM 1442 C CA . PHE A 1 183 ? 15.805 -27.406 -17.156 1 81.38 183 PHE A CA 1
ATOM 1443 C C . PHE A 1 183 ? 17.047 -26.75 -17.75 1 81.38 183 PHE A C 1
ATOM 1445 O O . PHE A 1 183 ? 17.484 -27.094 -18.859 1 81.38 183 PHE A O 1
ATOM 1452 N N . GLU A 1 184 ? 17.578 -25.828 -16.984 1 79.38 184 GLU A N 1
ATOM 1453 C CA . GLU A 1 184 ? 18.734 -25.094 -17.469 1 79.38 184 GLU A CA 1
ATOM 1454 C C . GLU A 1 184 ? 19.953 -26.016 -17.609 1 79.38 184 GLU A C 1
ATOM 1456 O O . GLU A 1 184 ? 20.719 -25.906 -18.562 1 79.38 184 GLU A O 1
ATOM 1461 N N . VAL A 1 185 ? 20.172 -26.844 -16.703 1 78.62 185 VAL A N 1
ATOM 1462 C CA . VAL A 1 185 ? 21.281 -27.781 -16.734 1 78.62 185 VAL A CA 1
ATOM 1463 C C . VAL A 1 185 ? 21.125 -28.703 -17.953 1 78.62 185 VAL A C 1
ATOM 1465 O O . VAL A 1 185 ? 22.109 -28.984 -18.641 1 78.62 185 VAL A O 1
ATOM 1468 N N . PHE A 1 186 ? 19.891 -29.109 -18.172 1 79 186 PHE A N 1
ATOM 1469 C CA . PHE A 1 186 ? 19.656 -29.984 -19.312 1 79 186 PHE A CA 1
ATOM 1470 C C . PHE A 1 186 ? 19.906 -29.234 -20.625 1 79 186 PHE A C 1
ATOM 1472 O O . PHE A 1 186 ? 20.453 -29.812 -21.578 1 79 186 PHE A O 1
ATOM 1479 N N . ILE A 1 187 ? 19.5 -28 -20.688 1 80.12 187 ILE A N 1
ATOM 1480 C CA . ILE A 1 187 ? 19.703 -27.188 -21.875 1 80.12 187 ILE A CA 1
ATOM 1481 C C . ILE A 1 187 ? 21.203 -27.016 -22.125 1 80.12 187 ILE A C 1
ATOM 1483 O O . ILE A 1 187 ? 21.672 -27.172 -23.25 1 80.12 187 ILE A O 1
ATOM 1487 N N . GLN A 1 188 ? 21.938 -26.734 -21.078 1 77.94 188 GLN A N 1
ATOM 1488 C CA . GLN A 1 188 ? 23.375 -26.531 -21.203 1 77.94 188 GLN A CA 1
ATOM 1489 C C . GLN A 1 188 ? 24.078 -27.828 -21.594 1 77.94 188 GLN A C 1
ATOM 1491 O O . GLN A 1 188 ? 24.984 -27.812 -22.438 1 77.94 188 GLN A O 1
ATOM 1496 N N . LYS A 1 189 ? 23.672 -28.859 -20.984 1 76.88 189 LYS A N 1
ATOM 1497 C CA . LYS A 1 189 ? 24.297 -30.141 -21.281 1 76.88 189 LYS A CA 1
ATOM 1498 C C . LYS A 1 189 ? 24.047 -30.562 -22.734 1 76.88 189 LYS A C 1
ATOM 1500 O O . LYS A 1 189 ? 24.938 -31.094 -23.391 1 76.88 189 LYS A O 1
ATOM 1505 N N . PHE A 1 190 ? 22.844 -30.297 -23.156 1 76.5 190 PHE A N 1
ATOM 1506 C CA . PHE A 1 190 ? 22.5 -30.688 -24.531 1 76.5 190 PHE A CA 1
ATOM 1507 C C . PHE A 1 190 ? 23.141 -29.75 -25.547 1 76.5 190 PHE A C 1
ATOM 1509 O O . PHE A 1 190 ? 23.438 -30.141 -26.672 1 76.5 190 PHE A O 1
ATOM 1516 N N . THR A 1 191 ? 23.266 -28.422 -25.156 1 73 191 THR A N 1
ATOM 1517 C CA . THR A 1 191 ? 23.906 -27.453 -26.031 1 73 191 THR A CA 1
ATOM 1518 C C . THR A 1 191 ? 25.391 -27.75 -26.188 1 73 191 THR A C 1
ATOM 1520 O O . THR A 1 191 ? 25.938 -27.656 -27.281 1 73 191 THR A O 1
ATOM 1523 N N . VAL A 1 192 ? 26.062 -28.047 -25.141 1 68.88 192 VAL A N 1
ATOM 1524 C CA . VAL A 1 192 ? 27.5 -28.281 -25.156 1 68.88 192 VAL A CA 1
ATOM 1525 C C . VAL A 1 192 ? 27.797 -29.578 -25.891 1 68.88 192 VAL A C 1
ATOM 1527 O O . VAL A 1 192 ? 28.766 -29.656 -26.641 1 68.88 192 VAL A O 1
ATOM 1530 N N . HIS A 1 193 ? 26.984 -30.516 -25.609 1 66.06 193 HIS A N 1
ATOM 1531 C CA . HIS A 1 193 ? 27.344 -31.797 -26.203 1 66.06 193 HIS A CA 1
ATOM 1532 C C . HIS A 1 193 ? 26.719 -31.953 -27.594 1 66.06 193 HIS A C 1
ATOM 1534 O O . HIS A 1 193 ? 26.844 -33 -28.219 1 66.06 193 HIS A O 1
ATOM 1540 N N . ASN A 1 194 ? 26.297 -30.781 -28.234 1 63.09 194 ASN A N 1
ATOM 1541 C CA . ASN A 1 194 ? 25.75 -30.766 -29.578 1 63.09 194 ASN A CA 1
ATOM 1542 C C . ASN A 1 194 ? 24.766 -31.906 -29.781 1 63.09 194 ASN A C 1
ATOM 1544 O O . ASN A 1 194 ? 24.688 -32.5 -30.875 1 63.09 194 ASN A O 1
ATOM 1548 N N . VAL A 1 195 ? 24.406 -32.531 -28.781 1 53.75 195 VAL A N 1
ATOM 1549 C CA . VAL A 1 195 ? 23.469 -33.656 -28.828 1 53.75 195 VAL A CA 1
ATOM 1550 C C . VAL A 1 195 ? 22.047 -33.156 -28.703 1 53.75 195 VAL A C 1
ATOM 1552 O O . VAL A 1 195 ? 21.719 -32.406 -27.781 1 53.75 195 VAL A O 1
ATOM 1555 N N . LEU A 1 196 ? 21.203 -33.281 -29.844 1 60.56 196 LEU A N 1
ATOM 1556 C CA . LEU A 1 196 ? 19.766 -33.125 -30.016 1 60.56 196 LEU A CA 1
ATOM 1557 C C . LEU A 1 196 ? 19.391 -31.641 -30.094 1 60.56 196 LEU A C 1
ATOM 1559 O O . LEU A 1 196 ? 18.5 -31.172 -29.375 1 60.56 196 LEU A O 1
ATOM 1563 N N . ASN A 1 197 ? 20.266 -30.797 -30.734 1 62.94 197 ASN A N 1
ATOM 1564 C CA . ASN A 1 197 ? 20.016 -29.406 -31.078 1 62.94 197 ASN A CA 1
ATOM 1565 C C . ASN A 1 197 ? 18.547 -29.156 -31.359 1 62.94 197 ASN A C 1
ATOM 1567 O O . ASN A 1 197 ? 18 -28.109 -31 1 62.94 197 ASN A O 1
ATOM 1571 N N . ASP A 1 198 ? 18.047 -30.25 -31.938 1 66.56 198 ASP A N 1
ATOM 1572 C CA . ASP A 1 198 ? 16.656 -30.109 -32.344 1 66.56 198 ASP A CA 1
ATOM 1573 C C . ASP A 1 198 ? 15.711 -30.094 -31.156 1 66.56 198 ASP A C 1
ATOM 1575 O O . ASP A 1 198 ? 14.57 -29.641 -31.25 1 66.56 198 ASP A O 1
ATOM 1579 N N . GLN A 1 199 ? 16.297 -30.625 -30.016 1 74.38 199 GLN A N 1
ATOM 1580 C CA . GLN A 1 199 ? 15.383 -30.766 -28.875 1 74.38 199 GLN A CA 1
ATOM 1581 C C . GLN A 1 199 ? 15.414 -29.531 -27.984 1 74.38 199 GLN A C 1
ATOM 1583 O O . GLN A 1 199 ? 14.539 -29.344 -27.141 1 74.38 199 GLN A O 1
ATOM 1588 N N . ILE A 1 200 ? 16.422 -28.703 -28.312 1 76.19 200 ILE A N 1
ATOM 1589 C CA . ILE A 1 200 ? 16.625 -27.531 -27.469 1 76.19 200 ILE A CA 1
ATOM 1590 C C . ILE A 1 200 ? 15.383 -26.656 -27.484 1 76.19 200 ILE A C 1
ATOM 1592 O O . ILE A 1 200 ? 14.875 -26.25 -26.438 1 76.19 200 ILE A O 1
ATOM 1596 N N . PRO A 1 201 ? 14.883 -26.547 -28.703 1 79.31 201 PRO A N 1
ATOM 1597 C CA . PRO A 1 201 ? 13.672 -25.719 -28.703 1 79.31 201 PRO A CA 1
ATOM 1598 C C . PRO A 1 201 ? 12.531 -26.359 -27.906 1 79.31 201 PRO A C 1
ATOM 1600 O O . PRO A 1 201 ? 11.734 -25.641 -27.281 1 79.31 201 PRO A O 1
ATOM 1603 N N . LEU A 1 202 ? 12.539 -27.609 -27.875 1 79.5 202 LEU A N 1
ATOM 1604 C CA . LEU A 1 202 ? 11.492 -28.297 -27.141 1 79.5 202 LEU A CA 1
ATOM 1605 C C . LEU A 1 202 ? 11.688 -28.125 -25.641 1 79.5 202 LEU A C 1
ATOM 1607 O O . LEU A 1 202 ? 10.719 -27.938 -24.891 1 79.5 202 LEU A O 1
ATOM 1611 N N . ILE A 1 203 ? 12.906 -28.203 -25.219 1 81 203 ILE A N 1
ATOM 1612 C CA . ILE A 1 203 ? 13.219 -28.062 -23.797 1 81 203 ILE A CA 1
ATOM 1613 C C . ILE A 1 203 ? 12.922 -26.625 -23.359 1 81 203 ILE A C 1
ATOM 1615 O O . ILE A 1 203 ? 12.383 -26.422 -22.266 1 81 203 ILE A O 1
ATOM 1619 N N . VAL A 1 204 ? 13.25 -25.75 -24.188 1 82.94 204 VAL A N 1
ATOM 1620 C CA . VAL A 1 204 ? 12.969 -24.344 -23.891 1 82.94 204 VAL A CA 1
ATOM 1621 C C . VAL A 1 204 ? 11.453 -24.125 -23.797 1 82.94 204 VAL A C 1
ATOM 1623 O O . VAL A 1 204 ? 10.977 -23.438 -22.906 1 82.94 204 VAL A O 1
ATOM 1626 N N . LEU A 1 205 ? 10.82 -24.719 -24.719 1 85.94 205 LEU A N 1
ATOM 1627 C CA . LEU A 1 205 ? 9.359 -24.656 -24.688 1 85.94 205 LEU A CA 1
ATOM 1628 C C . LEU A 1 205 ? 8.812 -25.281 -23.406 1 85.94 205 LEU A C 1
ATOM 1630 O O . LEU A 1 205 ? 7.844 -24.781 -22.828 1 85.94 205 LEU A O 1
ATOM 1634 N N . GLY A 1 206 ? 9.438 -26.391 -23.031 1 86.44 206 GLY A N 1
ATOM 1635 C CA . GLY A 1 206 ? 9.047 -27.047 -21.781 1 86.44 206 GLY A CA 1
ATOM 1636 C C . GLY A 1 206 ? 9.188 -26.141 -20.562 1 86.44 206 GLY A C 1
ATOM 1637 O O . GLY A 1 206 ? 8.328 -26.141 -19.688 1 86.44 206 GLY A O 1
ATOM 1638 N N . ARG A 1 207 ? 10.219 -25.438 -20.578 1 84.69 207 ARG A N 1
ATOM 1639 C CA . ARG A 1 207 ? 10.477 -24.5 -19.469 1 84.69 207 ARG A CA 1
ATOM 1640 C C . ARG A 1 207 ? 9.383 -23.453 -19.391 1 84.69 207 ARG A C 1
ATOM 1642 O O . ARG A 1 207 ? 8.875 -23.156 -18.297 1 84.69 207 ARG A O 1
ATOM 1649 N N . TYR A 1 208 ? 8.938 -22.891 -20.453 1 85.81 208 TYR A N 1
ATOM 1650 C CA . TYR A 1 208 ? 7.91 -21.844 -20.484 1 85.81 208 TYR A CA 1
ATOM 1651 C C . TYR A 1 208 ? 6.547 -22.406 -20.109 1 85.81 208 TYR A C 1
ATOM 1653 O O . TYR A 1 208 ? 5.781 -21.766 -19.391 1 85.81 208 TYR A O 1
ATOM 1661 N N . VAL A 1 209 ? 6.301 -23.578 -20.625 1 90.75 209 VAL A N 1
ATOM 1662 C CA . VAL A 1 209 ? 5.043 -24.234 -20.312 1 90.75 209 VAL A CA 1
ATOM 1663 C C . VAL A 1 209 ? 4.977 -24.516 -18.812 1 90.75 209 VAL A C 1
ATOM 1665 O O . VAL A 1 209 ? 3.926 -24.359 -18.188 1 90.75 209 VAL A O 1
ATOM 1668 N N . PHE A 1 210 ? 6.078 -24.938 -18.328 1 90.5 210 PHE A N 1
ATOM 1669 C CA . PHE A 1 210 ? 6.137 -25.234 -16.906 1 90.5 210 PHE A CA 1
ATOM 1670 C C . PHE A 1 210 ? 5.867 -23.984 -16.078 1 90.5 210 PHE A C 1
ATOM 1672 O O . PHE A 1 210 ? 5.125 -24.016 -15.094 1 90.5 210 PHE A O 1
ATOM 1679 N N . LEU A 1 211 ? 6.449 -22.891 -16.438 1 87.81 211 LEU A N 1
ATOM 1680 C CA . LEU A 1 211 ? 6.234 -21.641 -15.742 1 87.81 211 LEU A CA 1
ATOM 1681 C C . LEU A 1 211 ? 4.766 -21.234 -15.789 1 87.81 211 LEU A C 1
ATOM 1683 O O . LEU A 1 211 ? 4.203 -20.781 -14.781 1 87.81 211 LEU A O 1
ATOM 1687 N N . LEU A 1 212 ? 4.23 -21.375 -16.938 1 91.31 212 LEU A N 1
ATOM 1688 C CA . LEU A 1 212 ? 2.816 -21.062 -17.125 1 91.31 212 LEU A CA 1
ATOM 1689 C C . LEU A 1 212 ? 1.946 -21.938 -16.219 1 91.31 212 LEU A C 1
ATOM 1691 O O . LEU A 1 212 ? 0.989 -21.438 -15.617 1 91.31 212 LEU A O 1
ATOM 1695 N N . LEU A 1 213 ? 2.297 -23.156 -16.172 1 93.5 213 LEU A N 1
ATOM 1696 C CA . LEU A 1 213 ? 1.557 -24.094 -15.336 1 93.5 213 LEU A CA 1
ATOM 1697 C C . LEU A 1 213 ? 1.669 -23.719 -13.859 1 93.5 213 LEU A C 1
ATOM 1699 O O . LEU A 1 213 ? 0.7 -23.844 -13.109 1 93.5 213 LEU A O 1
ATOM 1703 N N . MET A 1 214 ? 2.816 -23.344 -13.484 1 92.38 214 MET A N 1
ATOM 1704 C CA . MET A 1 214 ? 3.027 -22.984 -12.078 1 92.38 214 MET A CA 1
ATOM 1705 C C . MET A 1 214 ? 2.223 -21.75 -11.703 1 92.38 214 MET A C 1
ATOM 1707 O O . MET A 1 214 ? 1.67 -21.672 -10.609 1 92.38 214 MET A O 1
ATOM 1711 N N . ILE A 1 215 ? 2.125 -20.75 -12.578 1 92.12 215 ILE A N 1
ATOM 1712 C CA . ILE A 1 215 ? 1.312 -19.562 -12.336 1 92.12 215 ILE A CA 1
ATOM 1713 C C . ILE A 1 215 ? -0.161 -19.953 -12.258 1 92.12 215 ILE A C 1
ATOM 1715 O O . ILE A 1 215 ? -0.888 -19.484 -11.383 1 92.12 215 ILE A O 1
ATOM 1719 N N . LEU A 1 216 ? -0.518 -20.844 -13.164 1 94.62 216 LEU A N 1
ATOM 1720 C CA . LEU A 1 216 ? -1.898 -21.312 -13.195 1 94.62 216 LEU A CA 1
ATOM 1721 C C . LEU A 1 216 ? -2.25 -22.047 -11.906 1 94.62 216 LEU A C 1
ATOM 1723 O O . LEU A 1 216 ? -3.312 -21.828 -11.328 1 94.62 216 LEU A O 1
ATOM 1727 N N . VAL A 1 217 ? -1.365 -22.938 -11.477 1 94.56 217 VAL A N 1
ATOM 1728 C CA . VAL A 1 217 ? -1.595 -23.719 -10.266 1 94.56 217 VAL A CA 1
ATOM 1729 C C . VAL A 1 217 ? -1.672 -22.781 -9.062 1 94.56 217 VAL A C 1
ATOM 1731 O O . VAL A 1 217 ? -2.543 -22.938 -8.203 1 94.56 217 VAL A O 1
ATOM 1734 N N . THR A 1 218 ? -0.764 -21.812 -8.969 1 93.88 218 THR A N 1
ATOM 1735 C CA . THR A 1 218 ? -0.756 -20.859 -7.867 1 93.88 218 THR A CA 1
ATOM 1736 C C . THR A 1 218 ? -2.066 -20.078 -7.82 1 93.88 218 THR A C 1
ATOM 1738 O O . THR A 1 218 ? -2.682 -19.953 -6.758 1 93.88 218 THR A O 1
ATOM 1741 N N . THR A 1 219 ? -2.488 -19.578 -8.945 1 94 219 THR A N 1
ATOM 1742 C CA . THR A 1 219 ? -3.729 -18.812 -9.031 1 94 219 THR A CA 1
ATOM 1743 C C . THR A 1 219 ? -4.93 -19.703 -8.695 1 94 219 THR A C 1
ATOM 1745 O O . THR A 1 219 ? -5.855 -19.25 -8.008 1 94 219 THR A O 1
ATOM 1748 N N . SER A 1 220 ? -4.863 -20.906 -9.18 1 93 220 SER A N 1
ATOM 1749 C CA . SER A 1 220 ? -5.961 -21.828 -8.922 1 93 220 SER A CA 1
ATOM 1750 C C . SER A 1 220 ? -6.066 -22.156 -7.434 1 93 220 SER A C 1
ATOM 1752 O O . SER A 1 220 ? -7.172 -22.297 -6.902 1 93 220 SER A O 1
ATOM 1754 N N . ILE A 1 221 ? -4.965 -22.312 -6.789 1 92.38 221 ILE A N 1
ATOM 1755 C CA . ILE A 1 221 ? -4.953 -22.562 -5.352 1 92.38 221 ILE A CA 1
ATOM 1756 C C . ILE A 1 221 ? -5.582 -21.375 -4.613 1 92.38 221 ILE A C 1
ATOM 1758 O O . ILE A 1 221 ? -6.41 -21.578 -3.721 1 92.38 221 ILE A O 1
ATOM 1762 N N . LEU A 1 222 ? -5.262 -20.219 -5.02 1 92.25 222 LEU A N 1
ATOM 1763 C CA . LEU A 1 222 ? -5.797 -19.016 -4.387 1 92.25 222 LEU A CA 1
ATOM 1764 C C . LEU A 1 222 ? -7.305 -18.922 -4.594 1 92.25 222 LEU A C 1
ATOM 1766 O O . LEU A 1 222 ? -8.047 -18.578 -3.664 1 92.25 222 LEU A O 1
ATOM 1770 N N . PHE A 1 223 ? -7.734 -19.219 -5.766 1 89.38 223 PHE A N 1
ATOM 1771 C CA . PHE A 1 223 ? -9.148 -19.062 -6.09 1 89.38 223 PHE A CA 1
ATOM 1772 C C . PHE A 1 223 ? -9.969 -20.172 -5.422 1 89.38 223 PHE A C 1
ATOM 1774 O O . PHE A 1 223 ? -11.102 -19.922 -4.992 1 89.38 223 PHE A O 1
ATOM 1781 N N . LYS A 1 224 ? -9.398 -21.297 -5.383 1 88.19 224 LYS A N 1
ATOM 1782 C CA . LYS A 1 224 ? -10.148 -22.422 -4.832 1 88.19 224 LYS A CA 1
ATOM 1783 C C . LYS A 1 224 ? -10.188 -22.359 -3.307 1 88.19 224 LYS A C 1
ATOM 1785 O O . LYS A 1 224 ? -11.242 -22.578 -2.697 1 88.19 224 LYS A O 1
ATOM 1790 N N . PHE A 1 225 ? -9.078 -21.984 -2.691 1 87.06 225 PHE A N 1
ATOM 1791 C CA . PHE A 1 225 ? -8.977 -22.062 -1.238 1 87.06 225 PHE A CA 1
ATOM 1792 C C . PHE A 1 225 ? -9.023 -20.672 -0.616 1 87.06 225 PHE A C 1
ATOM 1794 O O . PHE A 1 225 ? -8.938 -20.531 0.606 1 87.06 225 PHE A O 1
ATOM 1801 N N . GLY A 1 226 ? -9.133 -19.703 -1.381 1 84.25 226 GLY A N 1
ATOM 1802 C CA . GLY A 1 226 ? -9.133 -18.344 -0.866 1 84.25 226 GLY A CA 1
ATOM 1803 C C . GLY A 1 226 ? -10.391 -18.016 -0.085 1 84.25 226 GLY A C 1
ATOM 1804 O O . GLY A 1 226 ? -10.375 -17.125 0.766 1 84.25 226 GLY A O 1
ATOM 1805 N N . THR A 1 227 ? -11.453 -18.625 -0.427 1 81.81 227 THR A N 1
ATOM 1806 C CA . THR A 1 227 ? -12.695 -18.406 0.304 1 81.81 227 THR A CA 1
ATOM 1807 C C . THR A 1 227 ? -13.234 -19.719 0.867 1 81.81 227 THR A C 1
ATOM 1809 O O . THR A 1 227 ? -12.797 -20.797 0.463 1 81.81 227 THR A O 1
ATOM 1812 N N . LYS A 1 228 ? -14.031 -19.641 1.94 1 75.38 228 LYS A N 1
ATOM 1813 C CA . LYS A 1 228 ? -14.531 -20.812 2.646 1 75.38 228 LYS A CA 1
ATOM 1814 C C . LYS A 1 228 ? -15.43 -21.656 1.745 1 75.38 228 LYS A C 1
ATOM 1816 O O . LYS A 1 228 ? -15.391 -22.891 1.786 1 75.38 228 LYS A O 1
ATOM 1821 N N . HIS A 1 229 ? -16.453 -21.234 1.102 1 62.72 229 HIS A N 1
ATOM 1822 C CA . HIS A 1 229 ? -17.562 -22.047 0.64 1 62.72 229 HIS A CA 1
ATOM 1823 C C . HIS A 1 229 ? -17.359 -22.5 -0.802 1 62.72 229 HIS A C 1
ATOM 1825 O O . HIS A 1 229 ? -18.25 -23.094 -1.402 1 62.72 229 HIS A O 1
ATOM 1831 N N . ASP A 1 230 ? -16.156 -22.312 -1.367 1 58.94 230 ASP A N 1
ATOM 1832 C CA . ASP A 1 230 ? -16.266 -22.562 -2.801 1 58.94 230 ASP A CA 1
ATOM 1833 C C . ASP A 1 230 ? -15.75 -23.953 -3.162 1 58.94 230 ASP A C 1
ATOM 1835 O O . ASP A 1 230 ? -15.086 -24.125 -4.184 1 58.94 230 ASP A O 1
ATOM 1839 N N . LYS A 1 231 ? -16.172 -24.984 -2.379 1 58.31 231 LYS A N 1
ATOM 1840 C CA . LYS A 1 231 ? -15.617 -26.312 -2.598 1 58.31 231 LYS A CA 1
ATOM 1841 C C . LYS A 1 231 ? -16.047 -26.875 -3.951 1 58.31 231 LYS A C 1
AT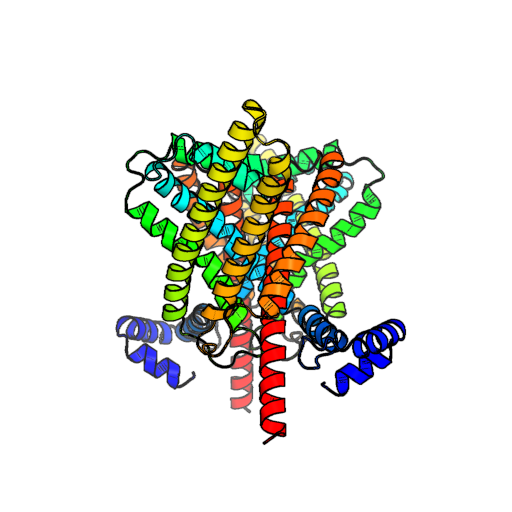OM 1843 O O . LYS A 1 231 ? -15.367 -27.719 -4.523 1 58.31 231 LYS A O 1
ATOM 1848 N N . SER A 1 232 ? -17.125 -26.375 -4.465 1 59.94 232 SER A N 1
ATOM 1849 C CA . SER A 1 232 ? -17.609 -27.047 -5.668 1 59.94 232 SER A CA 1
ATOM 1850 C C . SER A 1 232 ? -16.922 -26.5 -6.918 1 59.94 232 SER A C 1
ATOM 1852 O O . SER A 1 232 ? -17.141 -27 -8.023 1 59.94 232 SER A O 1
ATOM 1854 N N . ARG A 1 233 ? -15.945 -25.766 -6.672 1 68.62 233 ARG A N 1
ATOM 1855 C CA . ARG A 1 233 ? -15.344 -25.125 -7.836 1 68.62 233 ARG A CA 1
ATOM 1856 C C . ARG A 1 233 ? -14.18 -25.953 -8.375 1 68.62 233 ARG A C 1
ATOM 1858 O O . ARG A 1 233 ? -13.492 -26.641 -7.617 1 68.62 233 ARG A O 1
ATOM 1865 N N . SER A 1 234 ? -14.211 -26.062 -9.688 1 80.31 234 SER A N 1
ATOM 1866 C CA . SER A 1 234 ? -13.086 -26.734 -10.336 1 80.31 234 SER A CA 1
ATOM 1867 C C . SER A 1 234 ? -11.766 -26.062 -9.953 1 80.31 234 SER A C 1
ATOM 1869 O O . SER A 1 234 ? -11.727 -24.875 -9.648 1 80.31 234 SER A O 1
ATOM 1871 N N . PHE A 1 235 ? -10.805 -26.875 -9.828 1 86 235 PHE A N 1
ATOM 1872 C CA . PHE A 1 235 ? -9.477 -26.359 -9.492 1 86 235 PHE A CA 1
ATOM 1873 C C . PHE A 1 235 ? -9.016 -25.344 -10.523 1 86 235 PHE A C 1
ATOM 1875 O O . PHE A 1 235 ? -8.625 -24.234 -10.172 1 86 235 PHE A O 1
ATOM 1882 N N . ILE A 1 236 ? -9.125 -25.797 -11.805 1 87.88 236 ILE A N 1
ATOM 1883 C CA . ILE A 1 236 ? -8.82 -24.859 -12.883 1 87.88 236 ILE A CA 1
ATOM 1884 C C . ILE A 1 236 ? -10.117 -24.203 -13.367 1 87.88 236 ILE A C 1
ATOM 1886 O O . ILE A 1 236 ? -10.961 -24.859 -13.969 1 87.88 236 ILE A O 1
ATOM 1890 N N . SER A 1 237 ? -10.266 -22.953 -13.055 1 86.62 237 SER A N 1
ATOM 1891 C CA . SER A 1 237 ? -11.469 -22.203 -13.422 1 86.62 237 SER A CA 1
ATOM 1892 C C . SER A 1 237 ? -11.188 -21.234 -14.562 1 86.62 237 SER A C 1
ATOM 1894 O O . SER A 1 237 ? -10.039 -21.031 -14.945 1 86.62 237 SER A O 1
ATOM 1896 N N . ILE A 1 238 ? -12.203 -20.75 -15.062 1 84.94 238 ILE A N 1
ATOM 1897 C CA . ILE A 1 238 ? -12.086 -19.766 -16.125 1 84.94 238 ILE A CA 1
ATOM 1898 C C . ILE A 1 238 ? -11.367 -18.516 -15.609 1 84.94 238 ILE A C 1
ATOM 1900 O O . ILE A 1 238 ? -10.57 -17.906 -16.328 1 84.94 238 ILE A O 1
ATOM 1904 N N . GLY A 1 239 ? -11.656 -18.234 -14.383 1 87.25 239 GLY A N 1
ATOM 1905 C CA . GLY A 1 239 ? -10.984 -17.094 -13.773 1 87.25 239 GLY A CA 1
ATOM 1906 C C . GLY A 1 239 ? -9.484 -17.297 -13.633 1 87.25 239 GLY A C 1
ATOM 1907 O O . GLY A 1 239 ? -8.711 -16.359 -13.844 1 87.25 239 GLY A O 1
ATOM 1908 N N . SER A 1 240 ? -9.148 -18.516 -13.273 1 91.88 240 SER A N 1
ATOM 1909 C CA . SER A 1 240 ? -7.723 -18.781 -13.094 1 91.88 240 SER A CA 1
ATOM 1910 C C . SER A 1 240 ? -6.969 -18.719 -14.414 1 91.88 240 SER A C 1
ATOM 1912 O O . SER A 1 240 ? -5.852 -18.203 -14.477 1 91.88 240 SER A O 1
ATOM 1914 N N . VAL A 1 241 ? -7.578 -19.203 -15.469 1 91.44 241 VAL A N 1
ATOM 1915 C CA . VAL A 1 241 ? -6.961 -19.156 -16.781 1 91.44 241 VAL A CA 1
ATOM 1916 C C . VAL A 1 241 ? -6.863 -17.703 -17.266 1 91.44 241 VAL A C 1
ATOM 1918 O O . VAL A 1 241 ? -5.82 -17.281 -17.781 1 91.44 241 VAL A O 1
ATOM 1921 N N . PHE A 1 242 ? -7.902 -17 -17.078 1 89.44 242 PHE A N 1
ATOM 1922 C CA . PHE A 1 242 ? -7.93 -15.594 -17.438 1 89.44 242 PHE A CA 1
ATOM 1923 C C . PHE A 1 242 ? -6.816 -14.836 -16.703 1 89.44 242 PHE A C 1
ATOM 1925 O O . PHE A 1 242 ? -6.082 -14.062 -17.328 1 89.44 242 PHE A O 1
ATOM 1932 N N . THR A 1 243 ? -6.727 -15.031 -15.438 1 92.5 243 THR A N 1
ATOM 1933 C CA . THR A 1 243 ? -5.73 -14.352 -14.617 1 92.5 243 THR A CA 1
ATOM 1934 C C . THR A 1 243 ? -4.32 -14.703 -15.078 1 92.5 243 THR A C 1
ATOM 1936 O O . THR A 1 243 ? -3.459 -13.82 -15.172 1 92.5 243 THR A O 1
ATOM 1939 N N . THR A 1 244 ? -4.117 -15.938 -15.414 1 93.19 244 THR A N 1
ATOM 1940 C CA . THR A 1 244 ? -2.805 -16.391 -15.859 1 93.19 244 THR A CA 1
ATOM 1941 C C . THR A 1 244 ? -2.428 -15.734 -17.188 1 93.19 244 THR A C 1
ATOM 1943 O O . THR A 1 244 ? -1.327 -15.203 -17.328 1 93.19 244 THR A O 1
ATOM 1946 N N . ILE A 1 245 ? -3.293 -15.711 -18.125 1 92.12 245 ILE A N 1
ATOM 1947 C CA . ILE A 1 245 ? -3.049 -15.133 -19.438 1 92.12 245 ILE A CA 1
ATOM 1948 C C . ILE A 1 245 ? -2.789 -13.633 -19.297 1 92.12 245 ILE A C 1
ATOM 1950 O O . ILE A 1 245 ? -1.834 -13.109 -19.875 1 92.12 245 ILE A O 1
ATOM 1954 N N . PHE A 1 246 ? -3.623 -12.977 -18.531 1 92.25 246 PHE A N 1
ATOM 1955 C CA . PHE A 1 246 ? -3.49 -11.539 -18.344 1 92.25 246 PHE A CA 1
ATOM 1956 C C . PHE A 1 246 ? -2.189 -11.203 -17.625 1 92.25 246 PHE A C 1
ATOM 1958 O O . PHE A 1 246 ? -1.569 -10.172 -17.906 1 92.25 246 PHE A O 1
ATOM 1965 N N . THR A 1 247 ? -1.844 -12 -16.688 1 91.06 247 THR A N 1
ATOM 1966 C CA . THR A 1 247 ? -0.589 -11.789 -15.984 1 91.06 247 THR A CA 1
ATOM 1967 C C . THR A 1 247 ? 0.595 -11.852 -16.938 1 91.06 247 THR A C 1
ATOM 1969 O O . THR A 1 247 ? 1.506 -11.023 -16.859 1 91.06 247 THR A O 1
ATOM 1972 N N . ILE A 1 248 ? 0.573 -12.766 -17.859 1 89.25 248 ILE A N 1
ATOM 1973 C CA . ILE A 1 248 ? 1.658 -12.93 -18.828 1 89.25 248 ILE A CA 1
ATOM 1974 C C . ILE A 1 248 ? 1.684 -11.734 -19.781 1 89.25 248 ILE A C 1
ATOM 1976 O O . ILE A 1 248 ? 2.744 -11.164 -20.047 1 89.25 248 ILE A O 1
ATOM 1980 N N . ILE A 1 249 ? 0.564 -11.359 -20.281 1 91.56 249 ILE A N 1
ATOM 1981 C CA . ILE A 1 249 ? 0.45 -10.25 -21.219 1 91.56 249 ILE A CA 1
ATOM 1982 C C . ILE A 1 249 ? 0.945 -8.969 -20.562 1 91.56 249 ILE A C 1
ATOM 1984 O O . ILE A 1 249 ? 1.754 -8.234 -21.141 1 91.56 249 ILE A O 1
ATOM 1988 N N . ILE A 1 250 ? 0.47 -8.742 -19.344 1 90.25 250 ILE A N 1
ATOM 1989 C CA . ILE A 1 250 ? 0.833 -7.52 -18.641 1 90.25 250 ILE A CA 1
ATOM 1990 C C . ILE A 1 250 ? 2.316 -7.555 -18.281 1 90.25 250 ILE A C 1
ATOM 1992 O O . ILE A 1 250 ? 3 -6.527 -18.328 1 90.25 250 ILE A O 1
ATOM 1996 N N . SER A 1 251 ? 2.797 -8.719 -17.859 1 86.38 251 SER A N 1
ATOM 1997 C CA . SER A 1 251 ? 4.215 -8.844 -17.547 1 86.38 251 SER A CA 1
ATOM 1998 C C . SER A 1 251 ? 5.082 -8.492 -18.75 1 86.38 251 SER A C 1
ATOM 2000 O O . SER A 1 251 ? 6.129 -7.855 -18.609 1 86.38 251 SER A O 1
ATOM 2002 N N . TYR A 1 252 ? 4.684 -8.906 -19.906 1 86 252 TYR A N 1
ATOM 2003 C CA . TYR A 1 252 ? 5.414 -8.625 -21.125 1 86 252 TYR A CA 1
ATOM 2004 C C . TYR A 1 252 ? 5.414 -7.133 -21.438 1 86 252 TYR A C 1
ATOM 2006 O O . TYR A 1 252 ? 6.469 -6.539 -21.672 1 86 252 TYR A O 1
ATOM 2014 N N . PHE A 1 253 ? 4.289 -6.504 -21.422 1 88.62 253 PHE A N 1
ATOM 2015 C CA . PHE A 1 253 ? 4.172 -5.082 -21.719 1 88.62 253 PHE A CA 1
ATOM 2016 C C . PHE A 1 253 ? 4.879 -4.25 -20.656 1 88.62 253 PHE A C 1
ATOM 2018 O O . PHE A 1 253 ? 5.484 -3.223 -20.969 1 88.62 253 PHE A O 1
ATOM 2025 N N . PHE A 1 254 ? 4.703 -4.676 -19.453 1 86.5 254 PHE A N 1
ATOM 2026 C CA . PHE A 1 254 ? 5.367 -3.953 -18.375 1 86.5 254 PHE A CA 1
ATOM 2027 C C . PHE A 1 254 ? 6.879 -4.023 -18.531 1 86.5 254 PHE A C 1
ATOM 2029 O O . PHE A 1 254 ? 7.582 -3.037 -18.281 1 86.5 254 PHE A O 1
ATOM 2036 N N . GLY A 1 255 ? 7.391 -5.145 -18.922 1 82.44 255 GLY A N 1
ATOM 2037 C CA . GLY A 1 255 ? 8.812 -5.277 -19.172 1 82.44 255 GLY A CA 1
ATOM 2038 C C . GLY A 1 255 ? 9.328 -4.309 -20.234 1 82.44 255 GLY A C 1
ATOM 2039 O O . GLY A 1 255 ? 10.359 -3.67 -20.031 1 82.44 255 GLY A O 1
ATOM 2040 N N . ILE A 1 256 ? 8.625 -4.133 -21.219 1 82.12 256 ILE A N 1
ATOM 2041 C CA . ILE A 1 256 ? 8.984 -3.215 -22.297 1 82.12 256 ILE A CA 1
ATOM 2042 C C . ILE A 1 256 ? 8.93 -1.777 -21.781 1 82.12 256 ILE A C 1
ATOM 2044 O O . ILE A 1 256 ? 9.836 -0.982 -22.047 1 82.12 256 ILE A O 1
ATOM 2048 N N . TRP A 1 257 ? 7.91 -1.566 -21.078 1 83.31 257 TRP A N 1
ATOM 2049 C CA . TRP A 1 257 ? 7.723 -0.22 -20.547 1 83.31 257 TRP A CA 1
ATOM 2050 C C . TRP A 1 257 ? 8.867 0.163 -19.609 1 83.31 257 TRP A C 1
ATOM 2052 O O . TRP A 1 257 ? 9.383 1.281 -19.688 1 83.31 257 TRP A O 1
ATOM 2062 N N . VAL A 1 258 ? 9.258 -0.668 -18.766 1 79.19 258 VAL A N 1
ATOM 2063 C CA . VAL A 1 258 ? 10.297 -0.393 -17.781 1 79.19 258 VAL A CA 1
ATOM 2064 C C . VAL A 1 258 ? 11.641 -0.193 -18.484 1 79.19 258 VAL A C 1
ATOM 2066 O O . VAL A 1 258 ? 12.438 0.66 -18.094 1 79.19 258 VAL A O 1
ATOM 2069 N N . LEU A 1 259 ? 11.883 -0.944 -19.484 1 76.56 259 LEU A N 1
ATOM 2070 C CA . LEU A 1 259 ? 13.133 -0.805 -20.234 1 76.56 259 LEU A CA 1
ATOM 2071 C C . LEU A 1 259 ? 13.203 0.549 -20.922 1 76.56 259 LEU A C 1
ATOM 2073 O O . LEU A 1 259 ? 14.258 1.187 -20.953 1 76.56 259 LEU A O 1
ATOM 2077 N N . ARG A 1 260 ? 12.148 0.868 -21.422 1 72.06 260 ARG A N 1
ATOM 2078 C CA . ARG A 1 260 ? 12.102 2.168 -22.078 1 72.06 260 ARG A CA 1
ATOM 2079 C C . ARG A 1 260 ? 12.18 3.301 -21.062 1 72.06 260 ARG A C 1
ATOM 2081 O O . ARG A 1 260 ? 12.836 4.316 -21.312 1 72.06 260 ARG A O 1
ATOM 2088 N N . PHE A 1 261 ? 11.445 3.113 -20.062 1 67.12 261 PHE A N 1
ATOM 2089 C CA . PHE A 1 261 ? 11.461 4.105 -18.984 1 67.12 261 PHE A CA 1
ATOM 2090 C C . PHE A 1 261 ? 12.859 4.234 -18.391 1 67.12 261 PHE A C 1
ATOM 2092 O O . PHE A 1 261 ? 13.289 5.336 -18.047 1 67.12 261 PHE A O 1
ATOM 2099 N N . SER A 1 262 ? 13.453 3.129 -18.047 1 62.28 262 SER A N 1
ATOM 2100 C CA . SER A 1 262 ? 14.781 3.115 -17.453 1 62.28 262 SER A CA 1
ATOM 2101 C C . SER A 1 262 ? 15.797 3.832 -18.328 1 62.28 262 SER A C 1
ATOM 2103 O O . SER A 1 262 ? 16.734 4.457 -17.828 1 62.28 262 SER A O 1
ATOM 2105 N N . GLN A 1 263 ? 15.617 3.568 -19.5 1 56.22 263 GLN A N 1
ATOM 2106 C CA . GLN A 1 263 ? 16.516 4.258 -20.406 1 56.22 263 GLN A CA 1
ATOM 2107 C C . GLN A 1 263 ? 16.344 5.773 -20.328 1 56.22 263 GLN A C 1
ATOM 2109 O O . GLN A 1 263 ? 17.312 6.523 -20.422 1 56.22 263 GLN A O 1
ATOM 2114 N N . TYR A 1 264 ? 15.086 6.016 -20.219 1 48.03 264 TYR A N 1
ATOM 2115 C CA . TYR A 1 264 ? 14.82 7.449 -20.188 1 48.03 264 TYR A CA 1
ATOM 2116 C C . TYR A 1 264 ? 15.125 8.031 -18.812 1 48.03 264 TYR A C 1
ATOM 2118 O O . TYR A 1 264 ? 15.484 9.203 -18.703 1 48.03 264 TYR A O 1
ATOM 2126 N N . ASN A 1 265 ? 14.758 7.281 -17.891 1 48.66 265 ASN A N 1
ATOM 2127 C CA . ASN A 1 265 ? 14.773 7.938 -16.578 1 48.66 265 ASN A CA 1
ATOM 2128 C C . ASN A 1 265 ? 15.852 7.352 -15.672 1 48.66 265 ASN A C 1
ATOM 2130 O O . ASN A 1 265 ? 15.57 6.492 -14.844 1 48.66 265 ASN A O 1
ATOM 2134 N N . GLN A 1 266 ? 17.031 7.348 -16.188 1 47.81 266 GLN A N 1
ATOM 2135 C CA . GLN A 1 266 ? 18.141 7.16 -15.25 1 47.81 266 GLN A CA 1
ATOM 2136 C C . GLN A 1 266 ? 17.828 7.812 -13.906 1 47.81 266 GLN A C 1
ATOM 2138 O O . GLN A 1 266 ? 18.516 7.559 -12.914 1 47.81 266 GLN A O 1
ATOM 2143 N N . LEU A 1 267 ? 16.859 8.68 -14.008 1 43.06 267 LEU A N 1
ATOM 2144 C CA . LEU A 1 267 ? 16.578 9.633 -12.93 1 43.06 267 LEU A CA 1
ATOM 2145 C C . LEU A 1 267 ? 15.977 8.922 -11.727 1 43.06 267 LEU A C 1
ATOM 2147 O O . LEU A 1 267 ? 16.047 9.43 -10.602 1 43.06 267 LEU A O 1
ATOM 2151 N N . TYR A 1 268 ? 15.383 7.781 -12.102 1 50.72 268 TYR A N 1
ATOM 2152 C CA . TYR A 1 268 ? 14.695 7.254 -10.93 1 50.72 268 TYR A CA 1
ATOM 2153 C C . TYR A 1 268 ? 15.578 6.25 -10.188 1 50.72 268 TYR A C 1
ATOM 2155 O O . TYR A 1 268 ? 16 5.242 -10.766 1 50.72 268 TYR A O 1
ATOM 2163 N N . GLY A 1 269 ? 16.578 6.773 -9.367 1 55.56 269 GLY A N 1
ATOM 2164 C CA . GLY A 1 269 ? 17.406 6.031 -8.43 1 55.56 269 GLY A CA 1
ATOM 2165 C C . GLY A 1 269 ? 16.672 4.879 -7.773 1 55.56 269 GLY A C 1
ATOM 2166 O O . GLY A 1 269 ? 15.75 4.301 -8.359 1 55.56 269 GLY A O 1
ATOM 2167 N N . SER A 1 270 ? 17.062 4.398 -6.762 1 58.56 270 SER A N 1
ATOM 2168 C CA . SER A 1 270 ? 16.578 3.266 -5.984 1 58.56 270 SER A CA 1
ATOM 2169 C C . SER A 1 270 ? 15.102 3.428 -5.645 1 58.56 270 SER A C 1
ATOM 2171 O O . SER A 1 270 ? 14.344 2.451 -5.652 1 58.56 270 SER A O 1
ATOM 2173 N N . ILE A 1 271 ? 14.602 4.648 -5.559 1 61.41 271 ILE A N 1
ATOM 2174 C CA . ILE A 1 271 ? 13.211 4.879 -5.172 1 61.41 271 ILE A CA 1
ATOM 2175 C C . ILE A 1 271 ? 12.297 4.648 -6.375 1 61.41 271 ILE A C 1
ATOM 2177 O O . ILE A 1 271 ? 11.219 4.074 -6.234 1 61.41 271 ILE A O 1
ATOM 2181 N N . GLY A 1 272 ? 12.812 5.145 -7.512 1 67.06 272 GLY A N 1
ATOM 2182 C CA . GLY A 1 272 ? 12.047 4.906 -8.719 1 67.06 272 GLY A CA 1
ATOM 2183 C C . GLY A 1 272 ? 11.797 3.432 -8.992 1 67.06 272 GLY A C 1
ATOM 2184 O O . GLY A 1 272 ? 10.703 3.043 -9.406 1 67.06 272 GLY A O 1
ATOM 2185 N N . THR A 1 273 ? 12.844 2.705 -8.711 1 70.44 273 THR A N 1
ATOM 2186 C CA . THR A 1 273 ? 12.742 1.267 -8.922 1 70.44 273 THR A CA 1
ATOM 2187 C C . THR A 1 273 ? 11.695 0.655 -7.988 1 70.44 273 THR A C 1
ATOM 2189 O O . THR A 1 273 ? 10.938 -0.23 -8.391 1 70.44 273 THR A O 1
ATOM 2192 N N . LEU A 1 274 ? 11.609 1.11 -6.828 1 72.5 274 LEU A N 1
ATOM 2193 C CA . LEU A 1 274 ? 10.648 0.588 -5.859 1 72.5 274 LEU A CA 1
ATOM 2194 C C . LEU A 1 274 ? 9.227 0.971 -6.238 1 72.5 274 LEU A C 1
ATOM 2196 O O . LEU A 1 274 ? 8.297 0.186 -6.039 1 72.5 274 LEU A O 1
ATOM 2200 N N . LEU A 1 275 ? 9.078 2.139 -6.766 1 77.25 275 LEU A N 1
ATOM 2201 C CA . LEU A 1 275 ? 7.758 2.59 -7.188 1 77.25 275 LEU A CA 1
ATOM 2202 C C . LEU A 1 275 ? 7.246 1.752 -8.359 1 77.25 275 LEU A C 1
ATOM 2204 O O . LEU A 1 275 ? 6.055 1.438 -8.422 1 77.25 275 LEU A O 1
ATOM 2208 N N . ILE A 1 276 ? 8.219 1.471 -9.18 1 79.62 276 ILE A N 1
ATOM 2209 C CA . ILE A 1 276 ? 7.867 0.639 -10.328 1 79.62 276 ILE A CA 1
ATOM 2210 C C . ILE A 1 276 ? 7.438 -0.745 -9.844 1 79.62 276 ILE A C 1
ATOM 2212 O O . ILE A 1 276 ? 6.449 -1.299 -10.328 1 79.62 276 ILE A O 1
ATOM 2216 N N . LEU A 1 277 ? 8.18 -1.248 -8.93 1 81.44 277 LEU A N 1
ATOM 2217 C CA . LEU A 1 277 ? 7.855 -2.549 -8.359 1 81.44 277 LEU A CA 1
ATOM 2218 C C . LEU A 1 277 ? 6.48 -2.521 -7.691 1 81.44 277 LEU A C 1
ATOM 2220 O O . LEU A 1 277 ? 5.68 -3.439 -7.875 1 81.44 277 LEU A O 1
ATOM 2224 N N . MET A 1 278 ? 6.227 -1.485 -6.965 1 85.06 278 MET A N 1
ATOM 2225 C CA . MET A 1 278 ? 4.945 -1.365 -6.27 1 85.06 278 MET A CA 1
ATOM 2226 C C . MET A 1 278 ? 3.795 -1.266 -7.266 1 85.06 278 MET A C 1
ATOM 2228 O O . MET A 1 278 ? 2.73 -1.849 -7.051 1 85.06 278 MET A O 1
ATOM 2232 N N . PHE A 1 279 ? 4.055 -0.498 -8.25 1 87 279 PHE A N 1
ATOM 2233 C CA . PHE A 1 279 ? 3.039 -0.368 -9.289 1 87 279 PHE A CA 1
ATOM 2234 C C . PHE A 1 279 ? 2.771 -1.713 -9.953 1 87 279 PHE A C 1
ATOM 2236 O O . PHE A 1 279 ? 1.622 -2.053 -10.242 1 87 279 PHE A O 1
ATOM 2243 N N . TYR A 1 280 ? 3.838 -2.434 -10.25 1 88.38 280 TYR A N 1
ATOM 2244 C CA . TYR A 1 280 ? 3.719 -3.766 -10.836 1 88.38 280 TYR A CA 1
ATOM 2245 C C . TYR A 1 280 ? 2.908 -4.684 -9.93 1 88.38 280 TYR A C 1
ATOM 2247 O O . TYR A 1 280 ? 2.043 -5.426 -10.398 1 88.38 280 TYR A O 1
ATOM 2255 N N . ILE A 1 281 ? 3.18 -4.668 -8.641 1 89.88 281 ILE A N 1
ATOM 2256 C CA . ILE A 1 281 ? 2.457 -5.484 -7.672 1 89.88 281 ILE A CA 1
ATOM 2257 C C . ILE A 1 281 ? 0.979 -5.102 -7.676 1 89.88 281 ILE A C 1
ATOM 2259 O O . ILE A 1 281 ? 0.106 -5.977 -7.676 1 89.88 281 ILE A O 1
ATOM 2263 N N . TRP A 1 282 ? 0.713 -3.863 -7.684 1 92.81 282 TRP A N 1
ATOM 2264 C CA . TRP A 1 282 ? -0.661 -3.371 -7.684 1 92.81 282 TRP A CA 1
ATOM 2265 C C . TRP A 1 282 ? -1.42 -3.875 -8.906 1 92.81 282 TRP A C 1
ATOM 2267 O O . TRP A 1 282 ? -2.562 -4.328 -8.797 1 92.81 282 TRP A O 1
ATOM 2277 N N . ILE A 1 283 ? -0.776 -3.82 -10.078 1 92.31 283 ILE A N 1
ATOM 2278 C CA . ILE A 1 283 ? -1.397 -4.285 -11.312 1 92.31 283 ILE A CA 1
ATOM 2279 C C . ILE A 1 283 ? -1.742 -5.766 -11.195 1 92.31 283 ILE A C 1
ATOM 2281 O O . ILE A 1 283 ? -2.844 -6.184 -11.562 1 92.31 283 ILE A O 1
ATOM 2285 N N . ASN A 1 284 ? -0.8 -6.52 -10.727 1 91.75 284 ASN A N 1
ATOM 2286 C CA . ASN A 1 284 ? -1.036 -7.949 -10.578 1 91.75 284 ASN A CA 1
ATOM 2287 C C . ASN A 1 284 ? -2.174 -8.227 -9.602 1 91.75 284 ASN A C 1
ATOM 2289 O O . ASN A 1 284 ? -2.936 -9.18 -9.781 1 91.75 284 ASN A O 1
ATOM 2293 N N . CYS A 1 285 ? -2.215 -7.453 -8.531 1 93.25 285 CYS A N 1
ATOM 2294 C CA . CYS A 1 285 ? -3.32 -7.605 -7.59 1 93.25 285 CYS A CA 1
ATOM 2295 C C . CYS A 1 285 ? -4.652 -7.289 -8.258 1 93.25 285 CYS A C 1
ATOM 2297 O O . CYS A 1 285 ? -5.652 -7.965 -8.008 1 93.25 285 CYS A O 1
ATOM 2299 N N . MET A 1 286 ? -4.633 -6.277 -9.094 1 90.62 286 MET A N 1
ATOM 2300 C CA . MET A 1 286 ? -5.832 -5.922 -9.852 1 90.62 286 MET A CA 1
ATOM 2301 C C . MET A 1 286 ? -6.281 -7.074 -10.742 1 90.62 286 MET A C 1
ATOM 2303 O O . MET A 1 286 ? -7.465 -7.414 -10.781 1 90.62 286 MET A O 1
ATOM 2307 N N . ILE A 1 287 ? -5.348 -7.664 -11.391 1 92 287 ILE A N 1
ATOM 2308 C CA . ILE A 1 287 ? -5.629 -8.773 -12.297 1 92 287 ILE A CA 1
ATOM 2309 C C . ILE A 1 287 ? -6.188 -9.953 -11.508 1 92 287 ILE A C 1
ATOM 2311 O O . ILE A 1 287 ? -7.16 -10.586 -11.922 1 92 287 ILE A O 1
ATOM 2315 N N . LEU A 1 288 ? -5.586 -10.227 -10.391 1 92.69 288 LEU A N 1
ATOM 2316 C CA . LEU A 1 288 ? -6.008 -11.336 -9.539 1 92.69 288 LEU A CA 1
ATOM 2317 C C . LEU A 1 288 ? -7.441 -11.133 -9.062 1 92.69 288 LEU A C 1
ATOM 2319 O O . LEU A 1 288 ? -8.258 -12.055 -9.125 1 92.69 288 LEU A O 1
ATOM 2323 N N . LEU A 1 289 ? -7.727 -9.953 -8.602 1 89.94 289 LEU A N 1
ATOM 2324 C CA . LEU A 1 289 ? -9.062 -9.641 -8.102 1 89.94 289 LEU A CA 1
ATOM 2325 C C . LEU A 1 289 ? -10.094 -9.711 -9.227 1 89.94 289 LEU A C 1
ATOM 2327 O O . LEU A 1 289 ? -11.211 -10.195 -9.023 1 89.94 289 LEU A O 1
ATOM 2331 N N . LEU A 1 290 ? -9.688 -9.195 -10.383 1 87.56 290 LEU A N 1
ATOM 2332 C CA . LEU A 1 290 ? -10.57 -9.258 -11.547 1 87.56 290 LEU A CA 1
ATOM 2333 C C . LEU A 1 290 ? -10.883 -10.703 -11.914 1 87.56 290 LEU A C 1
ATOM 2335 O O . LEU A 1 290 ? -12.023 -11.031 -12.242 1 87.56 290 LEU A O 1
ATOM 2339 N N . GLY A 1 291 ? -9.891 -11.484 -11.914 1 87.75 291 GLY A N 1
ATOM 2340 C CA . GLY A 1 291 ? -10.109 -12.898 -12.188 1 87.75 291 GLY A CA 1
ATOM 2341 C C . GLY A 1 291 ? -11.023 -13.562 -11.188 1 87.75 291 GLY A C 1
ATOM 2342 O O . GLY A 1 291 ? -11.867 -14.383 -11.562 1 87.75 291 GLY A O 1
ATOM 2343 N N . PHE A 1 292 ? -10.828 -13.242 -9.961 1 86.81 292 PHE A N 1
ATOM 2344 C CA . PHE A 1 292 ? -11.664 -13.812 -8.914 1 86.81 292 PHE A CA 1
ATOM 2345 C C . PHE A 1 292 ? -13.117 -13.406 -9.102 1 86.81 292 PHE A C 1
ATOM 2347 O O . PHE A 1 292 ? -14.031 -14.227 -8.961 1 86.81 292 PHE A O 1
ATOM 2354 N N . GLU A 1 293 ? -13.344 -12.141 -9.352 1 83.69 293 GLU A N 1
ATOM 2355 C CA . GLU A 1 293 ? -14.695 -11.648 -9.594 1 83.69 293 GLU A CA 1
ATOM 2356 C C . GLU A 1 293 ? -15.32 -12.32 -10.812 1 83.69 293 GLU A C 1
ATOM 2358 O O . GLU A 1 293 ? -16.516 -12.602 -10.828 1 83.69 293 GLU A O 1
ATOM 2363 N N . LEU A 1 294 ? -14.492 -12.438 -11.82 1 82.12 294 LEU A N 1
ATOM 2364 C CA . LEU A 1 294 ? -14.953 -13.133 -13.016 1 82.12 294 LEU A CA 1
ATOM 2365 C C . LEU A 1 294 ? -15.406 -14.555 -12.68 1 82.12 294 LEU A C 1
ATOM 2367 O O . LEU A 1 294 ? -16.453 -15.008 -13.148 1 82.12 294 LEU A O 1
ATOM 2371 N N . ASN A 1 295 ? -14.609 -15.234 -11.93 1 82.12 295 ASN A N 1
ATOM 2372 C CA . ASN A 1 295 ? -14.938 -16.594 -11.5 1 82.12 295 ASN A CA 1
ATOM 2373 C C . ASN A 1 295 ? -16.266 -16.625 -10.742 1 82.12 295 ASN A C 1
ATOM 2375 O O . ASN A 1 295 ? -17.062 -17.547 -10.938 1 82.12 295 ASN A O 1
ATOM 2379 N N . LEU A 1 296 ? -16.5 -15.719 -9.898 1 78.75 296 LEU A N 1
ATOM 2380 C CA . LEU A 1 296 ? -17.734 -15.664 -9.117 1 78.75 296 LEU A CA 1
ATOM 2381 C C . LEU A 1 296 ? -18.922 -15.336 -10.008 1 78.75 296 LEU A C 1
ATOM 2383 O O . LEU A 1 296 ? -20.016 -15.883 -9.82 1 78.75 296 LEU A O 1
ATOM 2387 N N . ALA A 1 297 ? -18.734 -14.414 -10.836 1 74.88 297 ALA A N 1
ATOM 2388 C CA . ALA A 1 297 ? -19.812 -14.023 -11.75 1 74.88 297 ALA A CA 1
ATOM 2389 C C . ALA A 1 297 ? -20.266 -15.211 -12.594 1 74.88 297 ALA A C 1
ATOM 2391 O O . ALA A 1 297 ? -21.469 -15.414 -12.797 1 74.88 297 ALA A O 1
ATOM 2392 N N . ILE A 1 298 ? -19.344 -15.945 -13.078 1 75.19 298 ILE A N 1
ATOM 2393 C CA . ILE A 1 298 ? -19.641 -17.109 -13.906 1 75.19 298 ILE A CA 1
ATOM 2394 C C . ILE A 1 298 ? -20.344 -18.172 -13.07 1 75.19 298 ILE A C 1
ATOM 2396 O O . ILE A 1 298 ? -21.312 -18.781 -13.531 1 75.19 298 ILE A O 1
ATOM 2400 N N . THR A 1 299 ? -19.859 -18.391 -11.875 1 74.25 299 THR A N 1
ATOM 2401 C CA . THR A 1 299 ? -20.453 -19.391 -10.992 1 74.25 299 THR A CA 1
ATOM 2402 C C . THR A 1 299 ? -21.891 -19.016 -10.641 1 74.25 299 THR A C 1
ATOM 2404 O O . THR A 1 299 ? -22.766 -19.875 -10.57 1 74.25 299 THR A O 1
ATOM 2407 N N . ASN A 1 300 ? -22.094 -17.766 -10.391 1 72.75 300 ASN A N 1
ATOM 2408 C CA . ASN A 1 300 ? -23.438 -17.281 -10.055 1 72.75 300 ASN A CA 1
ATOM 2409 C C . ASN A 1 300 ? -24.391 -17.422 -11.234 1 72.75 300 ASN A C 1
ATOM 2411 O O . ASN A 1 300 ? -25.562 -17.719 -11.055 1 72.75 300 ASN A O 1
ATOM 2415 N N . LEU A 1 301 ? -23.922 -17.141 -12.367 1 70.56 301 LEU A N 1
ATOM 2416 C CA . LEU A 1 301 ? -24.734 -17.281 -13.57 1 70.56 301 LEU A CA 1
ATOM 2417 C C . LEU A 1 301 ? -25.109 -18.734 -13.805 1 70.56 301 LEU A C 1
ATOM 2419 O O . LEU A 1 301 ? -26.234 -19.047 -14.219 1 70.56 301 LEU A O 1
ATOM 2423 N N . LYS A 1 302 ? -24.141 -19.547 -13.578 1 72 302 LYS A N 1
ATOM 2424 C CA . LYS A 1 302 ? -24.391 -20.984 -13.727 1 72 302 LYS A CA 1
ATOM 2425 C C . LYS A 1 302 ? -25.438 -21.469 -12.727 1 72 302 LYS A C 1
ATOM 2427 O O . LYS A 1 302 ? -26.297 -22.297 -13.062 1 72 302 LYS A O 1
ATOM 2432 N N . LYS A 1 303 ? -25.344 -20.953 -11.609 1 71.88 303 LYS A N 1
ATOM 2433 C CA . LYS A 1 303 ? -26.312 -21.312 -10.586 1 71.88 303 LYS A CA 1
ATOM 2434 C C . LYS A 1 303 ? -27.703 -20.797 -10.945 1 71.88 303 LYS A C 1
ATOM 2436 O O . LYS A 1 303 ? -28.703 -21.5 -10.734 1 71.88 303 LYS A O 1
ATOM 2441 N N . LYS A 1 304 ? -27.734 -19.609 -11.391 1 66.31 304 LYS A N 1
ATOM 2442 C CA . LYS A 1 304 ? -29.016 -19.047 -11.789 1 66.31 304 LYS A CA 1
ATOM 2443 C C . LYS A 1 304 ? -29.625 -19.828 -12.953 1 66.31 304 LYS A C 1
ATOM 2445 O O . LYS A 1 304 ? -30.844 -20.031 -13.008 1 66.31 304 LYS A O 1
ATOM 2450 N N . ASN A 1 305 ? -28.766 -20.047 -13.883 1 61.53 305 ASN A N 1
ATOM 2451 C CA . ASN A 1 305 ? -29.234 -20.812 -15.031 1 61.53 305 ASN A CA 1
ATOM 2452 C C . ASN A 1 305 ? -29.703 -22.219 -14.617 1 61.53 305 ASN A C 1
ATOM 2454 O O . ASN A 1 305 ? -30.609 -22.781 -15.234 1 61.53 305 ASN A O 1
ATOM 2458 N N . LYS A 1 306 ? -29.047 -22.766 -13.703 1 59.38 306 LYS A N 1
ATOM 2459 C CA . LYS A 1 306 ? -29.469 -24.078 -13.211 1 59.38 306 LYS A CA 1
ATOM 2460 C C . LYS A 1 306 ? -30.812 -23.969 -12.484 1 59.38 306 LYS A C 1
ATOM 2462 O O . LYS A 1 306 ? -31.656 -24.875 -12.594 1 59.38 306 LYS A O 1
ATOM 2467 N N . ILE A 1 307 ? -30.859 -22.859 -11.852 1 55.69 307 ILE A N 1
ATOM 2468 C CA . ILE A 1 307 ? -32.125 -22.672 -11.148 1 55.69 307 ILE A CA 1
ATOM 2469 C C . ILE A 1 307 ? -33.25 -22.375 -12.164 1 55.69 307 ILE A C 1
ATOM 2471 O O . ILE A 1 307 ? -34.375 -22.844 -12 1 55.69 307 ILE A O 1
ATOM 2475 N N . GLY A 1 308 ? -32.844 -21.531 -13.062 1 49.34 308 GLY A N 1
ATOM 2476 C CA . GLY A 1 308 ? -33.844 -21.297 -14.094 1 49.34 308 GLY A CA 1
ATOM 2477 C C . GLY A 1 308 ? -34.25 -22.578 -14.82 1 49.34 308 GLY A C 1
ATOM 2478 O O . GLY A 1 308 ? -35.312 -22.641 -15.414 1 49.34 308 GLY A O 1
ATOM 2479 N N . LEU A 1 309 ? -33.375 -23.438 -15.016 1 44.62 309 LEU A N 1
ATOM 2480 C CA . LEU A 1 309 ? -33.719 -24.688 -15.672 1 44.62 309 LEU A CA 1
ATOM 2481 C C . LEU A 1 309 ? -34.5 -25.594 -14.727 1 44.62 309 LEU A C 1
ATOM 2483 O O . LEU A 1 309 ? -35.094 -26.594 -15.156 1 44.62 309 LEU A O 1
ATOM 2487 N N . ILE A 1 310 ? -34.375 -25.344 -13.461 1 38.34 310 ILE A N 1
ATOM 2488 C CA . ILE A 1 310 ? -35.312 -26.094 -12.609 1 38.34 310 ILE A CA 1
ATOM 2489 C C . ILE A 1 310 ? -36.656 -25.406 -12.562 1 38.34 310 ILE A C 1
ATOM 2491 O O . ILE A 1 310 ? -36.75 -24.203 -12.328 1 38.34 310 ILE A O 1
ATOM 2495 N N . MET B 1 1 ? -24.891 -0.159 21.297 1 40.94 1 MET B N 1
ATOM 2496 C CA . MET B 1 1 ? -23.984 -1.3 21.359 1 40.94 1 MET B CA 1
ATOM 2497 C C . MET B 1 1 ? -24.672 -2.576 20.906 1 40.94 1 MET B C 1
ATOM 2499 O O . MET B 1 1 ? -25.781 -2.881 21.344 1 40.94 1 MET B O 1
ATOM 2503 N N . SER B 1 2 ? -24.016 -3.055 19.844 1 46.66 2 SER B N 1
ATOM 2504 C CA . SER B 1 2 ? -24.828 -4.246 19.641 1 46.66 2 SER B CA 1
ATOM 2505 C C . SER B 1 2 ? -24.734 -5.199 20.828 1 46.66 2 SER B C 1
ATOM 2507 O O . SER B 1 2 ? -23.656 -5.328 21.438 1 46.66 2 SER B O 1
ATOM 2509 N N . ALA B 1 3 ? -25.781 -5.387 21.5 1 53.59 3 ALA B N 1
ATOM 2510 C CA . ALA B 1 3 ? -25.938 -6.312 22.625 1 53.59 3 ALA B CA 1
ATOM 2511 C C . ALA B 1 3 ? -25.094 -7.566 22.422 1 53.59 3 ALA B C 1
ATOM 2513 O O . ALA B 1 3 ? -24.547 -8.117 23.391 1 53.59 3 ALA B O 1
ATOM 2514 N N . GLU B 1 4 ? -24.859 -7.891 21.25 1 49.84 4 GLU B N 1
ATOM 2515 C CA . GLU B 1 4 ? -24.156 -9.141 20.953 1 49.84 4 GLU B CA 1
ATOM 2516 C C . GLU B 1 4 ? -22.656 -9.016 21.203 1 49.84 4 GLU B C 1
ATOM 2518 O O . GLU B 1 4 ? -22.047 -9.93 21.75 1 49.84 4 GLU B O 1
ATOM 2523 N N . ILE B 1 5 ? -22.094 -7.902 20.891 1 51.91 5 ILE B N 1
ATOM 2524 C CA . ILE B 1 5 ? -20.672 -7.715 21.109 1 51.91 5 ILE B CA 1
ATOM 2525 C C . ILE B 1 5 ? -20.391 -7.535 22.594 1 51.91 5 ILE B C 1
ATOM 2527 O O . ILE B 1 5 ? -19.406 -8.047 23.125 1 51.91 5 ILE B O 1
ATOM 2531 N N . GLU B 1 6 ? -21.281 -6.836 23.328 1 54.53 6 GLU B N 1
ATOM 2532 C CA . GLU B 1 6 ? -21.172 -6.703 24.781 1 54.53 6 GLU B CA 1
ATOM 2533 C C . GLU B 1 6 ? -21.125 -8.07 25.453 1 54.53 6 GLU B C 1
ATOM 2535 O O . GLU B 1 6 ? -20.359 -8.281 26.406 1 54.53 6 GLU B O 1
ATOM 2540 N N . GLU B 1 7 ? -21.875 -8.898 25.016 1 53.19 7 GLU B N 1
ATOM 2541 C CA . GLU B 1 7 ? -21.953 -10.227 25.609 1 53.19 7 GLU B CA 1
ATOM 2542 C C . GLU B 1 7 ? -20.672 -11.016 25.344 1 53.19 7 GLU B C 1
ATOM 2544 O O . GLU B 1 7 ? -20.219 -11.773 26.203 1 53.19 7 GLU B O 1
ATOM 2549 N N . ARG B 1 8 ? -20.062 -10.727 24.266 1 53.75 8 ARG B N 1
ATOM 2550 C CA . ARG B 1 8 ? -18.859 -11.484 23.922 1 53.75 8 ARG B CA 1
ATOM 2551 C C . ARG B 1 8 ? -17.656 -10.961 24.688 1 53.75 8 ARG B C 1
ATOM 2553 O O . ARG B 1 8 ? -16.781 -11.734 25.094 1 53.75 8 ARG B O 1
ATOM 2560 N N . ILE B 1 9 ? -17.562 -9.703 24.828 1 55.34 9 ILE B N 1
ATOM 2561 C CA . ILE B 1 9 ? -16.5 -9.078 25.578 1 55.34 9 ILE B CA 1
ATOM 2562 C C . ILE B 1 9 ? -16.641 -9.438 27.062 1 55.34 9 ILE B C 1
ATOM 2564 O O . ILE B 1 9 ? -15.633 -9.656 27.75 1 55.34 9 ILE B O 1
ATOM 2568 N N . GLU B 1 10 ? -17.828 -9.57 27.547 1 54.09 10 GLU B N 1
ATOM 2569 C CA . GLU B 1 10 ? -18.031 -9.938 28.953 1 54.09 10 GLU B CA 1
ATOM 2570 C C . GLU B 1 10 ? -17.531 -11.352 29.234 1 54.09 10 GLU B C 1
ATOM 2572 O O . GLU B 1 10 ? -17.266 -11.703 30.375 1 54.09 10 GLU B O 1
ATOM 2577 N N . ARG B 1 11 ? -17.281 -12 28.219 1 50.56 11 ARG B N 1
ATOM 2578 C CA . ARG B 1 11 ? -16.875 -13.383 28.469 1 50.56 11 ARG B CA 1
ATOM 2579 C C . ARG B 1 11 ? -15.359 -13.477 28.641 1 50.56 11 ARG B C 1
ATOM 2581 O O . ARG B 1 11 ? -14.852 -14.492 29.125 1 50.56 11 ARG B O 1
ATOM 2588 N N . ILE B 1 12 ? -14.672 -12.547 28.141 1 51.16 12 ILE B N 1
ATOM 2589 C CA . ILE B 1 12 ? -13.234 -12.57 28.391 1 51.16 12 ILE B CA 1
ATOM 2590 C C . ILE B 1 12 ? -12.883 -11.594 29.5 1 51.16 12 ILE B C 1
ATOM 2592 O O . ILE B 1 12 ? -13.055 -10.383 29.344 1 51.16 12 ILE B O 1
ATOM 2596 N N . PRO B 1 13 ? -12.547 -12.031 30.578 1 50.47 13 PRO B N 1
ATOM 2597 C CA . PRO B 1 13 ? -12.383 -11.266 31.812 1 50.47 13 PRO B CA 1
ATOM 2598 C C . PRO B 1 13 ? -11.484 -10.039 31.641 1 50.47 13 PRO B C 1
ATOM 2600 O O . PRO B 1 13 ? -11.797 -8.961 32.156 1 50.47 13 PRO B O 1
ATOM 2603 N N . ILE B 1 14 ? -10.406 -10.203 31.047 1 50.09 14 ILE B N 1
ATOM 2604 C CA . ILE B 1 14 ? -9.469 -9.094 30.953 1 50.09 14 ILE B CA 1
ATOM 2605 C C . ILE B 1 14 ? -10.086 -7.961 30.125 1 50.09 14 ILE B C 1
ATOM 2607 O O . ILE B 1 14 ? -9.953 -6.785 30.484 1 50.09 14 ILE B O 1
ATOM 2611 N N . LEU B 1 15 ? -10.766 -8.289 29.109 1 54.75 15 LEU B N 1
ATOM 2612 C CA . LEU B 1 15 ? -11.438 -7.285 28.297 1 54.75 15 LEU B CA 1
ATOM 2613 C C . LEU B 1 15 ? -12.609 -6.664 29.047 1 54.75 15 LEU B C 1
ATOM 2615 O O . LEU B 1 15 ? -12.898 -5.477 28.875 1 54.75 15 LEU B O 1
ATOM 2619 N N . ARG B 1 16 ? -13.219 -7.438 29.844 1 53.41 16 ARG B N 1
ATOM 2620 C CA . ARG B 1 16 ? -14.328 -6.969 30.672 1 53.41 16 ARG B CA 1
ATOM 2621 C C . ARG B 1 16 ? -13.875 -5.867 31.625 1 53.41 16 ARG B C 1
ATOM 2623 O O . ARG B 1 16 ? -14.539 -4.836 31.75 1 53.41 16 ARG B O 1
ATOM 2630 N N . ASP B 1 17 ? -12.812 -6.172 32.312 1 51.28 17 ASP B N 1
ATOM 2631 C CA . ASP B 1 17 ? -12.344 -5.203 33.312 1 51.28 17 ASP B CA 1
ATOM 2632 C C . ASP B 1 17 ? -11.852 -3.924 32.625 1 51.28 17 ASP B C 1
ATOM 2634 O O . ASP B 1 17 ? -12.086 -2.822 33.125 1 51.28 17 ASP B O 1
ATOM 2638 N N . LEU B 1 18 ? -11.188 -4.133 31.609 1 54.53 18 LEU B N 1
ATOM 2639 C CA . LEU B 1 18 ? -10.758 -2.959 30.859 1 54.53 18 LEU B CA 1
ATOM 2640 C C . LEU B 1 18 ? -11.953 -2.195 30.312 1 54.53 18 LEU B C 1
ATOM 2642 O O . LEU B 1 18 ? -11.969 -0.962 30.312 1 54.53 18 LEU B O 1
ATOM 2646 N N . ALA B 1 19 ? -12.883 -2.953 29.906 1 56.53 19 ALA B N 1
ATOM 2647 C CA . ALA B 1 19 ? -14.125 -2.361 29.422 1 56.53 19 ALA B CA 1
ATOM 2648 C C . ALA B 1 19 ? -14.82 -1.576 30.531 1 56.53 19 ALA B C 1
ATOM 2650 O O . ALA B 1 19 ? -15.32 -0.472 30.297 1 56.53 19 ALA B O 1
ATOM 2651 N N . HIS B 1 20 ? -14.93 -2.178 31.625 1 54.62 20 HIS B N 1
ATOM 2652 C CA . HIS B 1 20 ? -15.57 -1.508 32.75 1 54.62 20 HIS B CA 1
ATOM 2653 C C . HIS B 1 20 ? -14.789 -0.27 33.188 1 54.62 20 HIS B C 1
ATOM 2655 O O . HIS B 1 20 ? -15.375 0.757 33.531 1 54.62 20 HIS B O 1
ATOM 2661 N N . PHE B 1 21 ? -13.562 -0.423 33.281 1 51.19 21 PHE B N 1
ATOM 2662 C CA . PHE B 1 21 ? -12.727 0.717 33.625 1 51.19 21 PHE B CA 1
ATOM 2663 C C . PHE B 1 21 ? -12.859 1.823 32.562 1 51.19 21 PHE B C 1
ATOM 2665 O O . PHE B 1 21 ? -12.961 3.002 32.938 1 51.19 21 PHE B O 1
ATOM 2672 N N . LEU B 1 22 ? -12.867 1.381 31.391 1 54.81 22 LEU B N 1
ATOM 2673 C CA . LEU B 1 22 ? -12.898 2.361 30.312 1 54.81 22 LEU B CA 1
ATOM 2674 C C . LEU B 1 22 ? -14.297 2.955 30.172 1 54.81 22 LEU B C 1
ATOM 2676 O O . LEU B 1 22 ? -14.445 4.105 29.75 1 54.81 22 LEU B O 1
ATOM 2680 N N . LYS B 1 23 ? -15.305 2.221 30.469 1 56.44 23 LYS B N 1
ATOM 2681 C CA . LYS B 1 23 ? -16.672 2.713 30.547 1 56.44 23 LYS B CA 1
ATOM 2682 C C . LYS B 1 23 ? -16.828 3.791 31.609 1 56.44 23 LYS B C 1
ATOM 2684 O O . LYS B 1 23 ? -17.672 4.68 31.5 1 56.44 23 LYS B O 1
ATOM 2689 N N . GLY B 1 24 ? -16.078 3.592 32.594 1 50.12 24 GLY B N 1
ATOM 2690 C CA . GLY B 1 24 ? -16.141 4.551 33.688 1 50.12 24 GLY B CA 1
ATOM 2691 C C . GLY B 1 24 ? -15.508 5.883 33.344 1 50.12 24 GLY B C 1
ATOM 2692 O O . GLY B 1 24 ? -15.766 6.891 34 1 50.12 24 GLY B O 1
ATOM 2693 N N . VAL B 1 25 ? -14.547 5.898 32.562 1 49.94 25 VAL B N 1
ATOM 2694 C CA . VAL B 1 25 ? -13.906 7.172 32.25 1 49.94 25 VAL B CA 1
ATOM 2695 C C . VAL B 1 25 ? -14.742 7.938 31.219 1 49.94 25 VAL B C 1
ATOM 2697 O O . VAL B 1 25 ? -14.656 7.676 30.016 1 49.94 25 VAL B O 1
ATOM 2700 N N . LYS B 1 26 ? -15.773 8.445 31.641 1 49.28 26 LYS B N 1
ATOM 2701 C CA . LYS B 1 26 ? -16.641 9.312 30.844 1 49.28 26 LYS B CA 1
ATOM 2702 C C . LYS B 1 26 ? -15.93 10.602 30.469 1 49.28 26 LYS B C 1
ATOM 2704 O O . LYS B 1 26 ? -15.453 11.336 31.328 1 49.28 26 LYS B O 1
ATOM 2709 N N . LEU B 1 27 ? -15.32 10.547 29.359 1 47.62 27 LEU B N 1
ATOM 2710 C CA . LEU B 1 27 ? -14.711 11.797 28.922 1 47.62 27 LEU B CA 1
ATOM 2711 C C . LEU B 1 27 ? -15.773 12.852 28.641 1 47.62 27 LEU B C 1
ATOM 2713 O O . LEU B 1 27 ? -16.609 12.672 27.75 1 47.62 27 LEU B O 1
ATOM 2717 N N . GLN B 1 28 ? -16.141 13.586 29.625 1 48.34 28 GLN B N 1
ATOM 2718 C CA . GLN B 1 28 ? -17.094 14.695 29.531 1 48.34 28 GLN B CA 1
ATOM 2719 C C . GLN B 1 28 ? -16.953 15.414 28.188 1 48.34 28 GLN B C 1
ATOM 2721 O O . GLN B 1 28 ? -17.953 15.859 27.625 1 48.34 28 GLN B O 1
ATOM 2726 N N . TRP B 1 29 ? -15.672 15.531 27.891 1 49.94 29 TRP B N 1
ATOM 2727 C CA . TRP B 1 29 ? -15.453 16.328 26.688 1 49.94 29 TRP B CA 1
ATOM 2728 C C . TRP B 1 29 ? -15.961 15.578 25.453 1 49.94 29 TRP B C 1
ATOM 2730 O O . TRP B 1 29 ? -16.109 16.172 24.391 1 49.94 29 TRP B O 1
ATOM 2740 N N . LEU B 1 30 ? -16.234 14.273 25.578 1 54.75 30 LEU B N 1
ATOM 2741 C CA . LEU B 1 30 ? -16.719 13.492 24.453 1 54.75 30 LEU B CA 1
ATOM 2742 C C . LEU B 1 30 ? -18.219 13.242 24.562 1 54.75 30 LEU B C 1
ATOM 2744 O O . LEU B 1 30 ? -18.719 12.227 24.078 1 54.75 30 LEU B O 1
ATOM 2748 N N . GLU B 1 31 ? -18.984 14.156 25.062 1 51.72 31 GLU B N 1
ATOM 2749 C CA . GLU B 1 31 ? -20.438 14.203 25.203 1 51.72 31 GLU B CA 1
ATOM 2750 C C . GLU B 1 31 ? -20.984 12.859 25.703 1 51.72 31 GLU B C 1
ATOM 2752 O O . GLU B 1 31 ? -22.031 12.406 25.234 1 51.72 31 GLU B O 1
ATOM 2757 N N . GLY B 1 32 ? -20.172 12.195 26.516 1 53.31 32 GLY B N 1
ATOM 2758 C CA . GLY B 1 32 ? -20.703 11 27.141 1 53.31 32 GLY B CA 1
ATOM 2759 C C . GLY B 1 32 ? -20.109 9.719 26.609 1 53.31 32 GLY B C 1
ATOM 2760 O O . GLY B 1 32 ? -20.484 8.617 27.031 1 53.31 32 GLY B O 1
ATOM 2761 N N . LEU B 1 33 ? -19.5 9.766 25.438 1 56.22 33 LEU B N 1
ATOM 2762 C CA . LEU B 1 33 ? -18.875 8.539 24.953 1 56.22 33 LEU B CA 1
ATOM 2763 C C . LEU B 1 33 ? -17.734 8.117 25.859 1 56.22 33 LEU B C 1
ATOM 2765 O O . LEU B 1 33 ? -16.922 8.945 26.266 1 56.22 33 LEU B O 1
ATOM 2769 N N . SER B 1 34 ? -17.969 6.93 26.453 1 55.56 34 SER B N 1
ATOM 2770 C CA . SER B 1 34 ? -16.922 6.398 27.328 1 55.56 34 SER B CA 1
ATOM 2771 C C . SER B 1 34 ? -15.719 5.926 26.531 1 55.56 34 SER B C 1
ATOM 2773 O O . SER B 1 34 ? -15.82 5.664 25.328 1 55.56 34 SER B O 1
ATOM 2775 N N . LEU B 1 35 ? -14.578 6.109 27.047 1 57.34 35 LEU B N 1
ATOM 2776 C CA . LEU B 1 35 ? -13.352 5.574 26.453 1 57.34 35 LEU B CA 1
ATOM 2777 C C . LEU B 1 35 ? -13.57 4.156 25.938 1 57.34 35 LEU B C 1
ATOM 2779 O O . LEU B 1 35 ? -12.992 3.76 24.938 1 57.34 35 LEU B O 1
ATOM 2783 N N . TYR B 1 36 ? -14.445 3.523 26.656 1 55.38 36 TYR B N 1
ATOM 2784 C CA . TYR B 1 36 ? -14.781 2.156 26.281 1 55.38 36 TYR B CA 1
ATOM 2785 C C . TYR B 1 36 ? -15.484 2.129 24.922 1 55.38 36 TYR B C 1
ATOM 2787 O O . TYR B 1 36 ? -15.211 1.27 24.094 1 55.38 36 TYR B O 1
ATOM 2795 N N . ASP B 1 37 ? -16.297 3.047 24.844 1 58.16 37 ASP B N 1
ATOM 2796 C CA . ASP B 1 37 ? -17.047 3.096 23.594 1 58.16 37 ASP B CA 1
ATOM 2797 C C . ASP B 1 37 ? -16.125 3.404 22.422 1 58.16 37 ASP B C 1
ATOM 2799 O O . ASP B 1 37 ? -16.297 2.852 21.328 1 58.16 37 ASP B O 1
ATOM 2803 N N . LEU B 1 38 ? -15.266 4.203 22.75 1 59.78 38 LEU B N 1
ATOM 2804 C CA . LEU B 1 38 ? -14.258 4.551 21.75 1 59.78 38 LEU B CA 1
ATOM 2805 C C . LEU B 1 38 ? -13.414 3.338 21.391 1 59.78 38 LEU B C 1
ATOM 2807 O O . LEU B 1 38 ? -13.156 3.082 20.219 1 59.78 38 LEU B O 1
ATOM 2811 N N . LEU B 1 39 ? -13 2.73 22.422 1 60.47 39 LEU B N 1
ATOM 2812 C CA . LEU B 1 39 ? -12.156 1.559 22.203 1 60.47 39 LEU B CA 1
ATOM 2813 C C . LEU B 1 39 ? -12.93 0.459 21.484 1 60.47 39 LEU B C 1
ATOM 2815 O O . LEU B 1 39 ? -12.375 -0.243 20.641 1 60.47 39 LEU B O 1
ATOM 2819 N N . GLU B 1 40 ? -14.125 0.406 21.844 1 58.97 40 GLU B N 1
ATOM 2820 C CA . GLU B 1 40 ? -14.961 -0.595 21.188 1 58.97 40 GLU B CA 1
ATOM 2821 C C . GLU B 1 40 ? -15.109 -0.299 19.703 1 58.97 40 GLU B C 1
ATOM 2823 O O . GLU B 1 40 ? -15.047 -1.209 18.875 1 58.97 40 GLU B O 1
ATOM 2828 N N . LEU B 1 41 ? -15.383 0.932 19.469 1 57.72 41 LEU B N 1
ATOM 2829 C CA . LEU B 1 41 ? -15.477 1.343 18.078 1 57.72 41 LEU B CA 1
ATOM 2830 C C . LEU B 1 41 ? -14.188 1.039 17.328 1 57.72 41 LEU B C 1
ATOM 2832 O O . LEU B 1 41 ? -14.219 0.56 16.203 1 57.72 41 LEU B O 1
ATOM 2836 N N . TYR B 1 42 ? -13.195 1.25 18.031 1 58.19 42 TYR B N 1
ATOM 2837 C CA . TYR B 1 42 ? -11.875 1.045 17.453 1 58.19 42 TYR B CA 1
ATOM 2838 C C . TYR B 1 42 ? -11.594 -0.44 17.25 1 58.19 42 TYR B C 1
ATOM 2840 O O . TYR B 1 42 ? -11.109 -0.853 16.188 1 58.19 42 TYR B O 1
ATOM 2848 N N . VAL B 1 43 ? -11.844 -1.139 18.281 1 56.69 43 VAL B N 1
ATOM 2849 C CA . VAL B 1 43 ? -11.516 -2.561 18.266 1 56.69 43 VAL B CA 1
ATOM 2850 C C . VAL B 1 43 ? -12.359 -3.275 17.219 1 56.69 43 VAL B C 1
ATOM 2852 O O . VAL B 1 43 ? -11.852 -4.105 16.453 1 56.69 43 VAL B O 1
ATOM 2855 N N . ILE B 1 44 ? -13.602 -2.844 17.156 1 55 44 ILE B N 1
ATOM 2856 C CA . ILE B 1 44 ? -14.469 -3.492 16.188 1 55 44 ILE B CA 1
ATOM 2857 C C . ILE B 1 44 ? -14.039 -3.104 14.766 1 55 44 ILE B C 1
ATOM 2859 O O . ILE B 1 44 ? -14.023 -3.941 13.867 1 55 44 ILE B O 1
ATOM 2863 N N . GLY B 1 45 ? -13.758 -1.836 14.703 1 55.25 45 GLY B N 1
ATOM 2864 C CA . GLY B 1 45 ? -13.32 -1.369 13.398 1 55.25 45 GLY B CA 1
ATOM 2865 C C . GLY B 1 45 ? -12.023 -2.016 12.938 1 55.25 45 GLY B C 1
ATOM 2866 O O . GLY B 1 45 ? -11.898 -2.406 11.773 1 55.25 45 GLY B O 1
ATOM 2867 N N . ILE B 1 46 ? -11.148 -2.107 13.914 1 55.44 46 ILE B N 1
ATOM 2868 C CA . ILE B 1 46 ? -9.867 -2.744 13.633 1 55.44 46 ILE B CA 1
ATOM 2869 C C . ILE B 1 46 ? -10.07 -4.246 13.438 1 55.44 46 ILE B C 1
ATOM 2871 O O . ILE B 1 46 ? -9.5 -4.84 12.516 1 55.44 46 ILE B O 1
ATOM 2875 N N . ALA B 1 47 ? -10.875 -4.812 14.391 1 52.16 47 ALA B N 1
ATOM 2876 C CA . ALA B 1 47 ? -11.07 -6.258 14.375 1 52.16 47 ALA B CA 1
ATOM 2877 C C . ALA B 1 47 ? -11.727 -6.707 13.078 1 52.16 47 ALA B C 1
ATOM 2879 O O . ALA B 1 47 ? -11.461 -7.805 12.578 1 52.16 47 ALA B O 1
ATOM 2880 N N . GLU B 1 48 ? -12.594 -5.883 12.609 1 54.44 48 GLU B N 1
ATOM 2881 C CA . GLU B 1 48 ? -13.242 -6.355 11.391 1 54.44 48 GLU B CA 1
ATOM 2882 C C . GLU B 1 48 ? -12.328 -6.191 10.18 1 54.44 48 GLU B C 1
ATOM 2884 O O . GLU B 1 48 ? -12.695 -6.551 9.062 1 54.44 48 GLU B O 1
ATOM 2889 N N . GLY B 1 49 ? -11.102 -5.895 10.438 1 58.09 49 GLY B N 1
ATOM 2890 C CA . GLY B 1 49 ? -10.117 -5.902 9.359 1 58.09 49 GLY B CA 1
ATOM 2891 C C . GLY B 1 49 ? -10.359 -4.82 8.328 1 58.09 49 GLY B C 1
ATOM 2892 O O . GLY B 1 49 ? -9.453 -4.477 7.562 1 58.09 49 GLY B O 1
ATOM 2893 N N . ALA B 1 50 ? -11.438 -4.164 8.438 1 69 50 ALA B N 1
ATOM 2894 C CA . ALA B 1 50 ? -11.828 -3.195 7.422 1 69 50 ALA B CA 1
ATOM 2895 C C . ALA B 1 50 ? -10.992 -1.924 7.523 1 69 50 ALA B C 1
ATOM 2897 O O . ALA B 1 50 ? -10.539 -1.39 6.508 1 69 50 ALA B O 1
ATOM 2898 N N . LEU B 1 51 ? -10.703 -1.591 8.789 1 80.94 51 LEU B N 1
ATOM 2899 C CA . LEU B 1 51 ? -9.938 -0.362 8.984 1 80.94 51 LEU B CA 1
ATOM 2900 C C . LEU B 1 51 ? -8.492 -0.542 8.539 1 80.94 51 LEU B C 1
ATOM 2902 O O . LEU B 1 51 ? -7.922 0.349 7.906 1 80.94 51 LEU B O 1
ATOM 2906 N N . SER B 1 52 ? -7.965 -1.7 8.812 1 83.25 52 SER B N 1
ATOM 2907 C CA . SER B 1 52 ? -6.586 -1.994 8.438 1 83.25 52 SER B CA 1
ATOM 2908 C C . SER B 1 52 ? -6.43 -2.066 6.918 1 83.25 52 SER B C 1
ATOM 2910 O O . SER B 1 52 ? -5.449 -1.567 6.363 1 83.25 52 SER B O 1
ATOM 2912 N N . ASN B 1 53 ? -7.402 -2.607 6.293 1 83.62 53 ASN B N 1
ATOM 2913 C CA . ASN B 1 53 ? -7.379 -2.693 4.84 1 83.62 53 ASN B CA 1
ATOM 2914 C C . ASN B 1 53 ? -7.477 -1.312 4.195 1 83.62 53 ASN B C 1
ATOM 2916 O O . ASN B 1 53 ? -6.773 -1.025 3.223 1 83.62 53 ASN B O 1
ATOM 2920 N N . ARG B 1 54 ? -8.312 -0.494 4.797 1 87.81 54 ARG B N 1
ATOM 2921 C CA . ARG B 1 54 ? -8.445 0.868 4.293 1 87.81 54 ARG B CA 1
ATOM 2922 C C . ARG B 1 54 ? -7.145 1.648 4.469 1 87.81 54 ARG B C 1
ATOM 2924 O O . ARG B 1 54 ? -6.699 2.342 3.551 1 87.81 54 ARG B O 1
ATOM 2931 N N . ALA B 1 55 ? -6.613 1.457 5.648 1 92.5 55 ALA B N 1
ATOM 2932 C CA . ALA B 1 55 ? -5.352 2.143 5.918 1 92.5 55 ALA B CA 1
ATOM 2933 C C . ALA B 1 55 ? -4.258 1.674 4.961 1 92.5 55 ALA B C 1
ATOM 2935 O O . ALA B 1 55 ? -3.436 2.475 4.512 1 92.5 55 ALA B O 1
ATOM 2936 N N . GLY B 1 56 ? -4.258 0.391 4.664 1 91.88 56 GLY B N 1
ATOM 2937 C CA . GLY B 1 56 ? -3.297 -0.15 3.719 1 91.88 56 GLY B CA 1
ATOM 2938 C C . GLY B 1 56 ? -3.443 0.427 2.322 1 91.88 56 GLY B C 1
ATOM 2939 O O . GLY B 1 56 ? -2.449 0.772 1.68 1 91.88 56 GLY B O 1
ATOM 2940 N N . SER B 1 57 ? -4.652 0.556 1.919 1 91.12 57 SER B N 1
ATOM 2941 C CA . SER B 1 57 ? -4.934 1.131 0.606 1 91.12 57 SER B CA 1
ATOM 2942 C C . SER B 1 57 ? -4.469 2.582 0.529 1 91.12 57 SER B C 1
ATOM 2944 O O . SER B 1 57 ? -3.848 2.99 -0.454 1 91.12 57 SER B O 1
ATOM 2946 N N . ILE B 1 58 ? -4.742 3.299 1.552 1 93.88 58 ILE B N 1
ATOM 2947 C CA . ILE B 1 58 ? -4.352 4.707 1.598 1 93.88 58 ILE B CA 1
ATOM 2948 C C . ILE B 1 58 ? -2.83 4.82 1.633 1 93.88 58 ILE B C 1
ATOM 2950 O O . ILE B 1 58 ? -2.246 5.641 0.923 1 93.88 58 ILE B O 1
ATOM 2954 N N . ALA B 1 59 ? -2.307 3.973 2.436 1 94.19 59 ALA B N 1
ATOM 2955 C CA . ALA B 1 59 ? -0.851 3.998 2.555 1 94.19 59 ALA B CA 1
ATOM 2956 C C . ALA B 1 59 ? -0.185 3.729 1.209 1 94.19 59 ALA B C 1
ATOM 2958 O O . ALA B 1 59 ? 0.799 4.383 0.854 1 94.19 59 ALA B O 1
ATOM 2959 N N . PHE B 1 60 ? -0.701 2.832 0.518 1 92.62 60 PHE B N 1
ATOM 2960 C CA . PHE B 1 60 ? -0.179 2.527 -0.809 1 92.62 60 PHE B CA 1
ATOM 2961 C C . PHE B 1 60 ? -0.266 3.748 -1.718 1 92.62 60 PHE B C 1
ATOM 2963 O O . PHE B 1 60 ? 0.722 4.133 -2.346 1 92.62 60 PHE B O 1
ATOM 2970 N N . SER B 1 61 ? -1.41 4.312 -1.757 1 91.19 61 SER B N 1
ATOM 2971 C CA . SER B 1 61 ? -1.644 5.457 -2.633 1 91.19 61 SER B CA 1
ATOM 2972 C C . SER B 1 61 ? -0.785 6.648 -2.225 1 91.19 61 SER B C 1
ATOM 2974 O O . SER B 1 61 ? -0.271 7.371 -3.08 1 91.19 61 SER B O 1
ATOM 2976 N N . PHE B 1 62 ? -0.734 6.797 -0.957 1 90.12 62 PHE B N 1
ATOM 2977 C CA . PHE B 1 62 ? 0.086 7.895 -0.459 1 90.12 62 PHE B CA 1
ATOM 2978 C C . PHE B 1 62 ? 1.549 7.691 -0.836 1 90.12 62 PHE B C 1
ATOM 2980 O O . PHE B 1 62 ? 2.227 8.641 -1.243 1 90.12 62 PHE B O 1
ATOM 2987 N N . PHE B 1 63 ? 2.023 6.527 -0.651 1 87.69 63 PHE B N 1
ATOM 2988 C CA . PHE B 1 63 ? 3.406 6.215 -0.997 1 87.69 63 PHE B CA 1
ATOM 2989 C C . PHE B 1 63 ? 3.662 6.461 -2.479 1 87.69 63 PHE B C 1
ATOM 2991 O O . PHE B 1 63 ? 4.668 7.07 -2.846 1 87.69 63 PHE B O 1
ATOM 2998 N N . MET B 1 64 ? 2.762 6 -3.256 1 86.56 64 MET B N 1
ATOM 2999 C CA . MET B 1 64 ? 2.893 6.176 -4.699 1 86.56 64 MET B CA 1
ATOM 3000 C C . MET B 1 64 ? 2.848 7.652 -5.078 1 86.56 64 MET B C 1
ATOM 3002 O O . MET B 1 64 ? 3.455 8.062 -6.066 1 86.56 64 MET B O 1
ATOM 3006 N N . ALA B 1 65 ? 2.213 8.414 -4.289 1 88.81 65 ALA B N 1
ATOM 3007 C CA . ALA B 1 65 ? 2.008 9.828 -4.594 1 88.81 65 ALA B CA 1
ATOM 3008 C C . ALA B 1 65 ? 3.193 10.664 -4.125 1 88.81 65 ALA B C 1
ATOM 3010 O O . ALA B 1 65 ? 3.32 11.836 -4.5 1 88.81 65 ALA B O 1
ATOM 3011 N N . LEU B 1 66 ? 4.059 10.094 -3.373 1 82.56 66 LEU B N 1
ATOM 3012 C CA . LEU B 1 66 ? 5.172 10.844 -2.809 1 82.56 66 LEU B CA 1
ATOM 3013 C C . LEU B 1 66 ? 6.059 11.414 -3.91 1 82.56 66 LEU B C 1
ATOM 3015 O O . LEU B 1 66 ? 6.547 12.539 -3.799 1 82.56 66 LEU B O 1
ATOM 3019 N N . PHE B 1 67 ? 6.215 10.648 -4.902 1 75.88 67 PHE B N 1
ATOM 3020 C CA . PHE B 1 67 ? 7.105 11.094 -5.969 1 75.88 67 PHE B CA 1
ATOM 3021 C C . PHE B 1 67 ? 6.496 12.258 -6.734 1 75.88 67 PHE B C 1
ATOM 3023 O O . PHE B 1 67 ? 7.117 13.312 -6.863 1 75.88 67 PHE B O 1
ATOM 3030 N N . PRO B 1 68 ? 5.395 12.008 -7.223 1 81.25 68 PRO B N 1
ATOM 3031 C CA . PRO B 1 68 ? 4.758 13.156 -7.883 1 81.25 68 PRO B CA 1
ATOM 3032 C C . PRO B 1 68 ? 4.645 14.375 -6.969 1 81.25 68 PRO B C 1
ATOM 3034 O O . PRO B 1 68 ? 4.738 15.508 -7.438 1 81.25 68 PRO B O 1
ATOM 3037 N N . PHE B 1 69 ? 4.422 14.211 -5.777 1 86.06 69 PHE B N 1
ATOM 3038 C CA . PHE B 1 69 ? 4.363 15.305 -4.82 1 86.06 69 PHE B CA 1
ATOM 3039 C C . PHE B 1 69 ? 5.699 16.031 -4.742 1 86.06 69 PHE B C 1
ATOM 3041 O O . PHE B 1 69 ? 5.742 17.266 -4.754 1 86.06 69 PHE B O 1
ATOM 3048 N N . ALA B 1 70 ? 6.727 15.25 -4.594 1 79 70 ALA B N 1
ATOM 3049 C CA . ALA B 1 70 ? 8.062 15.844 -4.559 1 79 70 ALA B CA 1
ATOM 3050 C C . ALA B 1 70 ? 8.336 16.641 -5.828 1 79 70 ALA B C 1
ATOM 3052 O O . ALA B 1 70 ? 8.891 17.75 -5.762 1 79 70 ALA B O 1
ATOM 3053 N N . LEU B 1 71 ? 8.023 15.992 -6.914 1 77.44 71 LEU B N 1
ATOM 3054 C CA . LEU B 1 71 ? 8.203 16.672 -8.188 1 77.44 71 LEU B CA 1
ATOM 3055 C C . LEU B 1 71 ? 7.449 18 -8.195 1 77.44 71 LEU B C 1
ATOM 3057 O O . LEU B 1 71 ? 7.973 19.016 -8.664 1 77.44 71 LEU B O 1
ATOM 3061 N N . PHE B 1 72 ? 6.254 17.984 -7.73 1 84.12 72 PHE B N 1
ATOM 3062 C CA . PHE B 1 72 ? 5.43 19.188 -7.668 1 84.12 72 PHE B CA 1
ATOM 3063 C C . PHE B 1 72 ? 6.086 20.25 -6.801 1 84.12 72 PHE B C 1
ATOM 3065 O O . PHE B 1 72 ? 6.223 21.406 -7.219 1 84.12 72 PHE B O 1
ATOM 3072 N N . ILE B 1 73 ? 6.496 19.891 -5.617 1 83.38 73 ILE B N 1
ATOM 3073 C CA . ILE B 1 73 ? 7.086 20.828 -4.664 1 83.38 73 ILE B CA 1
ATOM 3074 C C . ILE B 1 73 ? 8.383 21.391 -5.234 1 83.38 73 ILE B C 1
ATOM 3076 O O . ILE B 1 73 ? 8.641 22.594 -5.141 1 83.38 73 ILE B O 1
ATOM 3080 N N . PHE B 1 74 ? 9.156 20.594 -5.785 1 77.06 74 PHE B N 1
ATOM 3081 C CA . PHE B 1 74 ? 10.469 21.016 -6.266 1 77.06 74 PHE B CA 1
ATOM 3082 C C . PHE B 1 74 ? 10.328 21.938 -7.465 1 77.06 74 PHE B C 1
ATOM 3084 O O . PHE B 1 74 ? 11.203 22.781 -7.719 1 77.06 74 PHE B O 1
ATOM 3091 N N . ASN B 1 75 ? 9.297 21.719 -8.18 1 75.62 75 ASN B N 1
ATOM 3092 C CA . ASN B 1 75 ? 9.039 22.641 -9.266 1 75.62 75 ASN B CA 1
ATOM 3093 C C . ASN B 1 75 ? 8.625 24.016 -8.75 1 75.62 75 ASN B C 1
ATOM 3095 O O . ASN B 1 75 ? 8.773 25.031 -9.445 1 75.62 75 ASN B O 1
ATOM 3099 N N . LEU B 1 76 ? 8.141 24.094 -7.543 1 79 76 LEU B N 1
ATOM 3100 C CA . LEU B 1 76 ? 7.668 25.344 -6.957 1 79 76 LEU B CA 1
ATOM 3101 C C . LEU B 1 76 ? 8.797 26.047 -6.211 1 79 76 LEU B C 1
ATOM 3103 O O . LEU B 1 76 ? 8.75 27.266 -6.027 1 79 76 LEU B O 1
ATOM 3107 N N . ILE B 1 77 ? 9.797 25.375 -5.793 1 77.69 77 ILE B N 1
ATOM 3108 C CA . ILE B 1 77 ? 10.828 25.875 -4.895 1 77.69 77 ILE B CA 1
ATOM 3109 C C . ILE B 1 77 ? 11.57 27.031 -5.551 1 77.69 77 ILE B C 1
ATOM 3111 O O . ILE B 1 77 ? 11.867 28.031 -4.891 1 77.69 77 ILE B O 1
ATOM 3115 N N . PRO B 1 78 ? 11.859 26.891 -6.895 1 73.5 78 PRO B N 1
ATOM 3116 C CA . PRO B 1 78 ? 12.594 27.984 -7.523 1 73.5 78 PRO B CA 1
ATOM 3117 C C . PRO B 1 78 ? 11.836 29.312 -7.461 1 73.5 78 PRO B C 1
ATOM 3119 O O . PRO B 1 78 ? 12.445 30.375 -7.59 1 73.5 78 PRO B O 1
ATOM 3122 N N . TYR B 1 79 ? 10.594 29.297 -7.176 1 76.25 79 TYR B N 1
ATOM 3123 C CA . TYR B 1 79 ? 9.773 30.5 -7.164 1 76.25 79 TYR B CA 1
ATOM 3124 C C . TYR B 1 79 ? 9.68 31.078 -5.758 1 76.25 79 TYR B C 1
ATOM 3126 O O . TYR B 1 79 ? 9.094 32.156 -5.555 1 76.25 79 TYR B O 1
ATOM 3134 N N . ILE B 1 80 ? 10.234 30.469 -4.797 1 77.25 80 ILE B N 1
ATOM 3135 C CA . ILE B 1 80 ? 10.234 30.953 -3.426 1 77.25 80 ILE B CA 1
ATOM 3136 C C . ILE B 1 80 ? 11.438 31.859 -3.203 1 77.25 80 ILE B C 1
ATOM 3138 O O . ILE B 1 80 ? 12.586 31.453 -3.402 1 77.25 80 ILE B O 1
ATOM 3142 N N . PRO B 1 81 ? 11.188 33.094 -2.783 1 80.75 81 PRO B N 1
ATOM 3143 C CA . PRO B 1 81 ? 12.25 34.094 -2.646 1 80.75 81 PRO B CA 1
ATOM 3144 C C . PRO B 1 81 ? 13.008 33.969 -1.327 1 80.75 81 PRO B C 1
ATOM 3146 O O . PRO B 1 81 ? 13.109 34.938 -0.575 1 80.75 81 PRO B O 1
ATOM 3149 N N . ILE B 1 82 ? 13.305 32.844 -0.836 1 80.06 82 ILE B N 1
ATOM 3150 C CA . ILE B 1 82 ? 14.117 32.562 0.348 1 80.06 82 ILE B CA 1
ATOM 3151 C C . ILE B 1 82 ? 15.375 31.812 -0.052 1 80.06 82 ILE B C 1
ATOM 3153 O O . ILE B 1 82 ? 15.297 30.734 -0.653 1 80.06 82 ILE B O 1
ATOM 3157 N N . GLU B 1 83 ? 16.5 32.438 0.235 1 79.75 83 GLU B N 1
ATOM 3158 C CA . GLU B 1 83 ? 17.766 31.828 -0.113 1 79.75 83 GLU B CA 1
ATOM 3159 C C . GLU B 1 83 ? 17.969 30.516 0.633 1 79.75 83 GLU B C 1
ATOM 3161 O O . GLU B 1 83 ? 17.734 30.438 1.84 1 79.75 83 GLU B O 1
ATOM 3166 N N . GLY B 1 84 ? 18.328 29.453 -0.058 1 78.94 84 GLY B N 1
ATOM 3167 C CA . GLY B 1 84 ? 18.625 28.172 0.55 1 78.94 84 GLY B CA 1
ATOM 3168 C C . GLY B 1 84 ? 17.375 27.406 0.948 1 78.94 84 GLY B C 1
ATOM 3169 O O . GLY B 1 84 ? 17.453 26.484 1.774 1 78.94 84 GLY B O 1
ATOM 3170 N N . PHE B 1 85 ? 16.266 27.891 0.463 1 80.44 85 PHE B N 1
ATOM 3171 C CA . PHE B 1 85 ? 15 27.281 0.859 1 80.44 85 PHE B CA 1
ATOM 3172 C C . PHE B 1 85 ? 14.984 25.797 0.558 1 80.44 85 PHE B C 1
ATOM 3174 O O . PHE B 1 85 ? 14.398 25.016 1.306 1 80.44 85 PHE B O 1
ATOM 3181 N N . GLN B 1 86 ? 15.586 25.406 -0.548 1 78.12 86 GLN B N 1
ATOM 3182 C CA . GLN B 1 86 ? 15.625 24 -0.914 1 78.12 86 GLN B CA 1
ATOM 3183 C C . GLN B 1 86 ? 16.25 23.156 0.195 1 78.12 86 GLN B C 1
ATOM 3185 O O . GLN B 1 86 ? 15.734 22.109 0.559 1 78.12 86 GLN B O 1
ATOM 3190 N N . GLN B 1 87 ? 17.375 23.609 0.688 1 78.69 87 GLN B N 1
ATOM 3191 C CA . GLN B 1 87 ? 18.062 22.906 1.764 1 78.69 87 GLN B CA 1
ATOM 3192 C C . GLN B 1 87 ? 17.234 22.906 3.041 1 78.69 87 GLN B C 1
ATOM 3194 O O . GLN B 1 87 ? 17.188 21.906 3.758 1 78.69 87 GLN B O 1
ATOM 3199 N N . ASP B 1 88 ? 16.625 24.047 3.266 1 81 88 ASP B N 1
ATOM 3200 C CA . ASP B 1 88 ? 15.789 24.156 4.453 1 81 88 ASP B CA 1
ATOM 3201 C C . ASP B 1 88 ? 14.594 23.203 4.367 1 81 88 ASP B C 1
ATOM 3203 O O . ASP B 1 88 ? 14.219 22.578 5.363 1 81 88 ASP B O 1
ATOM 3207 N N . PHE B 1 89 ? 14.062 23.156 3.225 1 80.19 89 PHE B N 1
ATOM 3208 C CA . PHE B 1 89 ? 12.945 22.25 2.998 1 80.19 89 PHE B CA 1
ATOM 3209 C C . PHE B 1 89 ? 13.367 20.797 3.225 1 80.19 89 PHE B C 1
ATOM 3211 O O . PHE B 1 89 ? 12.664 20.047 3.902 1 80.19 89 PHE B O 1
ATOM 3218 N N . LEU B 1 90 ? 14.477 20.391 2.666 1 78 90 LEU B N 1
ATOM 3219 C CA . LEU B 1 90 ? 14.969 19.031 2.807 1 78 90 LEU B CA 1
ATOM 3220 C C . LEU B 1 90 ? 15.266 18.703 4.266 1 78 90 LEU B C 1
ATOM 3222 O O . LEU B 1 90 ? 15.023 17.594 4.719 1 78 90 LEU B O 1
ATOM 3226 N N . LYS B 1 91 ? 15.812 19.656 4.914 1 76.88 91 LYS B N 1
ATOM 3227 C CA . LYS B 1 91 ? 16.062 19.484 6.344 1 76.88 91 LYS B CA 1
ATOM 3228 C C . LYS B 1 91 ? 14.766 19.266 7.113 1 76.88 91 LYS B C 1
ATOM 3230 O O . LYS B 1 91 ? 14.703 18.406 7.996 1 76.88 91 LYS B O 1
ATOM 3235 N N . PHE B 1 92 ? 13.789 20.031 6.73 1 76.69 92 PHE B N 1
ATOM 3236 C CA . PHE B 1 92 ? 12.484 19.891 7.359 1 76.69 92 PHE B CA 1
ATOM 3237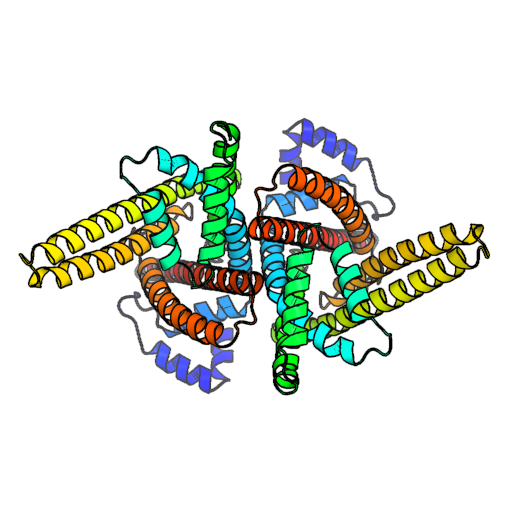 C C . PHE B 1 92 ? 11.914 18.5 7.125 1 76.69 92 PHE B C 1
ATOM 3239 O O . PHE B 1 92 ? 11.406 17.859 8.055 1 76.69 92 PHE B O 1
ATOM 3246 N N . VAL B 1 93 ? 11.961 18.047 5.895 1 76.19 93 VAL B N 1
ATOM 3247 C CA . VAL B 1 93 ? 11.453 16.734 5.523 1 76.19 93 VAL B CA 1
ATOM 3248 C C . VAL B 1 93 ? 12.219 15.648 6.281 1 76.19 93 VAL B C 1
ATOM 3250 O O . VAL B 1 93 ? 11.625 14.672 6.754 1 76.19 93 VAL B O 1
ATOM 3253 N N . SER B 1 94 ? 13.5 15.789 6.387 1 74.94 94 SER B N 1
ATOM 3254 C CA . SER B 1 94 ? 14.352 14.82 7.066 1 74.94 94 SER B CA 1
ATOM 3255 C C . SER B 1 94 ? 13.953 14.672 8.531 1 74.94 94 SER B C 1
ATOM 3257 O O . SER B 1 94 ? 14.039 13.578 9.094 1 74.94 94 SER B O 1
ATOM 3259 N N . GLU B 1 95 ? 13.547 15.75 9.047 1 71 95 GLU B N 1
ATOM 3260 C CA . GLU B 1 95 ? 13.172 15.742 10.461 1 71 95 GLU B CA 1
ATOM 3261 C C . GLU B 1 95 ? 11.789 15.133 10.664 1 71 95 GLU B C 1
ATOM 3263 O O . GLU B 1 95 ? 11.438 14.719 11.766 1 71 95 GLU B O 1
ATOM 3268 N N . GLY B 1 96 ? 11.062 15.133 9.578 1 69 96 GLY B N 1
ATOM 3269 C CA . GLY B 1 96 ? 9.703 14.625 9.672 1 69 96 GLY B CA 1
ATOM 3270 C C . GLY B 1 96 ? 9.586 13.164 9.289 1 69 96 GLY B C 1
ATOM 3271 O O . GLY B 1 96 ? 8.523 12.555 9.445 1 69 96 GLY B O 1
ATOM 3272 N N . VAL B 1 97 ? 10.664 12.656 8.742 1 67.38 97 VAL B N 1
ATOM 3273 C CA . VAL B 1 97 ? 10.664 11.258 8.336 1 67.38 97 VAL B CA 1
ATOM 3274 C C . VAL B 1 97 ? 11.633 10.469 9.203 1 67.38 97 VAL B C 1
ATOM 3276 O O . VAL B 1 97 ? 12.5 11.047 9.867 1 67.38 97 VAL B O 1
ATOM 3279 N N . PRO B 1 98 ? 11.352 9.148 9.227 1 63.25 98 PRO B N 1
ATOM 3280 C CA . PRO B 1 98 ? 12.281 8.328 10.016 1 63.25 98 PRO B CA 1
ATOM 3281 C C . PRO B 1 98 ? 13.727 8.469 9.547 1 63.25 98 PRO B C 1
ATOM 3283 O O . PRO B 1 98 ? 13.977 8.75 8.375 1 63.25 98 PRO B O 1
ATOM 3286 N N . PRO B 1 99 ? 14.586 8.367 10.539 1 61.97 99 PRO B N 1
ATOM 3287 C CA . PRO B 1 99 ? 16.016 8.453 10.195 1 61.97 99 PRO B CA 1
ATOM 3288 C C . PRO B 1 99 ? 16.406 7.488 9.086 1 61.97 99 PRO B C 1
ATOM 3290 O O . PRO B 1 99 ? 15.812 6.418 8.945 1 61.97 99 PRO B O 1
ATOM 3293 N N . ASN B 1 100 ? 17.297 7.762 8.242 1 60.66 100 ASN B N 1
ATOM 3294 C CA . ASN B 1 100 ? 17.859 6.949 7.164 1 60.66 100 ASN B CA 1
ATOM 3295 C C . ASN B 1 100 ? 16.969 6.973 5.922 1 60.66 100 ASN B C 1
ATOM 3297 O O . ASN B 1 100 ? 17.281 6.348 4.91 1 60.66 100 ASN B O 1
ATOM 3301 N N . THR B 1 101 ? 15.773 7.566 6.102 1 61.38 101 THR B N 1
ATOM 3302 C CA . THR B 1 101 ? 14.938 7.668 4.91 1 61.38 101 THR B CA 1
ATOM 3303 C C . THR B 1 101 ? 15.234 8.961 4.152 1 61.38 101 THR B C 1
ATOM 3305 O O . THR B 1 101 ? 14.914 9.078 2.969 1 61.38 101 THR B O 1
ATOM 3308 N N . TYR B 1 102 ? 16.016 9.742 4.824 1 66.38 102 TYR B N 1
ATOM 3309 C CA . TYR B 1 102 ? 16.359 11.039 4.262 1 66.38 102 TYR B CA 1
ATOM 3310 C C . TYR B 1 102 ? 17.141 10.875 2.965 1 66.38 102 TYR B C 1
ATOM 3312 O O . TYR B 1 102 ? 16.906 11.609 1.996 1 66.38 102 TYR B O 1
ATOM 3320 N N . TYR B 1 103 ? 18 9.867 3.035 1 62.59 103 TYR B N 1
ATOM 3321 C CA . TYR B 1 103 ? 18.875 9.711 1.89 1 62.59 103 TYR B CA 1
ATOM 3322 C C . TYR B 1 103 ? 18.094 9.375 0.628 1 62.59 103 TYR B C 1
ATOM 3324 O O . TYR B 1 103 ? 18.422 9.852 -0.462 1 62.59 103 TYR B O 1
ATOM 3332 N N . ALA B 1 104 ? 17.109 8.633 0.934 1 59.91 104 ALA B N 1
ATOM 3333 C CA . ALA B 1 104 ? 16.266 8.312 -0.215 1 59.91 104 ALA B CA 1
ATOM 3334 C C . ALA B 1 104 ? 15.617 9.57 -0.786 1 59.91 104 ALA B C 1
ATOM 3336 O O . ALA B 1 104 ? 15.609 9.773 -2.002 1 59.91 104 ALA B O 1
ATOM 3337 N N . ILE B 1 105 ? 15.102 10.398 0.031 1 62.22 105 ILE B N 1
ATOM 3338 C CA . ILE B 1 105 ? 14.445 11.633 -0.376 1 62.22 105 ILE B CA 1
ATOM 3339 C C . ILE B 1 105 ? 15.461 12.578 -1.011 1 62.22 105 ILE B C 1
ATOM 3341 O O . ILE B 1 105 ? 15.18 13.211 -2.029 1 62.22 105 ILE B O 1
ATOM 3345 N N . GLU B 1 106 ? 16.656 12.648 -0.372 1 64.69 106 GLU B N 1
ATOM 3346 C CA . GLU B 1 106 ? 17.719 13.516 -0.879 1 64.69 106 GLU B CA 1
ATOM 3347 C C . GLU B 1 106 ? 18.109 13.141 -2.305 1 64.69 106 GLU B C 1
ATOM 3349 O O . GLU B 1 106 ? 18.328 14.008 -3.148 1 64.69 106 GLU B O 1
ATOM 3354 N N . ASN B 1 107 ? 18.188 11.883 -2.49 1 61 107 ASN B N 1
ATOM 3355 C CA . ASN B 1 107 ? 18.547 11.414 -3.826 1 61 107 ASN B CA 1
ATOM 3356 C C . ASN B 1 107 ? 17.484 11.766 -4.852 1 61 107 ASN B C 1
ATOM 3358 O O . ASN B 1 107 ? 17.797 12.141 -5.984 1 61 107 ASN B O 1
ATOM 3362 N N . ILE B 1 108 ? 16.328 11.641 -4.414 1 58.34 108 ILE B N 1
ATOM 3363 C CA . ILE B 1 108 ? 15.219 12.008 -5.289 1 58.34 108 ILE B CA 1
ATOM 3364 C C . ILE B 1 108 ? 15.305 13.492 -5.637 1 58.34 108 ILE B C 1
ATOM 3366 O O . ILE B 1 108 ? 15.18 13.875 -6.801 1 58.34 108 ILE B O 1
ATOM 3370 N N . VAL B 1 109 ? 15.547 14.273 -4.656 1 62.03 109 VAL B N 1
ATOM 3371 C CA . VAL B 1 109 ? 15.625 15.727 -4.816 1 62.03 109 VAL B CA 1
ATOM 3372 C C . VAL B 1 109 ? 16.781 16.078 -5.738 1 62.03 109 VAL B C 1
ATOM 3374 O O . VAL B 1 109 ? 16.641 16.938 -6.621 1 62.03 109 VAL B O 1
ATOM 3377 N N . ASP B 1 110 ? 17.922 15.508 -5.449 1 61.91 110 ASP B N 1
ATOM 3378 C CA . ASP B 1 110 ? 19.109 15.781 -6.238 1 61.91 110 ASP B CA 1
ATOM 3379 C C . ASP B 1 110 ? 18.891 15.461 -7.715 1 61.91 110 ASP B C 1
ATOM 3381 O O . ASP B 1 110 ? 19.297 16.219 -8.594 1 61.91 110 ASP B O 1
ATOM 3385 N N . ASP B 1 111 ? 18.297 14.383 -7.914 1 58.56 111 ASP B N 1
ATOM 3386 C CA . ASP B 1 111 ? 18 13.938 -9.273 1 58.56 111 ASP B CA 1
ATOM 3387 C C . ASP B 1 111 ? 17.062 14.914 -9.977 1 58.56 111 ASP B C 1
ATOM 3389 O O . ASP B 1 111 ? 17.234 15.203 -11.164 1 58.56 111 ASP B O 1
ATOM 3393 N N . ILE B 1 112 ? 16.016 15.328 -9.297 1 57.78 112 ILE B N 1
ATOM 3394 C CA . ILE B 1 112 ? 15.039 16.25 -9.867 1 57.78 112 ILE B CA 1
ATOM 3395 C C . ILE B 1 112 ? 15.719 17.594 -10.18 1 57.78 112 ILE B C 1
ATOM 3397 O O . ILE B 1 112 ? 15.484 18.172 -11.234 1 57.78 112 ILE B O 1
ATOM 3401 N N . LEU B 1 113 ? 16.438 18.062 -9.266 1 59.72 113 LEU B N 1
ATOM 3402 C CA . LEU B 1 113 ? 17.062 19.375 -9.375 1 59.72 113 LEU B CA 1
ATOM 3403 C C . LEU B 1 113 ? 18.094 19.391 -10.5 1 59.72 113 LEU B C 1
ATOM 3405 O O . LEU B 1 113 ? 18.25 20.391 -11.203 1 59.72 113 LEU B O 1
ATOM 3409 N N . HIS B 1 114 ? 18.828 18.328 -10.523 1 56.84 114 HIS B N 1
ATOM 3410 C CA . HIS B 1 114 ? 19.938 18.359 -11.469 1 56.84 114 HIS B CA 1
ATOM 3411 C C . HIS B 1 114 ? 19.5 17.859 -12.844 1 56.84 114 HIS B C 1
ATOM 3413 O O . HIS B 1 114 ? 20.141 18.172 -13.852 1 56.84 114 HIS B O 1
ATOM 3419 N N . ASN B 1 115 ? 18.656 16.953 -12.859 1 50.41 115 ASN B N 1
ATOM 3420 C CA . ASN B 1 115 ? 18.25 16.422 -14.156 1 50.41 115 ASN B CA 1
ATOM 3421 C C . ASN B 1 115 ? 16.984 17.109 -14.672 1 50.41 115 ASN B C 1
ATOM 3423 O O . ASN B 1 115 ? 16.453 16.75 -15.719 1 50.41 115 ASN B O 1
ATOM 3427 N N . SER B 1 116 ? 16.234 17.641 -13.844 1 47.91 116 SER B N 1
ATOM 3428 C CA . SER B 1 116 ? 15.047 18.328 -14.352 1 47.91 116 SER B CA 1
ATOM 3429 C C . SER B 1 116 ? 15.438 19.516 -15.234 1 47.91 116 SER B C 1
ATOM 3431 O O . SER B 1 116 ? 16.047 20.469 -14.766 1 47.91 116 SER B O 1
ATOM 3433 N N . HIS B 1 117 ? 15.977 19.188 -16.359 1 43.44 117 HIS B N 1
ATOM 3434 C CA . HIS B 1 117 ? 16.031 20.266 -17.344 1 43.44 117 HIS B CA 1
ATOM 3435 C C . HIS B 1 117 ? 14.844 21.203 -17.188 1 43.44 117 HIS B C 1
ATOM 3437 O O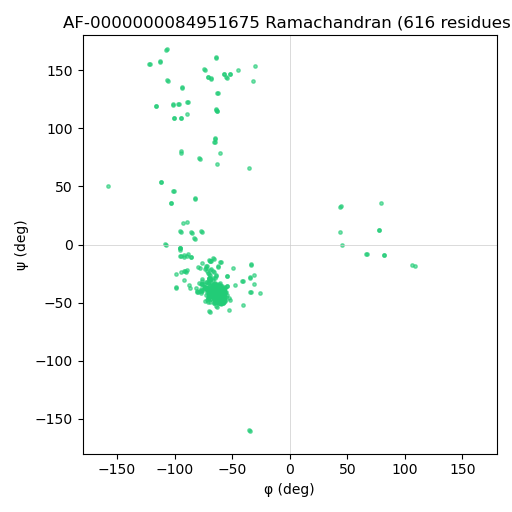 . HIS B 1 117 ? 13.781 20.797 -16.703 1 43.44 117 HIS B O 1
ATOM 3443 N N . SER B 1 118 ? 15.109 22.516 -17.344 1 42.94 118 SER B N 1
ATOM 3444 C CA . SER B 1 118 ? 14.18 23.641 -17.422 1 42.94 118 SER B CA 1
ATOM 3445 C C . SER B 1 118 ? 12.812 23.188 -17.938 1 42.94 118 SER B C 1
ATOM 3447 O O . SER B 1 118 ? 11.789 23.781 -17.609 1 42.94 118 SER B O 1
ATOM 3449 N N . GLY B 1 119 ? 12.906 22.312 -18.969 1 38.72 119 GLY B N 1
ATOM 3450 C CA . GLY B 1 119 ? 11.711 21.906 -19.703 1 38.72 119 GLY B CA 1
ATOM 3451 C C . GLY B 1 119 ? 10.883 20.859 -18.984 1 38.72 119 GLY B C 1
ATOM 3452 O O . GLY B 1 119 ? 10.016 20.234 -19.578 1 38.72 119 GLY B O 1
ATOM 3453 N N . LEU B 1 120 ? 11.57 20.016 -18.266 1 43.5 120 LEU B N 1
ATOM 3454 C CA . LEU B 1 120 ? 10.609 19.156 -17.578 1 43.5 120 LEU B CA 1
ATOM 3455 C C . LEU B 1 120 ? 9.367 19.953 -17.188 1 43.5 120 LEU B C 1
ATOM 3457 O O . LEU B 1 120 ? 9.414 20.781 -16.266 1 43.5 120 LEU B O 1
ATOM 3461 N N . LEU B 1 121 ? 8.695 20.375 -18.297 1 46.06 121 LEU B N 1
ATOM 3462 C CA . LEU B 1 121 ? 7.621 21.047 -19 1 46.06 121 LEU B CA 1
ATOM 3463 C C . LEU B 1 121 ? 6.328 21.016 -18.203 1 46.06 121 LEU B C 1
ATOM 3465 O O . LEU B 1 121 ? 6.172 20.188 -17.312 1 46.06 121 LEU B O 1
ATOM 3469 N N . SER B 1 122 ? 5.512 21.953 -18.422 1 59.25 122 SER B N 1
ATOM 3470 C CA . SER B 1 122 ? 4.113 22.25 -18.109 1 59.25 122 SER B CA 1
ATOM 3471 C C . SER B 1 122 ? 3.289 20.969 -18.016 1 59.25 122 SER B C 1
ATOM 3473 O O . SER B 1 122 ? 2.51 20.797 -17.078 1 59.25 122 SER B O 1
ATOM 3475 N N . SER B 1 123 ? 3.91 20 -18.812 1 66.31 123 SER B N 1
ATOM 3476 C CA . SER B 1 123 ? 3.059 18.812 -18.844 1 66.31 123 SER B CA 1
ATOM 3477 C C . SER B 1 123 ? 3.348 17.891 -17.656 1 66.31 123 SER B C 1
ATOM 3479 O O . SER B 1 123 ? 2.43 17.312 -17.078 1 66.31 123 SER B O 1
ATOM 3481 N N . GLY B 1 124 ? 4.699 17.828 -17.297 1 68.62 124 GLY B N 1
ATOM 3482 C CA . GLY B 1 124 ? 5.047 17.016 -16.141 1 68.62 124 GLY B CA 1
ATOM 3483 C C . GLY B 1 124 ? 4.535 17.578 -14.836 1 68.62 124 GLY B C 1
ATOM 3484 O O . GLY B 1 124 ? 4.113 16.812 -13.953 1 68.62 124 GLY B O 1
ATOM 3485 N N . PHE B 1 125 ? 4.57 18.875 -14.867 1 76.62 125 PHE B N 1
ATOM 3486 C CA . PHE B 1 125 ? 4.082 19.547 -13.672 1 76.62 125 PHE B CA 1
ATOM 3487 C C . PHE B 1 125 ? 2.596 19.281 -13.469 1 76.62 125 PHE B C 1
ATOM 3489 O O . PHE B 1 125 ? 2.162 18.938 -12.367 1 76.62 125 PHE B O 1
ATOM 3496 N N . LEU B 1 126 ? 1.877 19.406 -14.516 1 80.81 126 LEU B N 1
ATOM 3497 C CA . LEU B 1 126 ? 0.439 19.172 -14.438 1 80.81 126 LEU B CA 1
ATOM 3498 C C . LEU B 1 126 ? 0.142 17.719 -14.094 1 80.81 126 LEU B C 1
ATOM 3500 O O . LEU B 1 126 ? -0.759 17.438 -13.305 1 80.81 126 LEU B O 1
ATOM 3504 N N . LEU B 1 127 ? 0.984 16.891 -14.609 1 80.88 127 LEU B N 1
ATOM 3505 C CA . LEU B 1 127 ? 0.81 15.461 -14.336 1 80.88 127 LEU B CA 1
ATOM 3506 C C . LEU B 1 127 ? 1.117 15.148 -12.875 1 80.88 127 LEU B C 1
ATOM 3508 O O . LEU B 1 127 ? 0.453 14.312 -12.258 1 80.88 127 LEU B O 1
ATOM 3512 N N . SER B 1 128 ? 2.107 15.82 -12.438 1 82.5 128 SER B N 1
ATOM 3513 C CA . SER B 1 128 ? 2.473 15.578 -11.047 1 82.5 128 SER B CA 1
ATOM 3514 C C . SER B 1 128 ? 1.355 15.992 -10.102 1 82.5 128 SER B C 1
ATOM 3516 O O . SER B 1 128 ? 1.127 15.344 -9.078 1 82.5 128 SER B O 1
ATOM 3518 N N . ILE B 1 129 ? 0.643 17.016 -10.445 1 87.5 129 ILE B N 1
ATOM 3519 C CA . ILE B 1 129 ? -0.475 17.484 -9.625 1 87.5 129 ILE B CA 1
ATOM 3520 C C . ILE B 1 129 ? -1.573 16.422 -9.609 1 87.5 129 ILE B C 1
ATOM 3522 O O . ILE B 1 129 ? -2.07 16.062 -8.539 1 87.5 129 ILE B O 1
ATOM 3526 N N . LEU B 1 130 ? -1.84 15.906 -10.703 1 86.88 130 LEU B N 1
ATOM 3527 C CA . LEU B 1 130 ? -2.885 14.898 -10.82 1 86.88 130 LEU B CA 1
ATOM 3528 C C . LEU B 1 130 ? -2.482 13.617 -10.086 1 86.88 130 LEU B C 1
ATOM 3530 O O . LEU B 1 130 ? -3.293 13.031 -9.367 1 86.88 130 LEU B O 1
ATOM 3534 N N . LEU B 1 131 ? -1.249 13.289 -10.188 1 84.12 131 LEU B N 1
ATOM 3535 C CA . LEU B 1 131 ? -0.788 12.031 -9.602 1 84.12 131 LEU B CA 1
ATOM 3536 C C . LEU B 1 131 ? -0.642 12.156 -8.094 1 84.12 131 LEU B C 1
ATOM 3538 O O . LEU B 1 131 ? -0.902 11.203 -7.359 1 84.12 131 LEU B O 1
ATOM 3542 N N . MET B 1 132 ? -0.253 13.352 -7.742 1 89.12 132 MET B N 1
ATOM 3543 C CA . MET B 1 132 ? -0.105 13.523 -6.301 1 89.12 132 MET B CA 1
ATOM 3544 C C . MET B 1 132 ? -1.464 13.5 -5.605 1 89.12 132 MET B C 1
ATOM 3546 O O . MET B 1 132 ? -1.566 13.094 -4.449 1 89.12 132 MET B O 1
ATOM 3550 N N . ALA B 1 133 ? -2.49 13.867 -6.336 1 92.88 133 ALA B N 1
ATOM 3551 C CA . ALA B 1 133 ? -3.842 13.938 -5.781 1 92.88 133 ALA B CA 1
ATOM 3552 C C . ALA B 1 133 ? -4.371 12.539 -5.465 1 92.88 133 ALA B C 1
ATOM 3554 O O . ALA B 1 133 ? -5.336 12.398 -4.703 1 92.88 133 ALA B O 1
ATOM 3555 N N . ASN B 1 134 ? -3.717 11.547 -5.969 1 88.69 134 ASN B N 1
ATOM 3556 C CA . ASN B 1 134 ? -4.16 10.18 -5.723 1 88.69 134 ASN B CA 1
ATOM 3557 C C . ASN B 1 134 ? -4.023 9.805 -4.25 1 88.69 134 ASN B C 1
ATOM 3559 O O . ASN B 1 134 ? -4.836 9.039 -3.723 1 88.69 134 ASN B O 1
ATOM 3563 N N . GLY B 1 135 ? -3.023 10.328 -3.645 1 89.31 135 GLY B N 1
ATOM 3564 C CA . GLY B 1 135 ? -2.865 10.078 -2.221 1 89.31 135 GLY B CA 1
ATOM 3565 C C . GLY B 1 135 ? -4.02 10.602 -1.39 1 89.31 135 GLY B C 1
ATOM 3566 O O . GLY B 1 135 ? -4.598 9.867 -0.587 1 89.31 135 GLY B O 1
ATOM 3567 N N . LEU B 1 136 ? -4.363 11.805 -1.668 1 92.44 136 LEU B N 1
ATOM 3568 C CA . LEU B 1 136 ? -5.457 12.422 -0.922 1 92.44 136 LEU B CA 1
ATOM 3569 C C . LEU B 1 136 ? -6.797 11.805 -1.323 1 92.44 136 LEU B C 1
ATOM 3571 O O . LEU B 1 136 ? -7.699 11.68 -0.494 1 92.44 136 LEU B O 1
ATOM 3575 N N . ASN B 1 137 ? -6.902 11.516 -2.598 1 90.69 137 ASN B N 1
ATOM 3576 C CA . ASN B 1 137 ? -8.125 10.859 -3.057 1 90.69 137 ASN B CA 1
ATOM 3577 C C . ASN B 1 137 ? -8.367 9.555 -2.312 1 90.69 137 ASN B C 1
ATOM 3579 O O . ASN B 1 137 ? -9.516 9.219 -2.002 1 90.69 137 ASN B O 1
ATOM 3583 N N . ALA B 1 138 ? -7.336 8.828 -2.068 1 89.94 138 ALA B N 1
ATOM 3584 C CA . ALA B 1 138 ? -7.457 7.586 -1.311 1 89.94 138 ALA B CA 1
ATOM 3585 C C . ALA B 1 138 ? -7.918 7.859 0.118 1 89.94 138 ALA B C 1
ATOM 3587 O O . ALA B 1 138 ? -8.719 7.102 0.674 1 89.94 138 ALA B O 1
ATOM 3588 N N . ILE B 1 139 ? -7.43 8.922 0.691 1 91.31 139 ILE B N 1
ATOM 3589 C CA . ILE B 1 139 ? -7.844 9.297 2.037 1 91.31 139 ILE B CA 1
ATOM 3590 C C . ILE B 1 139 ? -9.336 9.617 2.047 1 91.31 139 ILE B C 1
ATOM 3592 O O . ILE B 1 139 ? -10.078 9.117 2.898 1 91.31 139 ILE B O 1
ATOM 3596 N N . LEU B 1 140 ? -9.773 10.422 1.086 1 89.94 140 LEU B N 1
ATOM 3597 C CA . LEU B 1 140 ? -11.18 10.789 0.991 1 89.94 140 LEU B CA 1
ATOM 3598 C C . LEU B 1 140 ? -12.047 9.555 0.782 1 89.94 140 LEU B C 1
ATOM 3600 O O . LEU B 1 140 ? -13.125 9.438 1.367 1 89.94 140 LEU B O 1
ATOM 3604 N N . GLY B 1 141 ? -11.539 8.68 -0.081 1 86.19 141 GLY B N 1
ATOM 3605 C CA . GLY B 1 141 ? -12.242 7.418 -0.253 1 86.19 141 GLY B CA 1
ATOM 3606 C C . GLY B 1 141 ? -12.32 6.598 1.021 1 86.19 141 GLY B C 1
ATOM 3607 O O . GLY B 1 141 ? -13.328 5.93 1.278 1 86.19 141 GLY B O 1
ATOM 3608 N N . GLY B 1 142 ? -11.273 6.621 1.764 1 84.44 142 GLY B N 1
ATOM 3609 C CA . GLY B 1 142 ? -11.273 5.961 3.059 1 84.44 142 GLY B CA 1
ATOM 3610 C C . GLY B 1 142 ? -12.305 6.527 4.016 1 84.44 142 GLY B C 1
ATOM 3611 O O . GLY B 1 142 ? -12.922 5.785 4.785 1 84.44 142 GLY B O 1
ATOM 3612 N N . PHE B 1 143 ? -12.469 7.816 3.977 1 84.94 143 PHE B N 1
ATOM 3613 C CA . PHE B 1 143 ? -13.469 8.469 4.812 1 84.94 143 PHE B CA 1
ATOM 3614 C C . PHE B 1 143 ? -14.875 8.086 4.371 1 84.94 143 PHE B C 1
ATOM 3616 O O . PHE B 1 143 ? -15.734 7.797 5.207 1 84.94 143 PHE B O 1
ATOM 3623 N N . GLU B 1 144 ? -15.023 8.055 3.086 1 82.44 144 GLU B N 1
ATOM 3624 C CA . GLU B 1 144 ? -16.359 7.805 2.539 1 82.44 144 GLU B CA 1
ATOM 3625 C C . GLU B 1 144 ? -16.781 6.363 2.793 1 82.44 144 GLU B C 1
ATOM 3627 O O . GLU B 1 144 ? -17.984 6.07 2.852 1 82.44 144 GLU B O 1
ATOM 3632 N N . ASN B 1 145 ? -15.852 5.492 2.871 1 75.31 145 ASN B N 1
ATOM 3633 C CA . ASN B 1 145 ? -16.172 4.082 3.074 1 75.31 145 ASN B CA 1
ATOM 3634 C C . ASN B 1 145 ? -16.422 3.77 4.547 1 75.31 145 ASN B C 1
ATOM 3636 O O . ASN B 1 145 ? -16.594 2.607 4.918 1 75.31 145 ASN B O 1
ATOM 3640 N N . SER B 1 146 ? -16.406 4.801 5.297 1 72.25 146 SER B N 1
ATOM 3641 C CA . SER B 1 146 ? -16.812 4.609 6.688 1 72.25 146 SER B CA 1
ATOM 3642 C C . SER B 1 146 ? -18.297 4.289 6.793 1 72.25 146 SER B C 1
ATOM 3644 O O . SER B 1 146 ? -19.109 4.781 6 1 72.25 146 SER B O 1
ATOM 3646 N N . ARG B 1 147 ? -18.578 3.438 7.715 1 63.06 147 ARG B N 1
ATOM 3647 C CA . ARG B 1 147 ? -19.953 2.953 7.895 1 63.06 147 ARG B CA 1
ATOM 3648 C C . ARG B 1 147 ? -20.891 4.094 8.258 1 63.06 147 ARG B C 1
ATOM 3650 O O . ARG B 1 147 ? -22.109 3.994 8.062 1 63.06 147 ARG B O 1
ATOM 3657 N N . HIS B 1 148 ? -20.312 5.086 8.68 1 63.59 148 HIS B N 1
ATOM 3658 C CA . HIS B 1 148 ? -21.141 6.172 9.211 1 63.59 148 HIS B CA 1
ATOM 3659 C C . HIS B 1 148 ? -21.406 7.23 8.141 1 63.59 148 HIS B C 1
ATOM 3661 O O . HIS B 1 148 ? -22.156 8.18 8.375 1 63.59 148 HIS B O 1
ATOM 3667 N N . VAL B 1 149 ? -20.797 7.062 6.992 1 67.56 149 VAL B N 1
ATOM 3668 C CA . VAL B 1 149 ? -21 8.016 5.906 1 67.56 149 VAL B CA 1
ATOM 3669 C C . VAL B 1 149 ? -22.078 7.492 4.961 1 67.56 149 VAL B C 1
ATOM 3671 O O . VAL B 1 149 ? -21.922 6.43 4.352 1 67.56 149 VAL B O 1
ATOM 3674 N N . LEU B 1 150 ? -23 8.227 4.863 1 65.44 150 LEU B N 1
ATOM 3675 C CA . LEU B 1 150 ? -24.156 7.781 4.09 1 65.44 150 LEU B CA 1
ATOM 3676 C C . LEU B 1 150 ? -24.125 8.359 2.678 1 65.44 150 LEU B C 1
ATOM 3678 O O . LEU B 1 150 ? -24.578 7.723 1.728 1 65.44 150 LEU B O 1
ATOM 3682 N N . VAL B 1 151 ? -23.656 9.633 2.584 1 66.69 151 VAL B N 1
ATOM 3683 C CA . VAL B 1 151 ? -23.641 10.289 1.28 1 66.69 151 VAL B CA 1
ATOM 3684 C C . VAL B 1 151 ? -22.234 10.258 0.703 1 66.69 151 VAL B C 1
ATOM 3686 O O . VAL B 1 151 ? -21.281 10.727 1.337 1 66.69 151 VAL B O 1
ATOM 3689 N N . LYS B 1 152 ? -22.172 9.633 -0.427 1 76.38 152 LYS B N 1
ATOM 3690 C CA . LYS B 1 152 ? -20.875 9.539 -1.087 1 76.38 152 LYS B CA 1
ATOM 3691 C C . LYS B 1 152 ? -20.797 10.477 -2.289 1 76.38 152 LYS B C 1
ATOM 3693 O O . LYS B 1 152 ? -21.812 10.742 -2.939 1 76.38 152 LYS B O 1
ATOM 3698 N N . ARG B 1 153 ? -19.672 11.117 -2.516 1 78.44 153 ARG B N 1
ATOM 3699 C CA . ARG B 1 153 ? -19.422 11.938 -3.695 1 78.44 153 ARG B CA 1
ATOM 3700 C C . ARG B 1 153 ? -19.203 11.062 -4.93 1 78.44 153 ARG B C 1
ATOM 3702 O O . ARG B 1 153 ? -18.781 9.914 -4.82 1 78.44 153 ARG B O 1
ATOM 3709 N N . GLY B 1 154 ? -19.594 11.695 -6.023 1 76.31 154 GLY B N 1
ATOM 3710 C CA . GLY B 1 154 ? -19.219 11.031 -7.262 1 76.31 154 GLY B CA 1
ATOM 3711 C C . GLY B 1 154 ? -17.719 10.953 -7.477 1 76.31 154 GLY B C 1
ATOM 3712 O O . GLY B 1 154 ? -16.953 11.688 -6.852 1 76.31 154 GLY B O 1
ATOM 3713 N N . PHE B 1 155 ? -17.359 10.094 -8.297 1 77.38 155 PHE B N 1
ATOM 3714 C CA . PHE B 1 155 ? -15.953 9.828 -8.531 1 77.38 155 PHE B CA 1
ATOM 3715 C C . PHE B 1 155 ? -15.234 11.086 -9 1 77.38 155 PHE B C 1
ATOM 3717 O O . PHE B 1 155 ? -14.203 11.469 -8.43 1 77.38 155 PHE B O 1
ATOM 3724 N N . PHE B 1 156 ? -15.797 11.711 -9.93 1 81.69 156 PHE B N 1
ATOM 3725 C CA . PHE B 1 156 ? -15.164 12.883 -10.523 1 81.69 156 PHE B CA 1
ATOM 3726 C C . PHE B 1 156 ? -15.156 14.055 -9.547 1 81.69 156 PHE B C 1
ATOM 3728 O O . PHE B 1 156 ? -14.164 14.773 -9.43 1 81.69 156 PHE B O 1
ATOM 3735 N N . GLN B 1 157 ? -16.203 14.211 -8.828 1 86.56 157 GLN B N 1
ATOM 3736 C CA . GLN B 1 157 ? -16.281 15.281 -7.84 1 86.56 157 GLN B CA 1
ATOM 3737 C C . GLN B 1 157 ? -15.266 15.055 -6.715 1 86.56 157 GLN B C 1
ATOM 3739 O O . GLN B 1 157 ? -14.617 16 -6.262 1 86.56 157 GLN B O 1
ATOM 3744 N N . GLN B 1 158 ? -15.18 13.859 -6.332 1 87.56 158 GLN B N 1
ATOM 3745 C CA . GLN B 1 158 ? -14.227 13.531 -5.277 1 87.56 158 GLN B CA 1
ATOM 3746 C C . GLN B 1 158 ? -12.789 13.789 -5.727 1 87.56 158 GLN B C 1
ATOM 3748 O O . GLN B 1 158 ? -11.977 14.305 -4.953 1 87.56 158 GLN B O 1
ATOM 3753 N N . TYR B 1 159 ? -12.578 13.43 -6.945 1 88.56 159 TYR B N 1
ATOM 3754 C CA . TYR B 1 159 ? -11.227 13.617 -7.465 1 88.56 159 TYR B CA 1
ATOM 3755 C C . TYR B 1 159 ? -10.875 15.094 -7.562 1 88.56 159 TYR B C 1
ATOM 3757 O O . TYR B 1 159 ? -9.758 15.5 -7.238 1 88.56 159 TYR B O 1
ATOM 3765 N N . PHE B 1 160 ? -11.781 15.891 -7.941 1 91.62 160 PHE B N 1
ATOM 3766 C CA . PHE B 1 160 ? -11.562 17.328 -8.031 1 91.62 160 PHE B CA 1
ATOM 3767 C C . PHE B 1 160 ? -11.305 17.922 -6.652 1 91.62 160 PHE B C 1
ATOM 3769 O O . PHE B 1 160 ? -10.453 18.797 -6.496 1 91.62 160 PHE B O 1
ATOM 3776 N N . VAL B 1 161 ? -12.047 17.469 -5.746 1 91.38 161 VAL B N 1
ATOM 3777 C CA . VAL B 1 161 ? -11.836 17.922 -4.379 1 91.38 161 VAL B CA 1
ATOM 3778 C C . VAL B 1 161 ? -10.461 17.484 -3.887 1 91.38 161 VAL B C 1
ATOM 3780 O O . VAL B 1 161 ? -9.758 18.266 -3.229 1 91.38 161 VAL B O 1
ATOM 3783 N N . ALA B 1 162 ? -10.07 16.25 -4.238 1 93.38 162 ALA B N 1
ATOM 3784 C CA . ALA B 1 162 ? -8.766 15.742 -3.844 1 93.38 162 ALA B CA 1
ATOM 3785 C C . ALA B 1 162 ? -7.641 16.578 -4.438 1 93.38 162 ALA B C 1
ATOM 3787 O O . ALA B 1 162 ? -6.645 16.859 -3.766 1 93.38 162 ALA B O 1
ATOM 3788 N N . VAL B 1 163 ? -7.848 16.969 -5.672 1 94.06 163 VAL B N 1
ATOM 3789 C CA . VAL B 1 163 ? -6.848 17.797 -6.332 1 94.06 163 VAL B CA 1
ATOM 3790 C C . VAL B 1 163 ? -6.75 19.141 -5.621 1 94.06 163 VAL B C 1
ATOM 3792 O O . VAL B 1 163 ? -5.652 19.594 -5.281 1 94.06 163 VAL B O 1
ATOM 3795 N N . GLY B 1 164 ? -7.883 19.766 -5.395 1 93.75 164 GLY B N 1
ATOM 3796 C CA . GLY B 1 164 ? -7.906 21.031 -4.684 1 93.75 164 GLY B CA 1
ATOM 3797 C C . GLY B 1 164 ? -7.285 20.953 -3.303 1 93.75 164 GLY B C 1
ATOM 3798 O O . GLY B 1 164 ? -6.492 21.812 -2.924 1 93.75 164 GLY B O 1
ATOM 3799 N N . MET B 1 165 ? -7.617 19.953 -2.602 1 93.38 165 MET B N 1
ATOM 3800 C CA . MET B 1 165 ? -7.082 19.781 -1.253 1 93.38 165 MET B CA 1
ATOM 3801 C C . MET B 1 165 ? -5.578 19.516 -1.293 1 93.38 165 MET B C 1
ATOM 3803 O O . MET B 1 165 ? -4.848 19.953 -0.406 1 93.38 165 MET B O 1
ATOM 3807 N N . SER B 1 166 ? -5.137 18.734 -2.283 1 93.56 166 SER B N 1
ATOM 3808 C CA . SER B 1 166 ? -3.709 18.469 -2.418 1 93.56 166 SER B CA 1
ATOM 3809 C C . SER B 1 166 ? -2.922 19.75 -2.629 1 93.56 166 SER B C 1
ATOM 3811 O O . SER B 1 166 ? -1.845 19.938 -2.055 1 93.56 166 SER B O 1
ATOM 3813 N N . ILE B 1 167 ? -3.451 20.609 -3.393 1 93.12 167 ILE B N 1
ATOM 3814 C CA . ILE B 1 167 ? -2.797 21.891 -3.658 1 93.12 167 ILE B CA 1
ATOM 3815 C C . ILE B 1 167 ? -2.775 22.734 -2.385 1 93.12 167 ILE B C 1
ATOM 3817 O O . ILE B 1 167 ? -1.736 23.281 -2.02 1 93.12 167 ILE B O 1
ATOM 3821 N N . ILE B 1 168 ? -3.855 22.797 -1.671 1 93.38 168 ILE B N 1
ATOM 3822 C CA . ILE B 1 168 ? -3.961 23.578 -0.443 1 93.38 168 ILE B CA 1
ATOM 3823 C C . ILE B 1 168 ? -2.977 23.047 0.594 1 93.38 168 ILE B C 1
ATOM 3825 O O . ILE B 1 168 ? -2.25 23.812 1.227 1 93.38 168 ILE B O 1
ATOM 3829 N N . LEU B 1 169 ? -2.982 21.766 0.755 1 92.44 169 LEU B N 1
ATOM 3830 C CA . LEU B 1 169 ? -2.115 21.156 1.756 1 92.44 169 LEU B CA 1
ATOM 3831 C C . LEU B 1 169 ? -0.647 21.328 1.377 1 92.44 169 LEU B C 1
ATOM 3833 O O . LEU B 1 169 ? 0.211 21.469 2.25 1 92.44 169 LEU B O 1
ATOM 3837 N N . SER B 1 170 ? -0.391 21.25 0.076 1 90.12 170 SER B N 1
ATOM 3838 C CA . SER B 1 170 ? 0.973 21.516 -0.373 1 90.12 170 SER B CA 1
ATOM 3839 C C . SER B 1 170 ? 1.401 22.938 -0.039 1 90.12 170 SER B C 1
ATOM 3841 O O . SER B 1 170 ? 2.527 23.156 0.408 1 90.12 170 SER B O 1
ATOM 3843 N N . PHE B 1 171 ? 0.542 23.828 -0.255 1 90.62 171 PHE B N 1
ATOM 3844 C CA . PHE B 1 171 ? 0.818 25.219 0.089 1 90.62 171 PHE B CA 1
ATOM 3845 C C . PHE B 1 171 ? 1.027 25.375 1.591 1 90.62 171 PHE B C 1
ATOM 3847 O O . PHE B 1 171 ? 1.924 26.094 2.025 1 90.62 171 PHE B O 1
ATOM 3854 N N . LEU B 1 172 ? 0.171 24.75 2.316 1 91.31 172 LEU B N 1
ATOM 3855 C CA . LEU B 1 172 ? 0.31 24.781 3.768 1 91.31 172 LEU B CA 1
ATOM 3856 C C . LEU B 1 172 ? 1.663 24.219 4.199 1 91.31 172 LEU B C 1
ATOM 3858 O O . LEU B 1 172 ? 2.279 24.734 5.137 1 91.31 172 LEU B O 1
ATOM 3862 N N . LEU B 1 173 ? 2.074 23.172 3.539 1 89.06 173 LEU B N 1
ATOM 3863 C CA . LEU B 1 173 ? 3.371 22.578 3.846 1 89.06 173 LEU B CA 1
ATOM 3864 C C . LEU B 1 173 ? 4.5 23.562 3.559 1 89.06 173 LEU B C 1
ATOM 3866 O O . LEU B 1 173 ? 5.398 23.734 4.383 1 89.06 173 LEU B O 1
ATOM 3870 N N . ILE B 1 174 ? 4.469 24.141 2.393 1 86.94 174 ILE B N 1
ATOM 3871 C CA . ILE B 1 174 ? 5.484 25.125 2.014 1 86.94 174 ILE B CA 1
ATOM 3872 C C . ILE B 1 174 ? 5.488 26.281 3.016 1 86.94 174 ILE B C 1
ATOM 3874 O O . ILE B 1 174 ? 6.551 26.719 3.455 1 86.94 174 ILE B O 1
ATOM 3878 N N . LEU B 1 175 ? 4.312 26.719 3.355 1 88.69 175 LEU B N 1
ATOM 3879 C CA . LEU B 1 175 ? 4.18 27.781 4.344 1 88.69 175 LEU B CA 1
ATOM 3880 C C . LEU B 1 175 ? 4.777 27.359 5.68 1 88.69 175 LEU B C 1
ATOM 3882 O O . LEU B 1 175 ? 5.434 28.172 6.352 1 88.69 175 LEU B O 1
ATOM 3886 N N . THR B 1 176 ? 4.512 26.156 6.051 1 88.38 176 THR B N 1
ATOM 3887 C CA . THR B 1 176 ? 5.043 25.641 7.305 1 88.38 176 THR B CA 1
ATOM 3888 C C . THR B 1 176 ? 6.566 25.656 7.297 1 88.38 176 THR B C 1
ATOM 3890 O O . THR B 1 176 ? 7.191 26.125 8.25 1 88.38 176 THR B O 1
ATOM 3893 N N . VAL B 1 177 ? 7.164 25.219 6.223 1 85.62 177 VAL B N 1
ATOM 3894 C CA . VAL B 1 177 ? 8.617 25.172 6.125 1 85.62 177 VAL B CA 1
ATOM 3895 C C . VAL B 1 177 ? 9.172 26.594 6.117 1 85.62 177 VAL B C 1
ATOM 3897 O O . VAL B 1 177 ? 10.156 26.891 6.805 1 85.62 177 VAL B O 1
ATOM 3900 N N . ALA B 1 178 ? 8.555 27.438 5.395 1 86.5 178 ALA B N 1
ATOM 3901 C CA . ALA B 1 178 ? 8.992 28.828 5.305 1 86.5 178 ALA B CA 1
ATOM 3902 C C . ALA B 1 178 ? 9 29.5 6.68 1 86.5 178 ALA B C 1
ATOM 3904 O O . ALA B 1 178 ? 9.961 30.172 7.051 1 86.5 178 ALA B O 1
ATOM 3905 N N . ILE B 1 179 ? 7.969 29.266 7.43 1 88.62 179 ILE B N 1
ATOM 3906 C CA . ILE B 1 179 ? 7.84 29.891 8.742 1 88.62 179 ILE B CA 1
ATOM 3907 C C . ILE B 1 179 ? 8.852 29.281 9.711 1 88.62 179 ILE B C 1
ATOM 3909 O O . ILE B 1 179 ? 9.438 29.984 10.531 1 88.62 179 ILE B O 1
ATOM 3913 N N . ILE B 1 180 ? 9.047 28.031 9.594 1 85 180 ILE B N 1
ATOM 3914 C CA . ILE B 1 180 ? 10.016 27.359 10.453 1 85 180 ILE B CA 1
ATOM 3915 C C . ILE B 1 180 ? 11.414 27.906 10.188 1 85 180 ILE B C 1
ATOM 3917 O O . ILE B 1 180 ? 12.203 28.078 11.109 1 85 180 ILE B O 1
ATOM 3921 N N . VAL B 1 181 ? 11.711 28.125 8.953 1 81.81 181 VAL B N 1
ATOM 3922 C CA . VAL B 1 181 ? 13 28.688 8.578 1 81.81 181 VAL B CA 1
ATOM 3923 C C . VAL B 1 181 ? 13.156 30.078 9.211 1 81.81 181 VAL B C 1
ATOM 3925 O O . VAL B 1 181 ? 14.234 30.422 9.703 1 81.81 181 VAL B O 1
ATOM 3928 N N . VAL B 1 182 ? 12.109 30.828 9.18 1 82.56 182 VAL B N 1
ATOM 3929 C CA . VAL B 1 182 ? 12.133 32.156 9.781 1 82.56 182 VAL B CA 1
ATOM 3930 C C . VAL B 1 182 ? 12.398 32.031 11.281 1 82.56 182 VAL B C 1
ATOM 3932 O O . VAL B 1 182 ? 13.18 32.812 11.836 1 82.56 182 VAL B O 1
ATOM 3935 N N . PHE B 1 183 ? 11.734 31.062 11.93 1 81.06 183 PHE B N 1
ATOM 3936 C CA . PHE B 1 183 ? 11.984 30.812 13.344 1 81.06 183 PHE B CA 1
ATOM 3937 C C . PHE B 1 183 ? 13.461 30.516 13.594 1 81.06 183 PHE B C 1
ATOM 3939 O O . PHE B 1 183 ? 14.047 30.984 14.562 1 81.06 183 PHE B O 1
ATOM 3946 N N . GLU B 1 184 ? 14 29.734 12.695 1 79 184 GLU B N 1
ATOM 3947 C CA . GLU B 1 184 ? 15.398 29.328 12.859 1 79 184 GLU B CA 1
ATOM 3948 C C . GLU B 1 184 ? 16.328 30.531 12.727 1 79 184 GLU B C 1
ATOM 3950 O O . GLU B 1 184 ? 17.312 30.641 13.453 1 79 184 GLU B O 1
ATOM 3955 N N . VAL B 1 185 ? 16.109 31.344 11.812 1 78.31 185 VAL B N 1
ATOM 3956 C CA . VAL B 1 185 ? 16.906 32.562 11.602 1 78.31 185 VAL B CA 1
ATOM 3957 C C . VAL B 1 185 ? 16.844 33.438 12.844 1 78.31 185 VAL B C 1
ATOM 3959 O O . VAL B 1 185 ? 17.859 34 13.281 1 78.31 185 VAL B O 1
ATOM 3962 N N . PHE B 1 186 ? 15.641 33.531 13.375 1 78.56 186 PHE B N 1
ATOM 3963 C CA . PHE B 1 186 ? 15.469 34.344 14.57 1 78.56 186 PHE B CA 1
ATOM 3964 C C . PHE B 1 186 ? 16.219 33.75 15.75 1 78.56 186 PHE B C 1
ATOM 3966 O O . PHE B 1 186 ? 16.812 34.469 16.547 1 78.56 186 PHE B O 1
ATOM 3973 N N . ILE B 1 187 ? 16.156 32.438 15.859 1 79.69 187 ILE B N 1
ATOM 3974 C CA . ILE B 1 187 ? 16.844 31.75 16.953 1 79.69 187 ILE B CA 1
ATOM 3975 C C . ILE B 1 187 ? 18.359 31.969 16.812 1 79.69 187 ILE B C 1
ATOM 3977 O O . ILE B 1 187 ? 19.031 32.281 17.797 1 79.69 187 ILE B O 1
ATOM 3981 N N . GLN B 1 188 ? 18.859 31.828 15.617 1 77.62 188 GLN B N 1
ATOM 3982 C CA . GLN B 1 188 ? 20.281 32 15.383 1 77.62 188 GLN B CA 1
ATOM 3983 C C . GLN B 1 188 ? 20.703 33.469 15.633 1 77.62 188 GLN B C 1
ATOM 3985 O O . GLN B 1 188 ? 21.766 33.719 16.219 1 77.62 188 GLN B O 1
ATOM 3990 N N . LYS B 1 189 ? 19.922 34.344 15.156 1 76.62 189 LYS B N 1
ATOM 3991 C CA . LYS B 1 189 ? 20.25 35.75 15.336 1 76.62 189 LYS B CA 1
ATOM 3992 C C . LYS B 1 189 ? 20.25 36.125 16.812 1 76.62 189 LYS B C 1
ATOM 3994 O O . LYS B 1 189 ? 21.109 36.906 17.25 1 76.62 189 LYS B O 1
ATOM 3999 N N . PHE B 1 190 ? 19.312 35.594 17.531 1 75.94 190 PHE B N 1
ATOM 4000 C CA . PHE B 1 190 ? 19.219 35.938 18.938 1 75.94 190 PHE B CA 1
ATOM 4001 C C . PHE B 1 190 ? 20.297 35.219 19.75 1 75.94 190 PHE B C 1
ATOM 4003 O O . PHE B 1 190 ? 20.734 35.719 20.781 1 75.94 190 PHE B O 1
ATOM 4010 N N . THR B 1 191 ? 20.641 33.938 19.312 1 72.38 191 THR B N 1
ATOM 4011 C CA . THR B 1 191 ? 21.703 33.219 19.984 1 72.38 191 THR B CA 1
ATOM 4012 C C . THR B 1 191 ? 23.047 33.875 19.781 1 72.38 191 THR B C 1
ATOM 4014 O O . THR B 1 191 ? 23.859 33.969 20.719 1 72.38 191 THR B O 1
ATOM 4017 N N . VAL B 1 192 ? 23.312 34.344 18.641 1 68.56 192 VAL B N 1
ATOM 4018 C CA . VAL B 1 192 ? 24.609 34.938 18.312 1 68.56 192 VAL B CA 1
ATOM 4019 C C . VAL B 1 192 ? 24.734 36.281 18.984 1 68.56 192 VAL B C 1
ATOM 4021 O O . VAL B 1 192 ? 25.797 36.625 19.484 1 68.56 192 VAL B O 1
ATOM 4024 N N . HIS B 1 193 ? 23.641 37 19.016 1 66.06 193 HIS B N 1
ATOM 4025 C CA . HIS B 1 193 ? 23.781 38.344 19.547 1 66.06 193 HIS B CA 1
ATOM 4026 C C . HIS B 1 193 ? 23.484 38.375 21.031 1 66.06 193 HIS B C 1
ATOM 4028 O O . HIS B 1 193 ? 23.469 39.469 21.641 1 66.06 193 HIS B O 1
ATOM 4034 N N . ASN B 1 194 ? 23.484 37.312 21.812 1 62.56 194 ASN B N 1
ATOM 4035 C CA . ASN B 1 194 ? 23.312 37.219 23.25 1 62.56 194 ASN B CA 1
ATOM 4036 C C . ASN B 1 194 ? 22.156 38.062 23.75 1 62.56 194 ASN B C 1
ATOM 4038 O O . ASN B 1 194 ? 22.203 38.625 24.844 1 62.56 194 ASN B O 1
ATOM 4042 N N . VAL B 1 195 ? 21.5 38.719 23.031 1 56.62 195 VAL B N 1
ATOM 4043 C CA . VAL B 1 195 ? 20.672 39.844 23.438 1 56.62 195 VAL B CA 1
ATOM 4044 C C . VAL B 1 195 ? 19.391 39.344 24.094 1 56.62 195 VAL B C 1
ATOM 4046 O O . VAL B 1 195 ? 18.891 39.969 25.031 1 56.62 195 VAL B O 1
ATOM 4049 N N . LEU B 1 196 ? 18.969 37.938 23.922 1 60.66 196 LEU B N 1
ATOM 4050 C CA . LEU B 1 196 ? 17.688 37.5 24.453 1 60.66 196 LEU B CA 1
ATOM 4051 C C . LEU B 1 196 ? 17.688 35.969 24.672 1 60.66 196 LEU B C 1
ATOM 4053 O O . LEU B 1 196 ? 16.797 35.281 24.188 1 60.66 196 LEU B O 1
ATOM 4057 N N . ASN B 1 197 ? 18.734 35.594 25.344 1 62.69 197 ASN B N 1
ATOM 4058 C CA . ASN B 1 197 ? 18.938 34.188 25.734 1 62.69 197 ASN B CA 1
ATOM 4059 C C . ASN B 1 197 ? 17.688 33.594 26.359 1 62.69 197 ASN B C 1
ATOM 4061 O O . ASN B 1 197 ? 17.359 32.438 26.109 1 62.69 197 ASN B O 1
ATOM 4065 N N . ASP B 1 198 ? 17.031 34.594 27.094 1 66.25 198 ASP B N 1
ATOM 4066 C CA . ASP B 1 198 ? 15.875 34.125 27.844 1 66.25 198 ASP B CA 1
ATOM 4067 C C . ASP B 1 198 ? 14.703 33.812 26.922 1 66.25 198 ASP B C 1
ATOM 4069 O O . ASP B 1 198 ? 13.773 33.094 27.281 1 66.25 198 ASP B O 1
ATOM 4073 N N . GLN B 1 199 ? 14.82 34.438 25.688 1 73.81 199 GLN B N 1
ATOM 4074 C CA . GLN B 1 199 ? 13.656 34.312 24.828 1 73.81 199 GLN B CA 1
ATOM 4075 C C . GLN B 1 199 ? 13.773 33.094 23.922 1 73.81 199 GLN B C 1
ATOM 4077 O O . GLN B 1 199 ? 12.789 32.656 23.312 1 73.81 199 GLN B O 1
ATOM 4082 N N . ILE B 1 200 ? 14.984 32.562 24 1 76 200 ILE B N 1
ATOM 4083 C CA . ILE B 1 200 ? 15.258 31.453 23.094 1 76 200 ILE B CA 1
ATOM 4084 C C . ILE B 1 200 ? 14.32 30.281 23.391 1 76 200 ILE B C 1
ATOM 4086 O O . ILE B 1 200 ? 13.688 29.734 22.484 1 76 200 ILE B O 1
ATOM 4090 N N . PRO B 1 201 ? 14.164 30.125 24.703 1 79.12 201 PRO B N 1
ATOM 4091 C CA . PRO B 1 201 ? 13.242 29.016 24.969 1 79.12 201 PRO B CA 1
ATOM 4092 C C . PRO B 1 201 ? 11.82 29.312 24.5 1 79.12 201 PRO B C 1
ATOM 4094 O O . PRO B 1 201 ? 11.109 28.391 24.078 1 79.12 201 PRO B O 1
ATOM 4097 N N . LEU B 1 202 ? 11.508 30.531 24.516 1 79.25 202 LEU B N 1
ATOM 4098 C CA . LEU B 1 202 ? 10.172 30.906 24.078 1 79.25 202 LEU B CA 1
ATOM 4099 C C . LEU B 1 202 ? 10.031 30.734 22.562 1 79.25 202 LEU B C 1
ATOM 4101 O O . LEU B 1 202 ? 8.984 30.297 22.078 1 79.25 202 LEU B O 1
ATOM 4105 N N . ILE B 1 203 ? 11.047 31.094 21.859 1 80.62 203 ILE B N 1
ATOM 4106 C CA . ILE B 1 203 ? 11.031 30.969 20.406 1 80.62 203 ILE B CA 1
ATOM 4107 C C . ILE B 1 203 ? 11 29.5 20.016 1 80.62 203 ILE B C 1
ATOM 4109 O O . ILE B 1 203 ? 10.281 29.125 19.078 1 80.62 203 ILE B O 1
ATOM 4113 N N . VAL B 1 204 ? 11.727 28.766 20.719 1 82.56 204 VAL B N 1
ATOM 4114 C CA . VAL B 1 204 ? 11.742 27.328 20.453 1 82.56 204 VAL B CA 1
ATOM 4115 C C . VAL B 1 204 ? 10.359 26.734 20.734 1 82.56 204 VAL B C 1
ATOM 4117 O O . VAL B 1 204 ? 9.859 25.906 19.969 1 82.56 204 VAL B O 1
ATOM 4120 N N . LEU B 1 205 ? 9.836 27.188 21.797 1 85.69 205 LEU B N 1
ATOM 4121 C CA . LEU B 1 205 ? 8.484 26.75 22.109 1 85.69 205 LEU B CA 1
ATOM 4122 C C . LEU B 1 205 ? 7.5 27.172 21.031 1 85.69 205 LEU B C 1
ATOM 4124 O O . LEU B 1 205 ? 6.578 26.422 20.688 1 85.69 205 LEU B O 1
ATOM 4128 N N . GLY B 1 206 ? 7.707 28.391 20.531 1 86.31 206 GLY B N 1
ATOM 4129 C CA . GLY B 1 206 ? 6.871 28.875 19.453 1 86.31 206 GLY B CA 1
ATOM 4130 C C . GLY B 1 206 ? 6.938 28.016 18.219 1 86.31 206 GLY B C 1
ATOM 4131 O O . GLY B 1 206 ? 5.914 27.766 17.562 1 86.31 206 GLY B O 1
ATOM 4132 N N . ARG B 1 207 ? 8.086 27.562 17.953 1 84.44 207 ARG B N 1
ATOM 4133 C CA . ARG B 1 207 ? 8.289 26.703 16.797 1 84.44 207 ARG B CA 1
ATOM 4134 C C . ARG B 1 207 ? 7.508 25.391 16.938 1 84.44 207 ARG B C 1
ATOM 4136 O O . ARG B 1 207 ? 6.844 24.953 16 1 84.44 207 ARG B O 1
ATOM 4143 N N . TYR B 1 208 ? 7.492 24.781 18.062 1 85.5 208 TYR B N 1
ATOM 4144 C CA . TYR B 1 208 ? 6.805 23.531 18.312 1 85.5 208 TYR B CA 1
ATOM 4145 C C . TYR B 1 208 ? 5.293 23.719 18.297 1 85.5 208 TYR B C 1
ATOM 4147 O O . TYR B 1 208 ? 4.562 22.875 17.766 1 85.5 208 TYR B O 1
ATOM 4155 N N . VAL B 1 209 ? 4.895 24.797 18.891 1 90.62 209 VAL B N 1
ATOM 4156 C CA . VAL B 1 209 ? 3.471 25.094 18.906 1 90.62 209 VAL B CA 1
ATOM 4157 C C . VAL B 1 209 ? 2.975 25.312 17.484 1 90.62 209 VAL B C 1
ATOM 4159 O O . VAL B 1 209 ? 1.878 24.859 17.125 1 90.62 209 VAL B O 1
ATOM 4162 N N . PHE B 1 210 ? 3.785 25.984 16.766 1 90.31 210 PHE B N 1
ATOM 4163 C CA . PHE B 1 210 ? 3.416 26.234 15.375 1 90.31 210 PHE B CA 1
ATOM 4164 C C . PHE B 1 210 ? 3.281 24.922 14.609 1 90.31 210 PHE B C 1
ATOM 4166 O O . PHE B 1 210 ? 2.336 24.734 13.836 1 90.31 210 PHE B O 1
ATOM 4173 N N . LEU B 1 211 ? 4.184 24.031 14.781 1 87.62 211 LEU B N 1
ATOM 4174 C CA . LEU B 1 211 ? 4.133 22.734 14.117 1 87.62 211 LEU B CA 1
ATOM 4175 C C . LEU B 1 211 ? 2.871 21.969 14.508 1 87.62 211 LEU B C 1
ATOM 4177 O O . LEU B 1 211 ? 2.213 21.375 13.656 1 87.62 211 LEU B O 1
ATOM 4181 N N . LEU B 1 212 ? 2.607 22.016 15.758 1 91.12 212 LEU B N 1
ATOM 4182 C CA . LEU B 1 212 ? 1.408 21.359 16.266 1 91.12 212 LEU B CA 1
ATOM 4183 C C . LEU B 1 212 ? 0.154 21.953 15.633 1 91.12 212 LEU B C 1
ATOM 4185 O O . LEU B 1 212 ? -0.765 21.219 15.266 1 91.12 212 LEU B O 1
ATOM 4189 N N . LEU B 1 213 ? 0.163 23.219 15.531 1 93.31 213 LEU B N 1
ATOM 4190 C CA . LEU B 1 213 ? -0.97 23.922 14.93 1 93.31 213 LEU B CA 1
ATOM 4191 C C . LEU B 1 213 ? -1.127 23.547 13.461 1 93.31 213 LEU B C 1
ATOM 4193 O O . LEU B 1 213 ? -2.248 23.391 12.969 1 93.31 213 LEU B O 1
ATOM 4197 N N . MET B 1 214 ? -0.045 23.438 12.805 1 92.25 214 MET B N 1
ATOM 4198 C CA . MET B 1 214 ? -0.098 23.109 11.383 1 92.25 214 MET B CA 1
ATOM 4199 C C . MET B 1 214 ? -0.625 21.688 11.172 1 92.25 214 MET B C 1
ATOM 4201 O O . MET B 1 214 ? -1.39 21.438 10.242 1 92.25 214 MET B O 1
ATOM 4205 N N . ILE B 1 215 ? -0.263 20.75 12.016 1 92 215 ILE B N 1
ATOM 4206 C CA . ILE B 1 215 ? -0.78 19.375 11.945 1 92 215 ILE B CA 1
ATOM 4207 C C . ILE B 1 215 ? -2.279 19.375 12.234 1 92 215 ILE B C 1
ATOM 4209 O O . ILE B 1 215 ? -3.053 18.719 11.547 1 92 215 ILE B O 1
ATOM 4213 N N . LEU B 1 216 ? -2.615 20.172 13.234 1 94.56 216 LEU B N 1
ATOM 4214 C CA . LEU B 1 216 ? -4.02 20.281 13.609 1 94.56 216 LEU B CA 1
ATOM 4215 C C . LEU B 1 216 ? -4.848 20.875 12.469 1 94.56 216 LEU B C 1
ATOM 4217 O O . LEU B 1 216 ? -5.93 20.359 12.156 1 94.56 216 LEU B O 1
ATOM 4221 N N . VAL B 1 217 ? -4.344 21.922 11.875 1 94.5 217 VAL B N 1
ATOM 4222 C CA . VAL B 1 217 ? -5.051 22.578 10.781 1 94.5 217 VAL B CA 1
ATOM 4223 C C . VAL B 1 217 ? -5.18 21.625 9.594 1 94.5 217 VAL B C 1
ATOM 4225 O O . VAL B 1 217 ? -6.246 21.531 8.984 1 94.5 217 VAL B O 1
ATOM 4228 N N . THR B 1 218 ? -4.109 20.922 9.258 1 93.88 218 THR B N 1
ATOM 4229 C CA . THR B 1 218 ? -4.125 19.969 8.156 1 93.88 218 THR B CA 1
ATOM 4230 C C . THR B 1 218 ? -5.164 18.875 8.398 1 93.88 218 THR B C 1
ATOM 4232 O O . THR B 1 218 ? -5.969 18.562 7.516 1 93.88 218 THR B O 1
ATOM 4235 N N . THR B 1 219 ? -5.164 18.328 9.578 1 94 219 THR B N 1
ATOM 4236 C CA . THR B 1 219 ? -6.109 17.266 9.938 1 94 219 THR B CA 1
ATOM 4237 C C . THR B 1 219 ? -7.543 17.797 9.93 1 94 219 THR B C 1
ATOM 4239 O O . THR B 1 219 ? -8.461 17.109 9.477 1 94 219 THR B O 1
ATOM 4242 N N . SER B 1 220 ? -7.668 19 10.422 1 93 220 SER B N 1
ATOM 4243 C CA . SER B 1 220 ? -8.992 19.609 10.469 1 93 220 SER B CA 1
ATOM 4244 C C . SER B 1 220 ? -9.539 19.844 9.062 1 93 220 SER B C 1
ATOM 4246 O O . SER B 1 220 ? -10.734 19.688 8.82 1 93 220 SER B O 1
ATOM 4248 N N . ILE B 1 221 ? -8.703 20.266 8.18 1 92.44 221 ILE B N 1
ATOM 4249 C CA . ILE B 1 221 ? -9.109 20.469 6.797 1 92.44 221 ILE B CA 1
ATOM 4250 C C . ILE B 1 221 ? -9.578 19.141 6.195 1 92.44 221 ILE B C 1
ATOM 4252 O O . ILE B 1 221 ? -10.617 19.078 5.535 1 92.44 221 ILE B O 1
ATOM 4256 N N . LEU B 1 222 ? -8.875 18.109 6.469 1 92.31 222 LEU B N 1
ATOM 4257 C CA . LEU B 1 222 ? -9.227 16.781 5.945 1 92.31 222 LEU B CA 1
ATOM 4258 C C . LEU B 1 222 ? -10.562 16.312 6.512 1 92.31 222 LEU B C 1
ATOM 4260 O O . LEU B 1 222 ? -11.391 15.773 5.781 1 92.31 222 LEU B O 1
ATOM 4264 N N . PHE B 1 223 ? -10.75 16.531 7.77 1 89.38 223 PHE B N 1
ATOM 4265 C CA . PHE B 1 223 ? -11.961 16.031 8.422 1 89.38 223 PHE B CA 1
ATOM 4266 C C . PHE B 1 223 ? -13.172 16.859 8.008 1 89.38 223 PHE B C 1
ATOM 4268 O O . PHE B 1 223 ? -14.273 16.328 7.859 1 89.38 223 PHE B O 1
ATOM 4275 N N . LYS B 1 224 ? -12.938 18.109 7.867 1 88.25 224 LYS B N 1
ATOM 4276 C CA . LYS B 1 224 ? -14.055 19 7.551 1 88.25 224 LYS B CA 1
ATOM 4277 C C . LYS B 1 224 ? -14.453 18.875 6.078 1 88.25 224 LYS B C 1
ATOM 4279 O O . LYS B 1 224 ? -15.633 18.797 5.75 1 88.25 224 LYS B O 1
ATOM 4284 N N . PHE B 1 225 ? -13.453 18.766 5.195 1 87.19 225 PHE B N 1
ATOM 4285 C CA . PHE B 1 225 ? -13.734 18.828 3.766 1 87.19 225 PHE B CA 1
ATOM 4286 C C . PHE B 1 225 ? -13.57 17.453 3.129 1 87.19 225 PHE B C 1
ATOM 4288 O O . PHE B 1 225 ? -13.75 17.297 1.92 1 87.19 225 PHE B O 1
ATOM 4295 N N . GLY B 1 226 ? -13.242 16.516 3.867 1 84.38 226 GLY B N 1
ATOM 4296 C CA . GLY B 1 226 ? -13.023 15.18 3.324 1 84.38 226 GLY B CA 1
ATOM 4297 C C . GLY B 1 226 ? -14.305 14.508 2.861 1 84.38 226 GLY B C 1
ATOM 4298 O O . GLY B 1 226 ? -14.273 13.625 2.002 1 84.38 226 GLY B O 1
ATOM 4299 N N . THR B 1 227 ? -15.367 14.836 3.475 1 82.19 227 THR B N 1
ATOM 4300 C CA . THR B 1 227 ? -16.656 14.281 3.062 1 82.19 227 THR B CA 1
ATOM 4301 C C . THR B 1 227 ? -17.625 15.398 2.689 1 82.19 227 THR B C 1
ATOM 4303 O O . THR B 1 227 ? -17.391 16.562 3.01 1 82.19 227 THR B O 1
ATOM 4306 N N . LYS B 1 228 ? -18.625 15.094 1.844 1 75.56 228 LYS B N 1
ATOM 4307 C CA . LYS B 1 228 ? -19.562 16.078 1.317 1 75.56 228 LYS B CA 1
ATOM 4308 C C . LYS B 1 228 ? -20.391 16.688 2.436 1 75.56 228 LYS B C 1
ATOM 4310 O O . LYS B 1 228 ? -20.672 17.891 2.424 1 75.56 228 LYS B O 1
ATOM 4315 N N . HIS B 1 229 ? -21.062 16.047 3.305 1 62.88 229 HIS B N 1
ATOM 4316 C CA . HIS B 1 229 ? -22.203 16.562 4.055 1 62.88 229 HIS B CA 1
ATOM 4317 C C . HIS B 1 229 ? -21.781 17.094 5.422 1 62.88 229 HIS B C 1
ATOM 4319 O O . HIS B 1 229 ? -22.609 17.438 6.254 1 62.88 229 HIS B O 1
ATOM 4325 N N . ASP B 1 230 ? -20.453 17.25 5.648 1 59.25 230 ASP B N 1
ATOM 4326 C CA . ASP B 1 230 ? -20.281 17.516 7.074 1 59.25 230 ASP B CA 1
ATOM 4327 C C . ASP B 1 230 ? -20.062 19 7.348 1 59.25 230 ASP B C 1
ATOM 4329 O O . ASP B 1 230 ? -19.25 19.375 8.188 1 59.25 230 ASP B O 1
ATOM 4333 N N . LYS B 1 231 ? -20.906 19.859 6.711 1 58.34 231 LYS B N 1
ATOM 4334 C CA . LYS B 1 231 ? -20.688 21.297 6.832 1 58.34 231 LYS B CA 1
ATOM 4335 C C . LYS B 1 231 ? -20.906 21.766 8.266 1 58.34 231 LYS B C 1
ATOM 4337 O O . LYS B 1 231 ? -20.328 22.766 8.688 1 58.34 231 LYS B O 1
ATOM 4342 N N . SER B 1 232 ? -21.672 21.031 9.008 1 60.12 232 SER B N 1
ATOM 4343 C CA . SER B 1 232 ? -22.016 21.594 10.305 1 60.12 232 SER B CA 1
ATOM 4344 C C . SER B 1 232 ? -20.938 21.297 11.344 1 60.12 232 SER B C 1
ATOM 4346 O O . SER B 1 232 ? -21.016 21.766 12.477 1 60.12 232 SER B O 1
ATOM 4348 N N . ARG B 1 233 ? -19.906 20.812 10.844 1 68.69 233 ARG B N 1
ATOM 4349 C CA . ARG B 1 233 ? -18.906 20.375 11.812 1 68.69 233 ARG B CA 1
ATOM 4350 C C . ARG B 1 233 ? -17.875 21.484 12.078 1 68.69 233 ARG B C 1
ATOM 4352 O O . ARG B 1 233 ? -17.594 22.297 11.203 1 68.69 233 ARG B O 1
ATOM 4359 N N . SER B 1 234 ? -17.625 21.625 13.352 1 80.31 234 SER B N 1
ATOM 4360 C CA . SER B 1 234 ? -16.578 22.562 13.734 1 80.31 234 SER B CA 1
ATOM 4361 C C . SER B 1 234 ? -15.258 22.25 13.023 1 80.31 234 SER B C 1
ATOM 4363 O O . SER B 1 234 ? -15 21.109 12.68 1 80.31 234 SER B O 1
ATOM 4365 N N . PHE B 1 235 ? -14.594 23.281 12.695 1 86.12 235 PHE B N 1
ATOM 4366 C CA . PHE B 1 235 ? -13.305 23.109 12.031 1 86.12 235 PHE B CA 1
ATOM 4367 C C . PHE B 1 235 ? -12.359 22.281 12.891 1 86.12 235 PHE B C 1
ATOM 4369 O O . PHE B 1 235 ? -11.789 21.281 12.414 1 86.12 235 PHE B O 1
ATOM 4376 N N . ILE B 1 236 ? -12.266 22.734 14.172 1 87.75 236 ILE B N 1
ATOM 4377 C CA . ILE B 1 236 ? -11.492 21.938 15.109 1 87.75 236 ILE B CA 1
ATOM 4378 C C . ILE B 1 236 ? -12.414 20.984 15.875 1 87.75 236 ILE B C 1
ATOM 4380 O O . ILE B 1 236 ? -13.234 21.438 16.688 1 87.75 236 ILE B O 1
ATOM 4384 N N . SER B 1 237 ? -12.305 19.719 15.578 1 86.62 237 SER B N 1
ATOM 4385 C CA . SER B 1 237 ? -13.148 18.719 16.188 1 86.62 237 SER B CA 1
ATOM 4386 C C . SER B 1 237 ? -12.367 17.875 17.203 1 86.62 237 SER B C 1
ATOM 4388 O O . SER B 1 237 ? -11.141 17.984 17.297 1 86.62 237 SER B O 1
ATOM 4390 N N . ILE B 1 238 ? -13.078 17.172 17.922 1 84.94 238 ILE B N 1
ATOM 4391 C CA . ILE B 1 238 ? -12.453 16.281 18.891 1 84.94 238 ILE B CA 1
ATOM 4392 C C . ILE B 1 238 ? -11.586 15.242 18.172 1 84.94 238 ILE B C 1
ATOM 4394 O O . ILE B 1 238 ? -10.516 14.875 18.656 1 84.94 238 ILE B O 1
ATOM 4398 N N . GLY B 1 239 ? -12.086 14.867 17.047 1 87.25 239 GLY B N 1
ATOM 4399 C CA . GLY B 1 239 ? -11.312 13.914 16.25 1 87.25 239 GLY B CA 1
ATOM 4400 C C . GLY B 1 239 ? -10 14.484 15.758 1 87.25 239 GLY B C 1
ATOM 4401 O O . GLY B 1 239 ? -8.977 13.789 15.75 1 87.25 239 GLY B O 1
ATOM 4402 N N . SER B 1 240 ? -10.078 15.734 15.367 1 91.88 240 SER B N 1
ATOM 4403 C CA . SER B 1 240 ? -8.859 16.344 14.852 1 91.88 240 SER B CA 1
ATOM 4404 C C . SER B 1 240 ? -7.816 16.516 15.953 1 91.88 240 SER B C 1
ATOM 4406 O O . SER B 1 240 ? -6.621 16.312 15.719 1 91.88 240 SER B O 1
ATOM 4408 N N . VAL B 1 241 ? -8.25 16.859 17.141 1 91.5 241 VAL B N 1
ATOM 4409 C CA . VAL B 1 241 ? -7.34 17.016 18.266 1 91.5 241 VAL B CA 1
ATOM 4410 C C . VAL B 1 241 ? -6.762 15.664 18.656 1 91.5 241 VAL B C 1
ATOM 4412 O O . VAL B 1 241 ? -5.555 15.539 18.891 1 91.5 241 VAL B O 1
ATOM 4415 N N . PHE B 1 242 ? -7.598 14.703 18.703 1 89.5 242 PHE B N 1
ATOM 4416 C CA . PHE B 1 242 ? -7.172 13.344 19 1 89.5 242 PHE B CA 1
ATOM 4417 C C . PHE B 1 242 ? -6.117 12.875 18.016 1 89.5 242 PHE B C 1
ATOM 4419 O O . PHE B 1 242 ? -5.078 12.336 18.406 1 89.5 242 PHE B O 1
ATOM 4426 N N . THR B 1 243 ? -6.398 13.055 16.766 1 92.5 243 THR B N 1
ATOM 4427 C CA . THR B 1 243 ? -5.492 12.625 15.703 1 92.5 243 THR B CA 1
ATOM 4428 C C . THR B 1 243 ? -4.145 13.336 15.82 1 92.5 243 THR B C 1
ATOM 4430 O O . THR B 1 243 ? -3.094 12.711 15.672 1 92.5 243 THR B O 1
ATOM 4433 N N . THR B 1 244 ? -4.191 14.594 16.125 1 93.19 244 THR B N 1
ATOM 4434 C CA . THR B 1 244 ? -2.969 15.383 16.25 1 93.19 244 THR B CA 1
ATOM 4435 C C . THR B 1 244 ? -2.127 14.891 17.422 1 93.19 244 THR B C 1
ATOM 4437 O O . THR B 1 244 ? -0.925 14.656 17.281 1 93.19 244 THR B O 1
ATOM 4440 N N . ILE B 1 245 ? -2.701 14.68 18.547 1 92 245 ILE B N 1
ATOM 4441 C CA . ILE B 1 245 ? -2.004 14.219 19.734 1 92 245 ILE B CA 1
ATOM 4442 C C . ILE B 1 245 ? -1.414 12.836 19.5 1 92 245 ILE B C 1
ATOM 4444 O O . ILE B 1 245 ? -0.246 12.586 19.797 1 92 245 ILE B O 1
ATOM 4448 N N . PHE B 1 246 ? -2.213 11.969 18.938 1 92.12 246 PHE B N 1
ATOM 4449 C CA . PHE B 1 246 ? -1.766 10.602 18.688 1 92.12 246 PHE B CA 1
ATOM 4450 C C . PHE B 1 246 ? -0.639 10.586 17.656 1 92.12 246 PHE B C 1
ATOM 4452 O O . PHE B 1 246 ? 0.271 9.758 17.75 1 92.12 246 PHE B O 1
ATOM 4459 N N . THR B 1 247 ? -0.747 11.406 16.688 1 91.06 247 THR B N 1
ATOM 4460 C CA . THR B 1 247 ? 0.309 11.492 15.688 1 91.06 247 THR B CA 1
ATOM 4461 C C . THR B 1 247 ? 1.636 11.891 16.328 1 91.06 247 THR B C 1
ATOM 4463 O O . THR B 1 247 ? 2.682 11.32 16 1 91.06 247 THR B O 1
ATOM 4466 N N . ILE B 1 248 ? 1.606 12.805 17.266 1 89.12 248 ILE B N 1
ATOM 4467 C CA . ILE B 1 248 ? 2.814 13.266 17.938 1 89.12 248 ILE B CA 1
ATOM 4468 C C . ILE B 1 248 ? 3.375 12.148 18.812 1 89.12 248 ILE B C 1
ATOM 4470 O O . ILE B 1 248 ? 4.578 11.883 18.797 1 89.12 248 ILE B O 1
ATOM 4474 N N . ILE B 1 249 ? 2.545 11.523 19.562 1 91.56 249 ILE B N 1
ATOM 4475 C CA . ILE B 1 249 ? 2.951 10.445 20.453 1 91.56 249 ILE B CA 1
ATOM 4476 C C . ILE B 1 249 ? 3.58 9.312 19.656 1 91.56 249 ILE B C 1
ATOM 4478 O O . ILE B 1 249 ? 4.664 8.836 20 1 91.56 249 ILE B O 1
ATOM 4482 N N . ILE B 1 250 ? 2.902 8.93 18.594 1 90.31 250 ILE B N 1
ATOM 4483 C CA . ILE B 1 250 ? 3.383 7.82 17.781 1 90.31 250 ILE B CA 1
ATOM 4484 C C . ILE B 1 250 ? 4.672 8.219 17.078 1 90.31 250 ILE B C 1
ATOM 4486 O O . ILE B 1 250 ? 5.59 7.41 16.938 1 90.31 250 ILE B O 1
ATOM 4490 N N . SER B 1 251 ? 4.723 9.461 16.594 1 86.25 251 SER B N 1
ATOM 4491 C CA . SER B 1 251 ? 5.945 9.93 15.945 1 86.25 251 SER B CA 1
ATOM 4492 C C . SER B 1 251 ? 7.137 9.859 16.891 1 86.25 251 SER B C 1
ATOM 4494 O O . SER B 1 251 ? 8.242 9.508 16.484 1 86.25 251 SER B O 1
ATOM 4496 N N . TYR B 1 252 ? 6.93 10.188 18.125 1 85.94 252 TYR B N 1
ATOM 4497 C CA . TYR B 1 252 ? 7.984 10.148 19.125 1 85.94 252 TYR B CA 1
ATOM 4498 C C . TYR B 1 252 ? 8.438 8.711 19.375 1 85.94 252 TYR B C 1
ATOM 4500 O O . TYR B 1 252 ? 9.633 8.422 19.328 1 85.94 252 TYR B O 1
ATOM 4508 N N . PHE B 1 253 ? 7.555 7.816 19.609 1 88.56 253 PHE B N 1
ATOM 4509 C CA . PHE B 1 253 ? 7.879 6.422 19.875 1 88.56 253 PHE B CA 1
ATOM 4510 C C . PHE B 1 253 ? 8.5 5.766 18.656 1 88.56 253 PHE B C 1
ATOM 4512 O O . PHE B 1 253 ? 9.406 4.938 18.766 1 88.56 253 PHE B O 1
ATOM 4519 N N . PHE B 1 254 ? 7.938 6.094 17.547 1 86.5 254 PHE B N 1
ATOM 4520 C CA . PHE B 1 254 ? 8.477 5.531 16.312 1 86.5 254 PHE B CA 1
ATOM 4521 C C . PHE B 1 254 ? 9.914 5.996 16.094 1 86.5 254 PHE B C 1
ATOM 4523 O O . PHE B 1 254 ? 10.766 5.219 15.648 1 86.5 254 PHE B O 1
ATOM 4530 N N . GLY B 1 255 ? 10.195 7.223 16.391 1 82.38 255 GLY B N 1
ATOM 4531 C CA . GLY B 1 255 ? 11.555 7.727 16.297 1 82.38 255 GLY B CA 1
ATOM 4532 C C . GLY B 1 255 ? 12.539 6.957 17.156 1 82.38 255 GLY B C 1
ATOM 4533 O O . GLY B 1 255 ? 13.625 6.602 16.703 1 82.38 255 GLY B O 1
ATOM 4534 N N . ILE B 1 256 ? 12.164 6.633 18.281 1 82.19 256 ILE B N 1
ATOM 4535 C CA . ILE B 1 256 ? 13.008 5.875 19.203 1 82.19 256 ILE B CA 1
ATOM 4536 C C . ILE B 1 256 ? 13.195 4.453 18.672 1 82.19 256 ILE B C 1
ATOM 4538 O O . ILE B 1 256 ? 14.312 3.926 18.688 1 82.19 256 ILE B O 1
ATOM 4542 N N . TRP B 1 257 ? 12.133 3.967 18.25 1 83.25 257 TRP B N 1
ATOM 4543 C CA . TRP B 1 257 ? 12.172 2.6 17.734 1 83.25 257 TRP B CA 1
ATOM 4544 C C . TRP B 1 257 ? 13.109 2.492 16.531 1 83.25 257 TRP B C 1
ATOM 4546 O O . TRP B 1 257 ? 13.891 1.543 16.438 1 83.25 257 TRP B O 1
ATOM 4556 N N . VAL B 1 258 ? 13.055 3.365 15.641 1 79.31 258 VAL B N 1
ATOM 4557 C CA . VAL B 1 258 ? 13.859 3.332 14.422 1 79.31 258 VAL B CA 1
ATOM 4558 C C . VAL B 1 258 ? 15.336 3.508 14.773 1 79.31 258 VAL B C 1
ATOM 4560 O O . VAL B 1 258 ? 16.203 2.873 14.172 1 79.31 258 VAL B O 1
ATOM 4563 N N . LEU B 1 259 ? 15.617 4.332 15.711 1 76.5 259 LEU B N 1
ATOM 4564 C CA . LEU B 1 259 ? 17 4.543 16.125 1 76.5 259 LEU B CA 1
ATOM 4565 C C . LEU B 1 259 ? 17.578 3.279 16.734 1 76.5 259 LEU B C 1
ATOM 4567 O O . LEU B 1 259 ? 18.734 2.934 16.484 1 76.5 259 LEU B O 1
ATOM 4571 N N . ARG B 1 260 ? 16.797 2.709 17.469 1 72.12 260 ARG B N 1
ATOM 4572 C CA . ARG B 1 260 ? 17.234 1.465 18.078 1 72.12 260 ARG B CA 1
ATOM 4573 C C . ARG B 1 260 ? 17.359 0.354 17.047 1 72.12 260 ARG B C 1
ATOM 4575 O O . ARG B 1 260 ? 18.297 -0.449 17.078 1 72.12 260 ARG B O 1
ATOM 4582 N N . PHE B 1 261 ? 16.375 0.312 16.25 1 67.12 261 PHE B N 1
ATOM 4583 C CA . PHE B 1 261 ? 16.391 -0.681 15.188 1 67.12 261 PHE B CA 1
ATOM 4584 C C . PHE B 1 261 ? 17.578 -0.472 14.258 1 67.12 261 PHE B C 1
ATOM 4586 O O . PHE B 1 261 ? 18.188 -1.438 13.781 1 67.12 261 PHE B O 1
ATOM 4593 N N . SER B 1 262 ? 17.781 0.733 13.812 1 62.5 262 SER B N 1
ATOM 4594 C CA . SER B 1 262 ? 18.875 1.063 12.906 1 62.5 262 SER B CA 1
ATOM 4595 C C . SER B 1 262 ? 20.219 0.659 13.492 1 62.5 262 SER B C 1
ATOM 4597 O O . SER B 1 262 ? 21.125 0.275 12.758 1 62.5 262 SER B O 1
ATOM 4599 N N . GLN B 1 263 ? 20.266 0.907 14.672 1 56.38 263 GLN B N 1
ATOM 4600 C CA . GLN B 1 263 ? 21.5 0.503 15.32 1 56.38 263 GLN B CA 1
ATOM 4601 C C . GLN B 1 263 ? 21.703 -1.007 15.234 1 56.38 263 GLN B C 1
ATOM 4603 O O . GLN B 1 263 ? 22.828 -1.48 15.07 1 56.38 263 GLN B O 1
ATOM 4608 N N . TYR B 1 264 ? 20.562 -1.548 15.438 1 48.25 264 TYR B N 1
ATOM 4609 C CA . TYR B 1 264 ? 20.672 -3.002 15.438 1 48.25 264 TYR B CA 1
ATOM 4610 C C . TYR B 1 264 ? 20.781 -3.535 14.008 1 48.25 264 TYR B C 1
ATOM 4612 O O . TYR B 1 264 ? 21.391 -4.574 13.773 1 48.25 264 TYR B O 1
ATOM 4620 N N . ASN B 1 265 ? 20 -2.943 13.227 1 48.97 265 ASN B N 1
ATOM 4621 C CA . ASN B 1 265 ? 19.875 -3.621 11.945 1 48.97 265 ASN B CA 1
ATOM 4622 C C . ASN B 1 265 ? 20.5 -2.807 10.812 1 48.97 265 ASN B C 1
ATOM 4624 O O . ASN B 1 265 ? 19.797 -2.082 10.102 1 48.97 265 ASN B O 1
ATOM 4628 N N . GLN B 1 266 ? 21.719 -2.469 11.016 1 47.94 266 GLN B N 1
ATOM 4629 C CA . GLN B 1 266 ? 22.469 -2.027 9.844 1 47.94 266 GLN B CA 1
ATOM 4630 C C . GLN B 1 266 ? 22.031 -2.779 8.594 1 47.94 266 GLN B C 1
ATOM 4632 O O . GLN B 1 266 ? 22.359 -2.385 7.477 1 47.94 266 GLN B O 1
ATOM 4637 N N . LEU B 1 267 ? 21.359 -3.861 8.906 1 43.25 267 LEU B N 1
ATOM 4638 C CA . LEU B 1 267 ? 21.094 -4.891 7.902 1 43.25 267 LEU B CA 1
ATOM 4639 C C . LEU B 1 267 ? 20.047 -4.414 6.898 1 43.25 267 LEU B C 1
ATOM 4641 O O . LEU B 1 267 ? 19.953 -4.949 5.793 1 43.25 267 LEU B O 1
ATOM 4645 N N . TYR B 1 268 ? 19.297 -3.451 7.426 1 50.94 268 TYR B N 1
ATOM 4646 C CA . TYR B 1 268 ? 18.25 -3.162 6.461 1 50.94 268 TYR B CA 1
ATOM 4647 C C . TYR B 1 268 ? 18.641 -1.992 5.562 1 50.94 268 TYR B C 1
ATOM 4649 O O . TYR B 1 268 ? 18.906 -0.894 6.051 1 50.94 268 TYR B O 1
ATOM 4657 N N . GLY B 1 269 ? 19.5 -2.275 4.504 1 55.38 269 GLY B N 1
ATOM 4658 C CA . GLY B 1 269 ? 19.859 -1.371 3.424 1 55.38 269 GLY B CA 1
ATOM 4659 C C . GLY B 1 269 ? 18.719 -0.464 2.998 1 55.38 269 GLY B C 1
ATOM 4660 O O . GLY B 1 269 ? 17.859 -0.111 3.812 1 55.38 269 GLY B O 1
ATOM 4661 N N . SER B 1 270 ? 18.719 0.058 1.928 1 58.69 270 SER B N 1
ATOM 4662 C CA . SER B 1 270 ? 17.781 1.001 1.322 1 58.69 270 SER B CA 1
ATOM 4663 C C . SER B 1 270 ? 16.359 0.461 1.354 1 58.69 270 SER B C 1
ATOM 4665 O O . SER B 1 270 ? 15.406 1.215 1.579 1 58.69 270 SER B O 1
ATOM 4667 N N . ILE B 1 271 ? 16.172 -0.843 1.358 1 61.38 271 ILE B N 1
ATOM 4668 C CA . ILE B 1 271 ? 14.836 -1.428 1.315 1 61.38 271 ILE B CA 1
ATOM 4669 C C . ILE B 1 271 ? 14.219 -1.401 2.711 1 61.38 271 ILE B C 1
ATOM 4671 O O . ILE B 1 271 ? 13.023 -1.128 2.861 1 61.38 271 ILE B O 1
ATOM 4675 N N . GLY B 1 272 ? 15.109 -1.714 3.668 1 67.12 272 GLY B N 1
ATOM 4676 C CA . GLY B 1 272 ? 14.625 -1.641 5.039 1 67.12 272 GLY B CA 1
ATOM 4677 C C . GLY B 1 272 ? 14.086 -0.272 5.41 1 67.12 272 GLY B C 1
ATOM 4678 O O . GLY B 1 272 ? 13.062 -0.164 6.086 1 67.12 272 GLY B O 1
ATOM 4679 N N . THR B 1 273 ? 14.805 0.691 4.902 1 70.44 273 THR B N 1
ATOM 4680 C CA . THR B 1 273 ? 14.391 2.062 5.18 1 70.44 273 THR B CA 1
ATOM 4681 C C . THR B 1 273 ? 13.031 2.359 4.547 1 70.44 273 THR B C 1
ATOM 4683 O O . THR B 1 273 ? 12.195 3.037 5.148 1 70.44 273 THR B O 1
ATOM 4686 N N . LEU B 1 274 ? 12.789 1.854 3.432 1 72.75 274 LEU B N 1
ATOM 4687 C CA . LEU B 1 274 ? 11.531 2.09 2.736 1 72.75 274 LEU B CA 1
ATOM 4688 C C . LEU B 1 274 ? 10.383 1.367 3.434 1 72.75 274 LEU B C 1
ATOM 4690 O O . LEU B 1 274 ? 9.266 1.882 3.492 1 72.75 274 LEU B O 1
ATOM 4694 N N . LEU B 1 275 ? 10.664 0.218 3.945 1 77.38 275 LEU B N 1
ATOM 4695 C CA . LEU B 1 275 ? 9.648 -0.542 4.66 1 77.38 275 LEU B CA 1
ATOM 4696 C C . LEU B 1 275 ? 9.242 0.172 5.945 1 77.38 275 LEU B C 1
ATOM 4698 O O . LEU B 1 275 ? 8.062 0.176 6.309 1 77.38 275 LEU B O 1
ATOM 4702 N N . ILE B 1 276 ? 10.289 0.713 6.52 1 79.69 276 ILE B N 1
ATOM 4703 C CA . ILE B 1 276 ? 10.023 1.462 7.742 1 79.69 276 ILE B CA 1
ATOM 4704 C C . ILE B 1 276 ? 9.148 2.676 7.426 1 79.69 276 ILE B C 1
ATOM 4706 O O . ILE B 1 276 ? 8.203 2.975 8.156 1 79.69 276 ILE B O 1
ATOM 4710 N N . LEU B 1 277 ? 9.492 3.324 6.375 1 81.5 277 LEU B N 1
ATOM 4711 C CA . LEU B 1 277 ? 8.719 4.48 5.941 1 81.5 277 LEU B CA 1
ATOM 4712 C C . LEU B 1 277 ? 7.277 4.082 5.633 1 8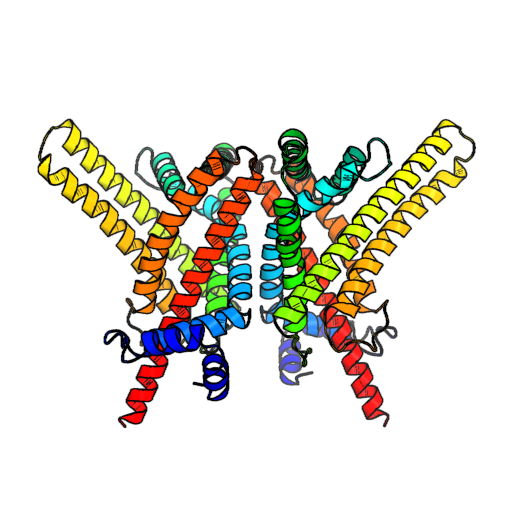1.5 277 LEU B C 1
ATOM 4714 O O . LEU B 1 277 ? 6.34 4.773 6.031 1 81.5 277 LEU B O 1
ATOM 4718 N N . MET B 1 278 ? 7.125 2.992 4.953 1 85.19 278 MET B N 1
ATOM 4719 C CA . MET B 1 278 ? 5.789 2.527 4.586 1 85.19 278 MET B CA 1
ATOM 4720 C C . MET B 1 278 ? 4.977 2.172 5.828 1 85.19 278 MET B C 1
ATOM 4722 O O . MET B 1 278 ? 3.779 2.455 5.895 1 85.19 278 MET B O 1
ATOM 4726 N N . PHE B 1 279 ? 5.648 1.53 6.699 1 87.06 279 PHE B N 1
ATOM 4727 C CA . PHE B 1 279 ? 4.984 1.182 7.949 1 87.06 279 PHE B CA 1
ATOM 4728 C C . PHE B 1 279 ? 4.555 2.436 8.703 1 87.06 279 PHE B C 1
ATOM 4730 O O . PHE B 1 279 ? 3.463 2.479 9.273 1 87.06 279 PHE B O 1
ATOM 4737 N N . TYR B 1 280 ? 5.445 3.41 8.75 1 88.5 280 TYR B N 1
ATOM 4738 C CA . TYR B 1 280 ? 5.137 4.688 9.391 1 88.5 280 TYR B CA 1
ATOM 4739 C C . TYR B 1 280 ? 3.924 5.34 8.734 1 88.5 280 TYR B C 1
ATOM 4741 O O . TYR B 1 280 ? 3.041 5.852 9.43 1 88.5 280 TYR B O 1
ATOM 4749 N N . ILE B 1 281 ? 3.869 5.344 7.426 1 90 281 ILE B N 1
ATOM 4750 C CA . ILE B 1 281 ? 2.75 5.918 6.688 1 90 281 ILE B CA 1
ATOM 4751 C C . ILE B 1 281 ? 1.464 5.172 7.039 1 90 281 ILE B C 1
ATOM 4753 O O . ILE B 1 281 ? 0.426 5.793 7.281 1 90 281 ILE B O 1
ATOM 4757 N N . TRP B 1 282 ? 1.536 3.908 7.078 1 92.88 282 TRP B N 1
ATOM 4758 C CA . TRP B 1 282 ? 0.377 3.082 7.398 1 92.88 282 TRP B CA 1
ATOM 4759 C C . TRP B 1 282 ? -0.164 3.416 8.781 1 92.88 282 TRP B C 1
ATOM 4761 O O . TRP B 1 282 ? -1.376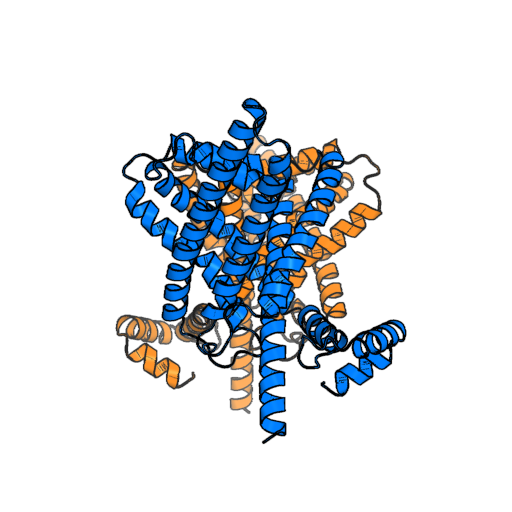 3.557 8.969 1 92.88 282 TRP B O 1
ATOM 4771 N N . ILE B 1 283 ? 0.732 3.566 9.758 1 92.38 283 ILE B N 1
ATOM 4772 C CA . ILE B 1 283 ? 0.335 3.895 11.117 1 92.38 283 ILE B CA 1
ATOM 4773 C C . ILE B 1 283 ? -0.396 5.234 11.141 1 92.38 283 ILE B C 1
ATOM 4775 O O . ILE B 1 283 ? -1.444 5.371 11.773 1 92.38 283 ILE B O 1
ATOM 4779 N N . ASN B 1 284 ? 0.183 6.188 10.477 1 91.75 284 ASN B N 1
ATOM 4780 C CA . ASN B 1 284 ? -0.44 7.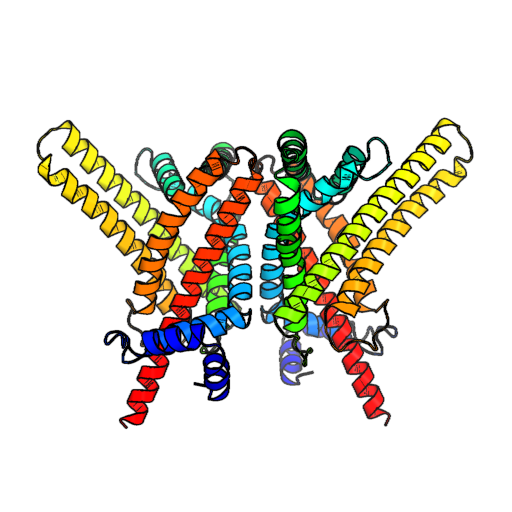508 10.438 1 91.75 284 ASN B CA 1
ATOM 4781 C C . ASN B 1 284 ? -1.814 7.457 9.773 1 91.75 284 ASN B C 1
ATOM 4783 O O . ASN B 1 284 ? -2.725 8.188 10.172 1 91.75 284 ASN B O 1
ATOM 4787 N N . CYS B 1 285 ? -1.917 6.664 8.727 1 93.31 285 CYS B N 1
ATOM 4788 C CA . CYS B 1 285 ? -3.217 6.5 8.086 1 93.31 285 CYS B CA 1
ATOM 4789 C C . CYS B 1 285 ? -4.223 5.871 9.039 1 93.31 285 CYS B C 1
ATOM 4791 O O . CYS B 1 285 ? -5.391 6.266 9.07 1 93.31 285 CYS B O 1
ATOM 4793 N N . MET B 1 286 ? -3.75 4.934 9.82 1 90.62 286 MET B N 1
ATOM 4794 C CA . MET B 1 286 ? -4.598 4.305 10.828 1 90.62 286 MET B CA 1
ATOM 4795 C C . MET B 1 286 ? -5.094 5.332 11.836 1 90.62 286 MET B C 1
ATOM 4797 O O . MET B 1 286 ? -6.281 5.355 12.172 1 90.62 286 MET B O 1
ATOM 4801 N N . ILE B 1 287 ? -4.215 6.152 12.258 1 92 287 ILE B N 1
ATOM 4802 C CA . ILE B 1 287 ? -4.539 7.184 13.242 1 92 287 ILE B CA 1
ATOM 4803 C C . ILE B 1 287 ? -5.555 8.156 12.648 1 92 287 ILE B C 1
ATOM 4805 O O . ILE B 1 287 ? -6.523 8.531 13.312 1 92 287 ILE B O 1
ATOM 4809 N N . LEU B 1 288 ? -5.324 8.539 11.438 1 92.69 288 LEU B N 1
ATOM 4810 C CA . LEU B 1 288 ? -6.207 9.477 10.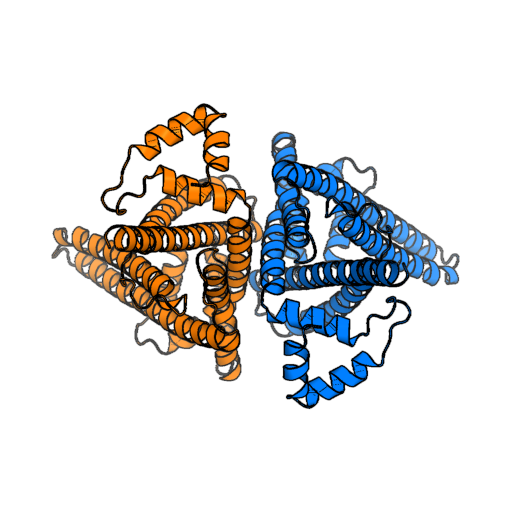75 1 92.69 288 LEU B CA 1
ATOM 4811 C C . LEU B 1 288 ? -7.617 8.906 10.625 1 92.69 288 LEU B C 1
ATOM 4813 O O . LEU B 1 288 ? -8.602 9.586 10.922 1 92.69 288 LEU B O 1
ATOM 4817 N N . LEU B 1 289 ? -7.695 7.672 10.211 1 89.94 289 LEU B N 1
ATOM 4818 C CA . LEU B 1 289 ? -8.984 7.016 10.047 1 89.94 289 LEU B CA 1
ATOM 4819 C C . LEU B 1 289 ? -9.695 6.855 11.383 1 89.94 289 LEU B C 1
ATOM 4821 O O . LEU B 1 289 ? -10.914 7.027 11.477 1 89.94 289 LEU B O 1
ATOM 4825 N N . LEU B 1 290 ? -8.906 6.504 12.383 1 87.56 290 LEU B N 1
ATOM 4826 C CA . LEU B 1 290 ? -9.469 6.371 13.727 1 87.56 290 LEU B CA 1
ATOM 4827 C C . LEU B 1 290 ? -10.039 7.699 14.211 1 87.56 290 LEU B C 1
ATOM 4829 O O . LEU B 1 290 ? -11.109 7.734 14.812 1 87.56 290 LEU B O 1
ATOM 4833 N N . GLY B 1 291 ? -9.312 8.711 14.008 1 87.81 291 GLY B N 1
ATOM 4834 C CA . GLY B 1 291 ? -9.805 10.031 14.367 1 87.81 291 GLY B CA 1
ATOM 4835 C C . GLY B 1 291 ? -11.078 10.414 13.641 1 87.81 291 GLY B C 1
ATOM 4836 O O . GLY B 1 291 ? -11.984 11 14.234 1 87.81 291 GLY B O 1
ATOM 4837 N N . PHE B 1 292 ? -11.102 10.102 12.391 1 86.81 292 PHE B N 1
ATOM 4838 C CA . PHE B 1 292 ? -12.289 10.406 11.594 1 86.81 292 PHE B CA 1
ATOM 4839 C C . PHE B 1 292 ? -13.5 9.648 12.117 1 86.81 292 PHE B C 1
ATOM 4841 O O . PHE B 1 292 ? -14.594 10.203 12.227 1 86.81 292 PHE B O 1
ATOM 4848 N N . GLU B 1 293 ? -13.328 8.383 12.383 1 83.69 293 GLU B N 1
ATOM 4849 C CA . GLU B 1 293 ? -14.414 7.566 12.922 1 83.69 293 GLU B CA 1
ATOM 4850 C C . GLU B 1 293 ? -14.875 8.094 14.281 1 83.69 293 GLU B C 1
ATOM 4852 O O . GLU B 1 293 ? -16.062 8.062 14.594 1 83.69 293 GLU B O 1
ATOM 4857 N N . LEU B 1 294 ? -13.883 8.461 15.055 1 82.12 294 LEU B N 1
ATOM 4858 C CA . LEU B 1 294 ? -14.203 9.047 16.344 1 82.12 294 LEU B CA 1
ATOM 4859 C C . LEU B 1 294 ? -15.07 10.297 16.172 1 82.12 294 LEU B C 1
ATOM 4861 O O . LEU B 1 294 ? -16.047 10.477 16.906 1 82.12 294 LEU B O 1
ATOM 4865 N N . ASN B 1 295 ? -14.68 11.125 15.273 1 82.06 295 ASN B N 1
ATOM 4866 C CA . ASN B 1 295 ? -15.438 12.336 14.984 1 82.06 295 ASN B CA 1
ATOM 4867 C C . ASN B 1 295 ? -16.875 12.016 14.578 1 82.06 295 ASN B C 1
ATOM 4869 O O . ASN B 1 295 ? -17.812 12.703 14.984 1 82.06 295 ASN B O 1
ATOM 4873 N N . LEU B 1 296 ? -17.078 11.031 13.789 1 78.69 296 LEU B N 1
ATOM 4874 C CA . LEU B 1 296 ? -18.406 10.641 13.328 1 78.69 296 LEU B CA 1
ATOM 4875 C C . LEU B 1 296 ? -19.219 10.047 14.477 1 78.69 296 LEU B C 1
ATOM 4877 O O . LEU B 1 296 ? -20.422 10.289 14.578 1 78.69 296 LEU B O 1
ATOM 4881 N N . ALA B 1 297 ? -18.594 9.242 15.195 1 75.06 297 ALA B N 1
ATOM 4882 C CA . ALA B 1 297 ? -19.281 8.625 16.328 1 75.06 297 ALA B CA 1
ATOM 4883 C C . ALA B 1 297 ? -19.812 9.68 17.297 1 75.06 297 ALA B C 1
ATOM 4885 O O . ALA B 1 297 ? -20.938 9.57 17.781 1 75.06 297 ALA B O 1
ATOM 4886 N N . ILE B 1 298 ? -19.016 10.633 17.562 1 75.25 298 ILE B N 1
ATOM 4887 C CA . ILE B 1 298 ? -19.391 11.711 18.469 1 75.25 298 ILE B CA 1
ATOM 4888 C C . ILE B 1 298 ? -20.531 12.523 17.875 1 75.25 298 ILE B C 1
ATOM 4890 O O . ILE B 1 298 ? -21.484 12.875 18.562 1 75.25 298 ILE B O 1
ATOM 4894 N N . THR B 1 299 ? -20.422 12.836 16.609 1 74.31 299 THR B N 1
ATOM 4895 C CA . THR B 1 299 ? -21.453 13.617 15.93 1 74.31 299 THR B CA 1
ATOM 4896 C C . THR B 1 299 ? -22.781 12.867 15.922 1 74.31 299 THR B C 1
ATOM 4898 O O . THR B 1 299 ? -23.844 13.477 16.094 1 74.31 299 THR B O 1
ATOM 4901 N N . ASN B 1 300 ? -22.719 11.602 15.688 1 72.81 300 ASN B N 1
ATOM 4902 C CA . ASN B 1 300 ? -23.922 10.789 15.672 1 72.81 300 ASN B CA 1
ATOM 4903 C C . ASN B 1 300 ? -24.562 10.711 17.062 1 72.81 300 ASN B C 1
ATOM 4905 O O . ASN B 1 300 ? -25.797 10.695 17.172 1 72.81 300 ASN B O 1
ATOM 4909 N N . LEU B 1 301 ? -23.781 10.586 18.031 1 70.62 301 LEU B N 1
ATOM 4910 C CA . LEU B 1 301 ? -24.297 10.555 19.406 1 70.62 301 LEU B CA 1
ATOM 4911 C C . LEU B 1 301 ? -24.953 11.883 19.781 1 70.62 301 LEU B C 1
ATOM 4913 O O . LEU B 1 301 ? -25.984 11.898 20.453 1 70.62 301 LEU B O 1
ATOM 4917 N N . LYS B 1 302 ? -24.312 12.898 19.359 1 72 302 LYS B N 1
ATOM 4918 C CA . LYS B 1 302 ? -24.875 14.219 19.609 1 72 302 LYS B CA 1
ATOM 4919 C C . LYS B 1 302 ? -26.234 14.383 18.906 1 72 302 LYS B C 1
ATOM 4921 O O . LYS B 1 302 ? -27.156 14.969 19.469 1 72 302 LYS B O 1
ATOM 4926 N N . LYS B 1 303 ? -26.281 13.875 17.781 1 72.06 303 LYS B N 1
ATOM 4927 C CA . LYS B 1 303 ? -27.531 13.945 17.031 1 72.06 303 LYS B CA 1
ATOM 4928 C C . LYS B 1 303 ? -28.609 13.102 17.703 1 72.06 303 LYS B C 1
ATOM 4930 O O . LYS B 1 303 ? -29.781 13.508 17.75 1 72.06 303 LYS B O 1
ATOM 4935 N N . LYS B 1 304 ? -28.219 11.969 18.094 1 66.44 304 LYS B N 1
ATOM 4936 C CA . LYS B 1 304 ? -29.172 11.102 18.766 1 66.44 304 LYS B CA 1
ATOM 4937 C C . LYS B 1 304 ? -29.672 11.734 20.062 1 66.44 304 LYS B C 1
ATOM 4939 O O . LYS B 1 304 ? -30.844 11.617 20.406 1 66.44 304 LYS B O 1
ATOM 4944 N N . ASN B 1 305 ? -28.703 12.18 20.766 1 61.25 305 ASN B N 1
ATOM 4945 C CA . ASN B 1 305 ? -29.062 12.836 22.016 1 61.25 305 ASN B CA 1
ATOM 4946 C C . ASN B 1 305 ? -29.953 14.055 21.781 1 61.25 305 ASN B C 1
ATOM 4948 O O . ASN B 1 305 ? -30.812 14.375 22.609 1 61.25 305 ASN B O 1
ATOM 4952 N N . LYS B 1 306 ? -29.703 14.727 20.766 1 59.62 306 LYS B N 1
ATOM 4953 C CA . LYS B 1 306 ? -30.562 15.859 20.438 1 59.62 306 LYS B CA 1
ATOM 4954 C C . LYS B 1 306 ? -31.969 15.391 20.062 1 59.62 306 LYS B C 1
ATOM 4956 O O . LYS B 1 306 ? -32.969 16.031 20.406 1 59.62 306 LYS B O 1
ATOM 4961 N N . ILE B 1 307 ? -31.906 14.305 19.406 1 55.75 307 ILE B N 1
ATOM 4962 C CA . ILE B 1 307 ? -33.219 13.758 19.031 1 55.75 307 ILE B CA 1
ATOM 4963 C C . ILE B 1 307 ? -33.906 13.227 20.266 1 55.75 307 ILE B C 1
ATOM 4965 O O . ILE B 1 307 ? -35.125 13.359 20.406 1 55.75 307 ILE B O 1
ATOM 4969 N N . GLY B 1 308 ? -33.094 12.539 21.031 1 49.31 308 GLY B N 1
ATOM 4970 C CA . GLY B 1 308 ? -33.719 12.094 22.266 1 49.31 308 GLY B CA 1
ATOM 4971 C C . GLY B 1 308 ? -34.219 13.242 23.109 1 49.31 308 GLY B C 1
ATOM 4972 O O . GLY B 1 308 ? -35.125 13.047 23.953 1 49.31 308 GLY B O 1
ATOM 4973 N N . LEU B 1 309 ? -33.562 14.297 23.125 1 44.88 309 LEU B N 1
ATOM 4974 C CA . LEU B 1 309 ? -34.062 15.438 23.891 1 44.88 309 LEU B CA 1
ATOM 4975 C C . LEU B 1 309 ? -35.25 16.078 23.219 1 44.88 309 LEU B C 1
ATOM 4977 O O . LEU B 1 309 ? -35.969 16.891 23.812 1 44.88 309 LEU B O 1
ATOM 4981 N N . ILE B 1 310 ? -35.406 15.797 21.953 1 38.09 310 ILE B N 1
ATOM 4982 C CA . ILE B 1 310 ? -36.656 16.266 21.391 1 38.09 310 ILE B CA 1
ATOM 4983 C C . ILE B 1 310 ? -37.781 15.242 21.641 1 38.09 310 ILE B C 1
ATOM 4985 O O . ILE B 1 310 ? -37.594 14.055 21.375 1 38.09 310 ILE B O 1
#

Nearest PDB structures (foldseek):
  8hdp-assembly1_R  TM=1.727E-01  e=9.280E+00  Homo sapiens

InterPro domains:
  IPR017039 Virulence factor BrkB [PF03631] (49-300)
  IPR017039 Virulence factor BrkB [PIRSF035875] (39-301)
  IPR017039 Virulence factor BrkB [PTHR30213] (51-302)

Sequence (620 aa):
MSAEIEERIERIPILRDLAHFLKGVKLQWLEGLSLYDLLELYVIGIAEGALSNRAGSIAFSFFMALFPFALFIFNLIPYIPIEGFQQDFLKFVSEGVPPNTYYAIENIVDDILHNSHSGLLSSGFLLSILLMANGLNAILGGFENSRHVLVKRGFFQQYFVAVGMSIILSFLLILTVAIIVVFEVFIQKFTVHNVLNDQIPLIVLGRYVFLLLMILVTTSILFKFGTKHDKSRSFISIGSVFTTIFTIIISYFFGIWVLRFSQYNQLYGSIGTLLILMFYIWINCMILLLGFELNLAITNLKKKNKIGLIMSAEIEERIERIPILRDLAHFLKGVKLQWLEGLSLYDLLELYVIGIAEGALSNRAGSIAFSFFMALFPFALFIFNLIPYIPIEGFQQDFLKFVSEGVPPNTYYAIENIVDDILHNSHSGLLSSGFLLSILLMANGLNAILGGFENSRHVLVKRGFFQQYFVAVGMSIILSFLLILTVAIIVVFEVFIQKFTVHNVLNDQIPLIVLGRYVFLLLMILVTTSILFKFGTKHDKSRSFISIGSVFTTIFTIIISYFFGIWVLRFSQYNQLYGSIGTLLILMFYIWINCMILLLGFELNLAITNLKKKNKIGLI

pLDDT: mean 74.27, std 15.1, range [38.09, 94.62]

Organism: Flavobacterium frigoris (strain PS1) (NCBI:txid1086011)

Foldseek 3Di:
DPPVVVVVLVVDVVSVVVLVVQQPQQPVVLVRQGNSNLVVLLCVCVVVVVLLVLLLQLLVLQVQLVLLLLLLLLLCVVVDPDPCLVVLLLVVVCVQFAHPCSVVVVVSSVCCVVPVDPPCNPVSNVVSLLSNLSSQLSLLVLLCPDPLHDDADDPVVSSVLSSVLSVVLSVLSSVLSVVLVVLVVVLVVCVVVVNPVVCNVVSVVVNVVSVLVSQLQSLLCCLCSSGDPNVVDDSRFPLSNQLSVVLVVCSVVLNVVSVVVCVVPCPCPNPNSVVSRSVNSSVSSSSSSSSSVSRSVSVVVVVVVVVVVD/DPPVVVVVLVVDVVSVVVLVVQQPQQPVVLVRQGNSNLVVLLCVCVVVVVLLVLLLQLLVLQVQLVLLLLLLLLVCVVVDPDPCLVVLLLVVVCVQFAHPCSVVVVVSSVCCVVVVPPPVDPVSNVVSLLSNLSSLLSLLVLLCPDPLHDDADDPVVSSVLSSVLSVVLSVLSSVLSVVLVVLVVVLVVCVVVVPCVVCNVVSVVVNVVSVLVSQLQSLLCCLCSSGDPNVVDDSRFPLSNQLSVVLVVCSVVLNVVSVVVCVVPCPPPNPNSVVSRSVNSSVSSSSSSSSSVSRSVSVVVVVVVVVVVD

Secondary structure (DSSP, 8-state):
--HHHHHHHTTSHHHHHHHHHHHH-B-GGGTT-BHHHHHHHHHHHHHTSHHHHHHHHHHHHHHHHHHHHHHHHHHHGGG--STTHHHHHHHHHHHHS-TTSHHHHHHHHHHHHHH--TTHHHHHHHHHHHHHHHHHHHHHHHHHTSTT------HHHHHHHHHHHHHHHHHHHHHHHHHHHHHHHHHHHHHHTT--GGGHHHHHHHHHHHHHHHHHHHHHHHHHHSSSSGGGS-SS-HHHHHHHHHHHHHHHHHHHHHHHHHHH-TT--HHHHHHHHHHHHHHHHHHHHHHHHHHHHHHHHHHHHHHHH-/--HHHHHHHTTSHHHHHHHHHHHH-B-GGGTT-BHHHHHHHHHHHHHTSHHHHHHHHHHHHHHHHHHHHHHHHHHHGGG--STTHHHHHHHHHHHHS-TT-HHHHHHHHHHHHHH--TTS-HHHHHHHHHHHHHHHHHHHHHHHTSTT------HHHHHHHHHHHHHHHHHHHHHHHHHHHHHHHHHHHHHHTTS-GGGHHHHHHHHHHHHHHHHHHHHHHHHHHSSSSGGGS-SS-HHHHHHHHHHHHHHHHHHHHHHHHHHH-TT--HHHHHHHHHHHHHHHHHHHHHHHHHHHHHHHHHHHHHHHH-